Protein AF-A0A1W0XER7-F1 (afdb_monomer)

Radius of gyration: 34.88 Å; Cα contacts (8 Å, |Δi|>4): 358; chains: 1; bounding box: 97×46×108 Å

Sequence (428 aa):
MARLEQGDSVESIESTVEDPLDKLIHDVKKTEADAKKLLKDLVAFQEALAGLQKSESKMVLSLGKSALCSVGKSSHSGLRRSVSAWCDSLSQLEKDNKNRVVNYEATCLGPLKDYLFVLGTHHAALQKRESAIHDYTRSGSRWRKVEKEGKYSVTAARLAELRNHLTESQVAMKALNSAITNDLTALAVGSQDLFQPLFLLIAQTQKIQYRSDLKTLSAISGGIDRRKCVSERDLQQEMKSLASELEALSIMAGAATLLTGQAAISLVELSHEQRSYLFRTLIASEFPAGTAPCETAEHCDSKHRCDATIKVCVLKESPEFPLIYSNATCEDNSACPFLYRCHDSLCEYTFFKACKTKLDCFQHADLGLEYDCRERSEQMPGKQCYRKCVIHRDCWDCNGNKCRYPETFQKILSCCDGYCSRKISCDA

Organism: Hypsibius exemplaris (NCBI:txid2072580)

Secondary structure (DSSP, 8-state):
------------S------HHHHHHHHHHHHHHHHHHHHHHHHHHHHHHHHHHHHHHHHHHHHHHSGGGSSSS---HHHHHHHHHHHHHHHHHHHHHHHHHHHHIIIIIHHHHHHHHHHHHHHHHHHHHHHHHHHHHHHHHHHHHHHHHTTSS--HHHHHHHHHHHHHHHHHHHHHHHHHHHHHHHHHHHHHHHHHHHHHHHHHHHHHHHHHHHHHHHHHHHHS-GGG---HHHHHHHHHHHHHHHHTT-------SSS------------HHHHHHHHHHHHHTTS-TT--B-SSGGGS-TTEEE-TTT-BEEETTSPP--SEEEEEE-SSGGGS-TTEEEETTEEEE-SS-EESSGGGS---GGGT--EEEEE--TTS-SEEEEEB-SSHHHHTTEETTEESS-HHHHHHEEEETTEEEEGGGT--

pLDDT: mean 73.66, std 19.49, range [26.22, 95.12]

Nearest PDB structures (foldseek):
  8a1g-assembly2_B  TM=6.470E-01  e=5.271E-05  Homo sapiens
  8afz-assembly1_A  TM=6.175E-01  e=7.323E-05  Homo sapiens
  2v0o-assembly2_C  TM=3.539E-01  e=8.171E-05  Homo sapiens
  1wdz-assembly1_B  TM=3.365E-01  e=1.197E-02  Homo sapiens
  4tql-assembly2_B  TM=3.248E-01  e=4.453E-01  synthetic construct

Structure (mmCIF, N/CA/C/O backbone):
data_AF-A0A1W0XER7-F1
#
_entry.id   AF-A0A1W0XER7-F1
#
loop_
_atom_site.group_PDB
_atom_site.id
_atom_site.type_symbol
_atom_site.label_atom_id
_atom_site.label_alt_id
_atom_site.label_comp_id
_atom_site.label_asym_id
_atom_site.label_entity_id
_atom_site.label_seq_id
_atom_site.pdbx_PDB_ins_code
_atom_site.Cartn_x
_atom_site.Cartn_y
_atom_site.Cartn_z
_atom_site.occupancy
_atom_site.B_iso_or_equiv
_atom_site.auth_seq_id
_atom_site.auth_comp_id
_atom_site.auth_asym_id
_atom_site.auth_atom_id
_atom_site.pdbx_PDB_model_num
ATOM 1 N N . MET A 1 1 ? -49.446 6.623 50.181 1.00 36.41 1 MET A N 1
ATOM 2 C CA . MET A 1 1 ? -48.154 6.600 50.901 1.00 36.41 1 MET A CA 1
ATOM 3 C C . MET A 1 1 ? -47.395 5.366 50.460 1.00 36.41 1 MET A C 1
ATOM 5 O O . MET A 1 1 ? -47.985 4.298 50.380 1.00 36.41 1 MET A O 1
ATOM 9 N N . ALA A 1 2 ? -46.172 5.598 49.999 1.00 30.47 2 ALA A N 1
ATOM 10 C CA . ALA A 1 2 ? -45.489 4.853 48.951 1.00 30.47 2 ALA A CA 1
ATOM 11 C C . ALA A 1 2 ? -44.967 3.470 49.374 1.00 30.47 2 ALA A C 1
ATOM 13 O O . ALA A 1 2 ? -44.413 3.306 50.458 1.00 30.47 2 ALA A O 1
ATOM 14 N N . ARG A 1 3 ? -45.104 2.508 48.452 1.00 26.59 3 ARG A N 1
ATOM 15 C CA . ARG A 1 3 ? -44.271 1.305 48.365 1.00 26.59 3 ARG A CA 1
ATOM 16 C C . ARG A 1 3 ? -42.867 1.756 47.962 1.00 26.59 3 ARG A C 1
ATOM 18 O O . ARG A 1 3 ? -42.723 2.377 46.915 1.00 26.59 3 ARG A O 1
ATOM 25 N N . LEU A 1 4 ? -41.868 1.468 48.790 1.00 30.20 4 LEU A N 1
ATOM 26 C CA . LEU A 1 4 ? -40.467 1.567 48.397 1.00 30.20 4 LEU A CA 1
ATOM 27 C C . LEU A 1 4 ? -40.070 0.257 47.723 1.00 30.20 4 LEU A C 1
ATOM 29 O O . LEU A 1 4 ? -40.060 -0.810 48.334 1.00 30.20 4 LEU A O 1
ATOM 33 N N . GLU A 1 5 ? -39.821 0.391 46.430 1.00 35.56 5 GLU A N 1
ATOM 34 C CA . GLU A 1 5 ? -39.176 -0.557 45.541 1.00 35.56 5 GLU A CA 1
ATOM 35 C C . GLU A 1 5 ? -37.757 -0.843 46.042 1.00 35.56 5 GLU A C 1
ATOM 37 O O . GLU A 1 5 ? -37.003 0.082 46.338 1.00 35.56 5 GLU A O 1
ATOM 42 N N . GLN A 1 6 ? -37.380 -2.117 46.133 1.00 32.28 6 GLN A N 1
ATOM 43 C CA . GLN A 1 6 ? -35.981 -2.537 46.107 1.00 32.28 6 GLN A CA 1
ATOM 44 C C . GLN A 1 6 ? -35.927 -4.006 45.704 1.00 32.28 6 GLN A C 1
ATOM 46 O O . GLN A 1 6 ? -36.079 -4.922 46.510 1.00 32.28 6 GLN A O 1
ATOM 51 N N . GLY A 1 7 ? -35.761 -4.199 44.404 1.00 28.30 7 GLY A N 1
ATOM 52 C CA . GLY A 1 7 ? -35.613 -5.492 43.764 1.00 28.30 7 GLY A CA 1
ATOM 53 C C . GLY A 1 7 ? -34.889 -5.345 42.436 1.00 28.30 7 GLY A C 1
ATOM 54 O O . GLY A 1 7 ? -35.271 -6.006 41.482 1.00 28.30 7 GLY A O 1
ATOM 55 N N . ASP A 1 8 ? -33.874 -4.476 42.367 1.00 29.52 8 ASP A N 1
ATOM 56 C CA . ASP A 1 8 ? -32.893 -4.550 41.286 1.00 29.52 8 ASP A CA 1
ATOM 57 C C . ASP A 1 8 ? -31.987 -5.742 41.582 1.00 29.52 8 ASP A C 1
ATOM 59 O O . ASP A 1 8 ? -31.019 -5.680 42.347 1.00 29.52 8 ASP A O 1
ATOM 63 N N . SER A 1 9 ? -32.382 -6.874 41.010 1.00 33.03 9 SER A N 1
ATOM 64 C CA . SER A 1 9 ? -31.520 -8.017 40.784 1.00 33.03 9 SER A CA 1
ATOM 65 C C . SER A 1 9 ? -30.240 -7.535 40.111 1.00 33.03 9 SER A C 1
ATOM 67 O O . SER A 1 9 ? -30.278 -7.021 38.996 1.00 33.03 9 SER A O 1
ATOM 69 N N . VAL A 1 10 ? -29.114 -7.707 40.804 1.00 40.78 10 VAL A N 1
ATOM 70 C CA . VAL A 1 10 ? -27.772 -7.579 40.236 1.00 40.78 10 VAL A CA 1
ATOM 71 C C . VAL A 1 10 ? -27.681 -8.579 39.089 1.00 40.78 10 VAL A C 1
ATOM 73 O O . VAL A 1 10 ? -27.527 -9.783 39.299 1.00 40.78 10 VAL A O 1
ATOM 76 N N . GLU A 1 11 ? -27.881 -8.055 37.888 1.00 36.84 11 GLU A N 1
ATOM 77 C CA . GLU A 1 11 ? -27.856 -8.779 36.634 1.00 36.84 11 GLU A CA 1
ATOM 78 C C . GLU A 1 11 ? -26.495 -9.466 36.470 1.00 36.84 11 GLU A C 1
ATOM 80 O O . GLU A 1 11 ? -25.431 -8.926 36.792 1.00 36.84 11 GLU A O 1
ATOM 85 N N . SER A 1 12 ? -26.563 -10.722 36.052 1.00 35.59 12 SER A N 1
ATOM 86 C CA . SER A 1 12 ? -25.453 -11.643 35.854 1.00 35.59 12 SER A CA 1
ATOM 87 C C . SER A 1 12 ? -24.350 -11.042 34.978 1.00 35.59 12 SER A C 1
ATOM 89 O O . SER A 1 12 ? -24.563 -10.790 33.795 1.00 35.59 12 SER A O 1
ATOM 91 N N . ILE A 1 13 ? -23.142 -10.906 35.535 1.00 43.03 13 ILE A N 1
ATOM 92 C CA . ILE A 1 13 ? -21.892 -10.579 34.818 1.00 43.03 13 ILE A CA 1
ATOM 93 C C . ILE A 1 13 ? -21.391 -11.828 34.068 1.00 43.03 13 ILE A C 1
ATOM 95 O O . ILE A 1 13 ? -20.288 -12.313 34.288 1.00 43.03 13 ILE A O 1
ATOM 99 N N . GLU A 1 14 ? -22.241 -12.407 33.231 1.00 39.69 14 GLU A N 1
ATOM 100 C CA . GLU A 1 14 ? -21.893 -13.525 32.352 1.00 39.69 14 GLU A CA 1
ATOM 101 C C . GLU A 1 14 ? -22.815 -13.479 31.127 1.00 39.69 14 GLU A C 1
ATOM 103 O O . GLU A 1 14 ? -23.675 -14.327 30.913 1.00 39.69 14 GLU A O 1
ATOM 108 N N . SER A 1 15 ? -22.664 -12.431 30.317 1.00 34.44 15 SER A N 1
ATOM 109 C CA . SER A 1 15 ? -23.159 -12.434 28.943 1.00 34.44 15 SER A CA 1
ATOM 110 C C . SER A 1 15 ? -22.002 -12.127 28.007 1.00 34.44 15 SER A C 1
ATOM 112 O O . SER A 1 15 ? -21.379 -11.071 28.099 1.00 34.44 15 SER A O 1
ATOM 114 N N . THR A 1 16 ? -21.739 -13.076 27.119 1.00 35.81 16 THR A N 1
ATOM 115 C CA . THR A 1 16 ? -20.815 -13.094 25.981 1.00 35.81 16 THR A CA 1
ATOM 116 C C . THR A 1 16 ? -21.145 -12.027 24.926 1.00 35.81 16 THR A C 1
ATOM 118 O O . THR A 1 16 ? -21.376 -12.331 23.758 1.00 35.81 16 THR A O 1
ATOM 121 N N . VAL A 1 17 ? -21.173 -10.763 25.341 1.00 39.84 17 VAL A N 1
ATOM 122 C CA . VAL A 1 17 ? -21.187 -9.584 24.475 1.00 39.84 17 VAL A CA 1
ATOM 123 C C . VAL A 1 17 ? -19.865 -8.877 24.746 1.00 39.84 17 VAL A C 1
ATOM 125 O O . VAL A 1 17 ? -19.646 -8.418 25.864 1.00 39.84 17 VAL A O 1
ATOM 128 N N . GLU A 1 18 ? -18.951 -8.859 23.773 1.00 51.00 18 GLU A N 1
ATOM 129 C CA . GLU A 1 18 ? -17.723 -8.062 23.890 1.00 51.00 18 GLU A CA 1
ATOM 130 C C . GLU A 1 18 ? -18.101 -6.613 24.233 1.00 51.00 18 GLU A C 1
ATOM 132 O O . GLU A 1 18 ? -18.911 -6.004 23.528 1.00 51.00 18 GLU A O 1
ATOM 137 N N . ASP A 1 19 ? -17.543 -6.072 25.324 1.00 78.88 19 ASP A N 1
ATOM 138 C CA . ASP A 1 19 ? -17.710 -4.664 25.692 1.00 78.88 19 ASP A CA 1
ATOM 139 C C . ASP A 1 19 ? -17.267 -3.811 24.485 1.00 78.88 19 ASP A C 1
ATOM 141 O O . ASP A 1 19 ? -16.150 -4.002 23.987 1.00 78.88 19 ASP A O 1
ATOM 145 N N . PRO A 1 20 ? -18.101 -2.883 23.977 1.00 85.94 20 PRO A N 1
ATOM 146 C CA . PRO A 1 20 ? -17.728 -1.983 22.887 1.00 85.94 20 PRO A CA 1
ATOM 147 C C . PRO A 1 20 ? -16.364 -1.305 23.085 1.00 85.94 20 PRO A C 1
ATOM 149 O O . PRO A 1 20 ? -15.647 -1.068 22.111 1.00 85.94 20 PRO A O 1
ATOM 152 N N . LEU A 1 21 ? -15.979 -1.033 24.338 1.00 89.31 21 LEU A N 1
ATOM 153 C CA . LEU A 1 21 ? -14.658 -0.510 24.671 1.00 89.31 21 LEU A CA 1
ATOM 154 C C . LEU A 1 21 ? -13.542 -1.550 24.480 1.00 89.31 21 LEU A C 1
ATOM 156 O O . LEU A 1 21 ? -12.485 -1.207 23.957 1.00 89.31 21 LEU A O 1
ATOM 160 N N . ASP A 1 22 ? -13.748 -2.812 24.860 1.00 90.62 22 ASP A N 1
ATOM 161 C CA . ASP A 1 22 ? -12.746 -3.868 24.658 1.00 90.62 22 ASP A CA 1
ATOM 162 C C . ASP A 1 22 ? -12.508 -4.133 23.165 1.00 90.62 22 ASP A C 1
ATOM 164 O O . ASP A 1 22 ? -11.357 -4.286 22.745 1.00 90.62 22 ASP A O 1
ATOM 168 N N . LYS A 1 23 ? -13.567 -4.072 22.345 1.00 90.50 23 LYS A N 1
ATOM 169 C CA . LYS A 1 23 ? -13.445 -4.116 20.882 1.00 90.50 23 LYS A CA 1
ATOM 170 C C . LYS A 1 23 ? -12.635 -2.933 20.340 1.00 90.50 23 LYS A C 1
ATOM 172 O O . LYS A 1 23 ? -11.703 -3.132 19.565 1.00 90.50 23 LYS A O 1
ATOM 177 N N . LEU A 1 24 ? -12.931 -1.710 20.786 1.00 90.69 24 LEU A N 1
ATOM 178 C CA . LEU A 1 24 ? -12.184 -0.516 20.378 1.00 90.69 24 LEU A CA 1
ATOM 179 C C . LEU A 1 24 ? -10.701 -0.599 20.781 1.00 90.69 24 LEU A C 1
ATOM 181 O O . LEU A 1 24 ? -9.822 -0.272 19.985 1.00 90.69 24 LEU A O 1
ATOM 185 N N . ILE A 1 25 ? -10.404 -1.085 21.991 1.00 92.06 25 ILE A N 1
ATOM 186 C CA . ILE A 1 25 ? -9.031 -1.322 22.461 1.00 92.06 25 ILE A CA 1
ATOM 187 C C . ILE A 1 25 ? -8.323 -2.344 21.567 1.00 92.06 25 ILE A C 1
ATOM 189 O O . ILE A 1 25 ? -7.162 -2.138 21.204 1.00 92.06 25 ILE A O 1
ATOM 193 N N . HIS A 1 26 ? -8.997 -3.441 21.218 1.00 92.00 26 HIS A N 1
ATOM 194 C CA . HIS A 1 26 ? -8.455 -4.452 20.316 1.00 92.00 26 HIS A CA 1
ATOM 195 C C . HIS A 1 26 ? -8.124 -3.859 18.938 1.00 92.00 26 HIS A C 1
ATOM 197 O O . HIS A 1 26 ? -7.009 -4.040 18.443 1.00 92.00 26 HIS A O 1
ATOM 203 N N . ASP A 1 27 ? -9.046 -3.099 18.347 1.00 89.25 27 ASP A N 1
ATOM 204 C CA . ASP A 1 27 ? -8.874 -2.511 17.017 1.00 89.25 27 ASP A CA 1
ATOM 205 C C . ASP A 1 27 ? -7.746 -1.468 16.987 1.00 89.25 27 ASP A C 1
ATOM 207 O O . ASP A 1 27 ? -6.929 -1.452 16.059 1.00 89.25 27 ASP A O 1
ATOM 211 N N . VAL A 1 28 ? -7.618 -0.655 18.040 1.00 90.12 28 VAL A N 1
ATOM 212 C CA . VAL A 1 28 ? -6.499 0.286 18.194 1.00 90.12 28 VAL A CA 1
ATOM 213 C C . VAL A 1 28 ? -5.167 -0.455 18.351 1.00 90.12 28 VAL A C 1
ATOM 215 O O . VAL A 1 28 ? -4.202 -0.112 17.668 1.00 90.12 28 VAL A O 1
ATOM 218 N N . LYS A 1 29 ? -5.099 -1.510 19.179 1.00 91.75 29 LYS A N 1
ATOM 219 C CA . LYS A 1 29 ? -3.881 -2.333 19.338 1.00 91.75 29 LYS A CA 1
ATOM 220 C C . LYS A 1 29 ? -3.468 -3.009 18.029 1.00 91.75 29 LYS A C 1
ATOM 222 O O . LYS A 1 29 ? -2.279 -3.068 17.715 1.00 91.75 29 LYS A O 1
ATOM 227 N N . LYS A 1 30 ? -4.435 -3.499 17.249 1.00 92.12 30 LYS A N 1
ATOM 228 C CA . LYS A 1 30 ? -4.188 -4.062 15.916 1.00 92.12 30 LYS A CA 1
ATOM 229 C C . LYS A 1 30 ? -3.630 -2.998 14.969 1.00 92.12 30 LYS A C 1
ATOM 231 O O . LYS A 1 30 ? -2.611 -3.231 14.327 1.00 92.12 30 LYS A O 1
ATOM 236 N N . THR A 1 31 ? -4.240 -1.814 14.949 1.00 89.06 31 THR A N 1
ATOM 237 C CA . THR A 1 31 ? -3.782 -0.681 14.129 1.00 89.06 31 THR A CA 1
ATOM 238 C C . THR A 1 31 ? -2.368 -0.236 14.516 1.00 89.06 31 THR A C 1
ATOM 240 O O . THR A 1 31 ? -1.550 0.044 13.645 1.00 89.06 31 THR A O 1
ATOM 243 N N . GLU A 1 32 ? -2.035 -0.219 15.810 1.00 92.31 32 GLU A N 1
ATOM 244 C CA . GLU A 1 32 ? -0.676 0.051 16.295 1.00 92.31 32 GLU A CA 1
ATOM 245 C C . GLU A 1 32 ? 0.335 -0.981 15.770 1.00 92.31 32 GLU A C 1
ATOM 247 O O . GLU A 1 32 ? 1.421 -0.615 15.310 1.00 92.31 32 GLU A O 1
ATOM 252 N N . ALA A 1 33 ? -0.006 -2.272 15.828 1.00 92.94 33 ALA A N 1
ATOM 253 C CA . ALA A 1 33 ? 0.853 -3.343 15.331 1.00 92.94 33 ALA A CA 1
ATOM 254 C C . ALA A 1 33 ? 1.087 -3.229 13.815 1.00 92.94 33 ALA A C 1
ATOM 256 O O . ALA A 1 33 ? 2.232 -3.320 13.360 1.00 92.94 33 ALA A O 1
ATOM 257 N N . ASP A 1 34 ? 0.029 -2.958 13.051 1.00 91.12 34 ASP A N 1
ATOM 258 C CA . ASP A 1 34 ? 0.101 -2.752 11.604 1.00 91.12 34 ASP A CA 1
ATOM 259 C C . ASP A 1 34 ? 0.931 -1.508 11.253 1.00 91.12 34 ASP A C 1
ATOM 261 O O . ASP A 1 34 ? 1.786 -1.564 10.369 1.00 91.12 34 ASP A O 1
ATOM 265 N N . ALA A 1 35 ? 0.767 -0.406 11.990 1.00 90.25 35 ALA A N 1
ATOM 266 C CA . ALA A 1 35 ? 1.553 0.814 11.817 1.00 90.25 35 ALA A CA 1
ATOM 267 C C . ALA A 1 35 ? 3.049 0.599 12.119 1.00 90.25 35 ALA A C 1
ATOM 269 O O . ALA A 1 35 ? 3.908 1.078 11.376 1.00 90.25 35 ALA A O 1
ATOM 270 N N . LYS A 1 36 ? 3.384 -0.170 13.166 1.00 93.88 36 LYS A N 1
ATOM 271 C CA . LYS A 1 36 ? 4.773 -0.566 13.477 1.00 93.88 36 LYS A CA 1
ATOM 272 C C . LYS A 1 36 ? 5.379 -1.422 12.369 1.00 93.88 36 LYS A C 1
ATOM 274 O O . LYS A 1 36 ? 6.533 -1.206 11.992 1.00 93.88 36 LYS A O 1
ATOM 279 N N . LYS A 1 37 ? 4.612 -2.386 11.851 1.00 94.44 37 LYS A N 1
ATOM 280 C CA . LYS A 1 37 ? 5.032 -3.234 10.730 1.00 94.44 37 LYS A CA 1
ATOM 281 C C . LYS A 1 37 ? 5.281 -2.388 9.483 1.00 94.44 37 LYS A C 1
ATOM 283 O O . LYS A 1 37 ? 6.362 -2.475 8.911 1.00 94.44 37 LYS A O 1
ATOM 288 N N . LEU A 1 38 ? 4.345 -1.504 9.139 1.00 90.00 38 LEU A N 1
ATOM 289 C CA . LEU A 1 38 ? 4.479 -0.572 8.023 1.00 90.00 38 LEU A CA 1
ATOM 290 C C . LEU A 1 38 ? 5.740 0.291 8.161 1.00 90.00 38 LEU A C 1
ATOM 292 O O . LEU A 1 38 ? 6.521 0.367 7.220 1.00 90.00 38 LEU A O 1
ATOM 296 N N . LEU A 1 39 ? 5.989 0.891 9.330 1.00 92.94 39 LEU A N 1
ATOM 297 C CA . LEU A 1 39 ? 7.185 1.707 9.561 1.00 92.94 39 LEU A CA 1
ATOM 298 C C . LEU A 1 39 ? 8.468 0.910 9.298 1.00 92.94 39 LEU A C 1
ATOM 300 O O . LEU A 1 39 ? 9.356 1.378 8.585 1.00 92.94 39 LEU A O 1
ATOM 304 N N . LYS A 1 40 ? 8.549 -0.305 9.850 1.00 93.12 40 LYS A N 1
ATOM 305 C CA . LYS A 1 40 ? 9.692 -1.202 9.659 1.00 93.12 40 LYS A CA 1
ATOM 306 C C . LYS A 1 40 ? 9.894 -1.553 8.184 1.00 93.12 40 LYS A C 1
ATOM 308 O O . LYS A 1 40 ? 11.020 -1.485 7.697 1.00 93.12 40 LYS A O 1
ATOM 313 N N . ASP A 1 41 ? 8.819 -1.896 7.483 1.00 86.50 41 ASP A N 1
ATOM 314 C CA . ASP A 1 41 ? 8.870 -2.305 6.081 1.00 86.50 41 ASP A CA 1
ATOM 315 C C . ASP A 1 41 ? 9.284 -1.139 5.170 1.00 86.50 41 ASP A C 1
ATOM 317 O O . ASP A 1 41 ? 10.104 -1.319 4.269 1.00 86.50 41 ASP A O 1
ATOM 321 N N . LEU A 1 42 ? 8.793 0.079 5.429 1.00 86.12 42 LEU A N 1
ATOM 322 C CA . LEU A 1 42 ? 9.176 1.268 4.661 1.00 86.12 42 LEU A CA 1
ATOM 323 C C . LEU A 1 42 ? 10.650 1.644 4.876 1.00 86.12 42 LEU A C 1
ATOM 325 O O . LEU A 1 42 ? 11.309 2.054 3.920 1.00 86.12 42 LEU A O 1
ATOM 329 N N . VAL A 1 43 ? 11.180 1.487 6.094 1.00 89.00 43 VAL A N 1
ATOM 330 C CA . VAL A 1 43 ? 12.613 1.685 6.379 1.00 89.00 43 VAL A CA 1
ATOM 331 C C . VAL A 1 43 ? 13.453 0.628 5.660 1.00 89.00 43 VAL A C 1
ATOM 333 O O . VAL A 1 43 ? 14.376 0.980 4.927 1.00 89.00 43 VAL A O 1
ATOM 336 N N . ALA A 1 44 ? 13.093 -0.652 5.788 1.00 86.25 44 ALA A N 1
ATOM 337 C CA . ALA A 1 44 ? 13.805 -1.747 5.129 1.00 86.25 44 ALA A CA 1
ATOM 338 C C . ALA A 1 44 ? 13.807 -1.599 3.597 1.00 86.25 44 ALA A C 1
ATOM 340 O O . ALA A 1 44 ? 14.813 -1.865 2.940 1.00 86.25 44 ALA A O 1
ATOM 341 N N . PHE A 1 45 ? 12.700 -1.125 3.019 1.00 82.19 45 PHE A N 1
ATOM 342 C CA . PHE A 1 45 ? 12.608 -0.816 1.594 1.00 82.19 45 PHE A CA 1
ATOM 343 C C . PHE A 1 45 ? 13.608 0.270 1.167 1.00 82.19 45 PHE A C 1
ATOM 345 O O . PHE A 1 45 ? 14.312 0.098 0.171 1.00 82.19 45 PHE A O 1
ATOM 352 N N . GLN A 1 46 ? 13.719 1.364 1.928 1.00 83.69 46 GLN A N 1
ATOM 353 C CA . GLN A 1 46 ? 14.684 2.435 1.645 1.00 83.69 46 GLN A CA 1
ATOM 354 C C . GLN A 1 46 ? 16.135 1.948 1.769 1.00 83.69 46 GLN A C 1
ATOM 356 O O . GLN A 1 46 ? 16.969 2.253 0.914 1.00 83.69 46 GLN A O 1
ATOM 361 N N . GLU A 1 47 ? 16.435 1.138 2.787 1.00 83.75 47 GLU A N 1
ATOM 362 C CA . GLU A 1 47 ? 17.757 0.527 2.964 1.00 83.75 47 GLU A CA 1
ATOM 363 C C . GLU A 1 47 ? 18.116 -0.414 1.807 1.00 83.75 47 GLU A C 1
ATOM 365 O O . GLU A 1 47 ? 19.241 -0.371 1.301 1.00 83.75 47 GLU A O 1
ATOM 370 N N . ALA A 1 48 ? 17.161 -1.223 1.338 1.00 81.62 48 ALA A N 1
ATOM 371 C CA . ALA A 1 48 ? 17.356 -2.116 0.200 1.00 81.62 48 ALA A CA 1
ATOM 372 C C . ALA A 1 48 ? 17.643 -1.340 -1.096 1.00 81.62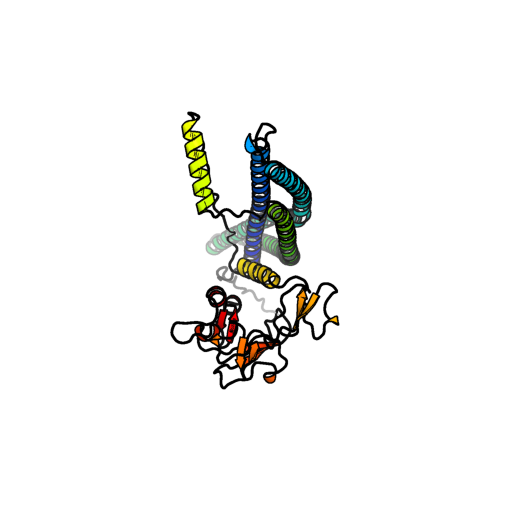 48 ALA A C 1
ATOM 374 O O . ALA A 1 48 ? 18.570 -1.692 -1.830 1.00 81.62 48 ALA A O 1
ATOM 375 N N . LEU A 1 49 ? 16.906 -0.253 -1.356 1.00 76.19 49 LEU A N 1
ATOM 376 C CA . LEU A 1 49 ? 17.153 0.620 -2.509 1.00 76.19 49 LEU A CA 1
ATOM 377 C C . LEU A 1 49 ? 18.535 1.279 -2.444 1.00 76.19 49 LEU A C 1
ATOM 379 O O . LEU A 1 49 ? 19.275 1.268 -3.431 1.00 76.19 49 LEU A O 1
ATOM 383 N N . ALA A 1 50 ? 18.916 1.808 -1.281 1.00 80.25 50 ALA A N 1
ATOM 384 C CA . ALA A 1 50 ? 20.241 2.388 -1.078 1.00 80.25 50 ALA A CA 1
ATOM 385 C C . ALA A 1 50 ? 21.357 1.340 -1.258 1.00 80.25 50 ALA A C 1
ATOM 387 O O . ALA A 1 50 ? 22.393 1.621 -1.868 1.00 80.25 50 ALA A O 1
ATOM 388 N N . GLY A 1 51 ? 21.139 0.115 -0.770 1.00 79.81 51 GLY A N 1
ATOM 389 C CA . GLY A 1 51 ? 22.050 -1.014 -0.943 1.00 79.81 51 GLY A CA 1
ATOM 390 C C . GLY A 1 51 ? 22.242 -1.403 -2.410 1.00 79.81 51 GLY A C 1
ATOM 391 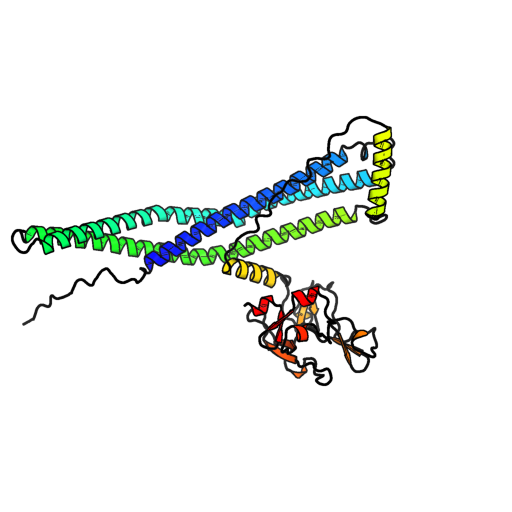O O . GLY A 1 51 ? 23.382 -1.582 -2.849 1.00 79.81 51 GLY A O 1
ATOM 392 N N . LEU A 1 52 ? 21.151 -1.469 -3.179 1.00 77.88 52 LEU A N 1
ATOM 393 C CA . LEU A 1 52 ? 21.180 -1.758 -4.614 1.00 77.88 52 LEU A CA 1
ATOM 394 C C . LEU A 1 52 ? 22.001 -0.711 -5.376 1.00 77.88 52 LEU A C 1
ATOM 396 O O . LEU A 1 52 ? 22.947 -1.072 -6.075 1.00 77.88 52 LEU A O 1
ATOM 400 N N . GLN A 1 53 ? 21.703 0.576 -5.180 1.00 75.19 53 GLN A N 1
ATOM 401 C CA . GLN A 1 53 ? 22.422 1.672 -5.842 1.00 75.19 53 GLN A CA 1
ATOM 402 C C . GLN A 1 53 ? 23.912 1.677 -5.488 1.00 75.19 53 GLN A C 1
ATOM 404 O O . GLN A 1 53 ? 24.769 1.834 -6.355 1.00 75.19 53 GLN A O 1
ATOM 409 N N . LYS A 1 54 ? 24.250 1.447 -4.213 1.00 80.00 54 LYS A N 1
ATOM 410 C CA . LYS A 1 54 ? 25.645 1.357 -3.766 1.00 80.00 54 LYS A CA 1
ATOM 411 C C . LYS A 1 54 ? 26.384 0.187 -4.420 1.00 80.00 54 LYS A C 1
ATOM 413 O O . LYS A 1 54 ? 27.560 0.325 -4.766 1.00 80.00 54 LYS A O 1
ATOM 418 N N . SER A 1 55 ? 25.716 -0.957 -4.574 1.00 77.62 55 SER A N 1
ATOM 419 C CA . SER A 1 55 ? 26.268 -2.122 -5.269 1.00 77.62 55 SER A CA 1
ATOM 420 C C . SER A 1 55 ? 26.520 -1.813 -6.746 1.00 77.62 55 SER A C 1
ATOM 422 O O . SER A 1 55 ? 27.622 -2.053 -7.240 1.00 77.62 55 SER A O 1
ATOM 424 N N . GLU A 1 56 ? 25.550 -1.194 -7.422 1.00 76.06 56 GLU A N 1
ATOM 425 C CA . GLU A 1 56 ? 25.670 -0.782 -8.821 1.00 76.06 56 GLU A CA 1
ATOM 426 C C . GLU A 1 56 ? 26.842 0.187 -9.025 1.00 76.06 56 GLU A C 1
ATOM 428 O O . GLU A 1 56 ? 27.747 -0.098 -9.812 1.00 76.06 56 GLU A O 1
ATOM 433 N N . SER A 1 57 ? 26.923 1.255 -8.225 1.00 79.50 57 SER A N 1
ATOM 434 C CA . SER A 1 57 ? 28.047 2.200 -8.256 1.00 79.50 57 SER A CA 1
ATOM 435 C C . SER A 1 57 ? 29.391 1.503 -8.053 1.00 79.50 57 SER A C 1
ATOM 437 O O . SER A 1 57 ? 30.355 1.788 -8.764 1.00 79.50 57 SER A O 1
ATOM 439 N N . LYS A 1 58 ? 29.478 0.542 -7.124 1.00 79.31 58 LYS A N 1
ATOM 440 C CA . LYS A 1 58 ? 30.710 -0.226 -6.898 1.00 79.31 58 LYS A CA 1
ATOM 441 C C . LYS A 1 58 ? 31.091 -1.062 -8.122 1.00 79.31 58 LYS A C 1
ATOM 443 O O . LYS A 1 58 ? 32.270 -1.097 -8.470 1.00 79.31 58 LYS A O 1
ATOM 448 N N . MET A 1 59 ? 30.129 -1.719 -8.772 1.00 77.44 59 MET A N 1
ATOM 449 C CA . MET A 1 59 ? 30.382 -2.515 -9.979 1.00 77.44 59 MET A CA 1
ATOM 450 C C . MET A 1 59 ? 30.904 -1.646 -11.125 1.00 77.44 59 MET A C 1
ATOM 452 O O . MET A 1 59 ? 31.939 -1.968 -11.712 1.00 77.44 59 MET A O 1
ATOM 456 N N . VAL A 1 60 ? 30.250 -0.515 -11.399 1.00 78.12 60 VAL A N 1
ATOM 457 C CA . VAL A 1 60 ? 30.635 0.377 -12.503 1.00 78.12 60 VAL A CA 1
ATOM 458 C C . VAL A 1 60 ? 31.989 1.041 -12.237 1.00 78.12 60 VAL A C 1
ATOM 460 O O . VAL A 1 60 ? 32.837 1.091 -13.128 1.00 78.12 60 VAL A O 1
ATOM 463 N N . LEU A 1 61 ? 32.260 1.463 -10.997 1.00 80.19 61 LEU A N 1
ATOM 464 C CA . LEU A 1 61 ? 33.570 2.000 -10.614 1.00 80.19 61 LEU A CA 1
ATOM 465 C C . LEU A 1 61 ? 34.688 0.957 -10.746 1.00 80.19 61 LEU A C 1
ATOM 467 O O . LEU A 1 61 ? 35.783 1.291 -11.203 1.00 80.19 61 LEU A O 1
ATOM 471 N N . SER A 1 62 ? 34.436 -0.298 -10.362 1.00 79.62 62 SER A N 1
ATOM 472 C CA . SER A 1 62 ? 35.391 -1.397 -10.562 1.00 79.62 62 SER A CA 1
ATOM 473 C C . SER A 1 62 ? 35.650 -1.654 -12.047 1.00 79.62 62 SER A C 1
ATOM 475 O O . SER A 1 62 ? 36.803 -1.814 -12.445 1.00 79.62 62 SER A O 1
ATOM 477 N N . LEU A 1 63 ? 34.605 -1.619 -12.881 1.00 75.69 63 LEU A N 1
ATOM 478 C CA . LEU A 1 63 ? 34.732 -1.753 -14.332 1.00 75.69 63 LEU A CA 1
ATOM 479 C C . LEU A 1 63 ? 35.554 -0.604 -14.936 1.00 75.69 63 LEU A C 1
ATOM 481 O O . LEU A 1 63 ? 36.435 -0.849 -15.761 1.00 75.69 63 LEU A O 1
ATOM 485 N N . GLY A 1 64 ? 35.338 0.631 -14.478 1.00 75.19 64 GLY A N 1
ATOM 486 C CA . GLY A 1 64 ? 36.110 1.803 -14.900 1.00 75.19 64 GLY A CA 1
ATOM 487 C C . GLY A 1 64 ? 37.592 1.739 -14.520 1.00 75.19 64 GLY A C 1
ATOM 488 O O . GLY A 1 64 ? 38.432 2.261 -15.249 1.00 75.19 64 GLY A O 1
ATOM 489 N N . LYS A 1 65 ? 37.929 1.060 -13.416 1.00 79.44 65 LYS A N 1
ATOM 490 C CA . LYS A 1 65 ? 39.313 0.834 -12.957 1.00 79.44 65 LYS A CA 1
ATOM 491 C C . LYS A 1 65 ? 39.982 -0.392 -13.585 1.00 79.44 65 LYS A C 1
ATOM 493 O O . LYS A 1 65 ? 41.180 -0.588 -13.399 1.00 79.44 65 LYS A O 1
ATOM 498 N N . SER A 1 66 ? 39.225 -1.234 -14.285 1.00 76.38 66 SER A N 1
ATOM 499 C CA . SER A 1 66 ? 39.750 -2.461 -14.884 1.00 76.38 66 SER A CA 1
ATOM 500 C C . SER A 1 66 ? 40.702 -2.173 -16.051 1.00 76.38 66 SER A C 1
ATOM 502 O O . SER A 1 66 ? 40.629 -1.126 -16.702 1.00 76.38 66 SER A O 1
ATOM 504 N N . ALA A 1 67 ? 41.564 -3.143 -16.372 1.00 72.12 67 ALA A N 1
ATOM 505 C CA . ALA A 1 67 ? 42.473 -3.063 -17.517 1.00 72.12 67 ALA A CA 1
ATOM 506 C C . ALA A 1 67 ? 41.736 -2.810 -18.852 1.00 72.12 67 ALA A C 1
ATOM 508 O O . ALA A 1 67 ? 42.297 -2.170 -19.742 1.00 72.12 67 ALA A O 1
ATOM 509 N N . LEU A 1 68 ? 40.460 -3.214 -18.954 1.00 66.38 68 LEU A N 1
ATOM 510 C CA . LEU A 1 68 ? 39.588 -2.996 -20.117 1.00 66.38 68 LEU A CA 1
ATOM 511 C C . LEU A 1 68 ? 39.323 -1.509 -20.403 1.00 66.38 68 LEU A C 1
ATOM 513 O O . LEU A 1 68 ? 39.120 -1.133 -21.555 1.00 66.38 68 LEU A O 1
ATOM 517 N N . CYS A 1 69 ? 39.346 -0.665 -19.367 1.00 67.62 69 CYS A N 1
ATOM 518 C CA . CYS A 1 69 ? 39.146 0.784 -19.470 1.00 67.62 69 CYS A CA 1
ATOM 519 C C . CYS A 1 69 ? 40.462 1.586 -19.406 1.00 67.62 69 CYS A C 1
ATOM 521 O O . CYS A 1 69 ? 40.436 2.816 -19.519 1.00 67.62 69 CYS A O 1
ATOM 523 N N . SER A 1 70 ? 41.607 0.915 -19.228 1.00 66.50 70 SER A N 1
ATOM 524 C CA . SER A 1 70 ? 42.920 1.552 -19.083 1.00 66.50 70 SER A CA 1
ATOM 525 C C . SER A 1 70 ? 43.480 2.092 -20.412 1.00 66.50 70 SER A C 1
ATOM 527 O O . SER A 1 70 ? 43.090 1.676 -21.498 1.00 66.50 70 SER A O 1
ATOM 529 N N . VAL A 1 71 ? 44.392 3.068 -20.333 1.00 57.91 71 VAL A N 1
ATOM 530 C CA . VAL A 1 71 ? 44.907 3.854 -21.479 1.00 57.91 71 VAL A CA 1
ATOM 531 C C . VAL A 1 71 ? 45.891 3.057 -22.368 1.00 57.91 71 VAL A C 1
ATOM 533 O O . VAL A 1 71 ? 46.284 3.520 -23.437 1.00 57.91 71 VAL A O 1
ATOM 536 N N . GLY A 1 72 ? 46.280 1.840 -21.971 1.00 54.12 72 GLY A N 1
ATOM 537 C CA . GLY A 1 72 ? 47.295 1.037 -22.657 1.00 54.12 72 GLY A CA 1
ATOM 538 C C . GLY A 1 72 ? 46.731 0.048 -23.682 1.00 54.12 72 GLY A C 1
ATOM 539 O O . GLY A 1 72 ? 46.159 -0.968 -23.309 1.00 54.12 72 GLY A O 1
ATOM 540 N N . LYS A 1 73 ? 46.982 0.311 -24.972 1.00 46.53 73 LYS A N 1
ATOM 541 C CA . LYS A 1 73 ? 46.868 -0.609 -26.132 1.00 46.53 73 LYS A CA 1
ATOM 542 C C . LYS A 1 73 ? 45.503 -1.250 -26.456 1.00 46.53 73 LYS A C 1
ATOM 544 O O . LYS A 1 73 ? 45.436 -1.971 -27.448 1.00 46.53 73 LYS A O 1
ATOM 549 N N . SER A 1 74 ? 44.417 -0.980 -25.733 1.00 47.91 74 SER A N 1
ATOM 550 C CA . SER A 1 74 ? 43.093 -1.524 -26.070 1.00 47.91 74 SER A CA 1
ATOM 551 C C . SER A 1 74 ? 42.215 -0.509 -26.825 1.00 47.91 74 SER A C 1
ATOM 553 O O . SER A 1 74 ? 42.028 0.642 -26.431 1.00 47.91 74 SER A O 1
ATOM 555 N N . SER A 1 75 ? 41.666 -0.950 -27.956 1.00 50.78 75 SER A N 1
ATOM 556 C CA . SER A 1 75 ? 40.918 -0.171 -28.958 1.00 50.78 75 SER A CA 1
ATOM 557 C C . SER A 1 75 ? 39.510 0.286 -28.503 1.00 50.78 75 SER A C 1
ATOM 559 O O . SER A 1 75 ? 38.655 0.626 -29.318 1.00 50.78 75 SER A O 1
ATOM 561 N N . HIS A 1 76 ? 39.214 0.306 -27.197 1.00 59.69 76 HIS A N 1
ATOM 562 C CA . HIS A 1 76 ? 37.842 0.425 -26.676 1.00 59.69 76 HIS A CA 1
ATOM 563 C C . HIS A 1 76 ? 37.515 1.811 -26.097 1.00 59.69 76 HIS A C 1
ATOM 565 O O . HIS A 1 76 ? 36.927 1.945 -25.022 1.00 59.69 76 HIS A O 1
ATOM 571 N N . SER A 1 77 ? 37.828 2.878 -26.840 1.00 64.62 77 SER A N 1
ATOM 572 C CA . SER A 1 77 ? 37.435 4.254 -26.478 1.00 64.62 77 SER A CA 1
ATOM 573 C C . SER A 1 77 ? 35.912 4.430 -26.315 1.00 64.62 77 SER A C 1
ATOM 575 O O . SER A 1 77 ? 35.462 5.339 -25.616 1.00 64.62 77 SER A O 1
ATOM 577 N N . GLY A 1 78 ? 35.102 3.566 -26.942 1.00 69.81 78 GLY A N 1
ATOM 578 C CA . GLY A 1 78 ? 33.647 3.494 -26.759 1.00 69.81 78 GLY A CA 1
ATOM 579 C C . GLY A 1 78 ? 33.223 2.912 -25.406 1.00 69.81 78 GLY A C 1
ATOM 580 O O . GLY A 1 78 ? 32.356 3.485 -24.748 1.00 69.81 78 GLY A O 1
ATOM 581 N N . LEU A 1 79 ? 33.881 1.842 -24.943 1.00 70.75 79 LEU A N 1
ATOM 582 C CA . LEU A 1 79 ? 33.606 1.231 -23.637 1.00 70.75 79 LEU A CA 1
ATOM 583 C C . LEU A 1 79 ? 33.922 2.213 -22.508 1.00 70.75 79 LEU A C 1
ATOM 585 O O . LEU A 1 79 ? 33.069 2.474 -21.668 1.00 70.75 79 LEU A O 1
ATOM 589 N N . ARG A 1 80 ? 35.106 2.839 -22.539 1.00 74.50 80 ARG A N 1
ATOM 590 C CA . ARG A 1 80 ? 35.508 3.821 -21.519 1.00 74.50 80 ARG A CA 1
ATOM 591 C C . ARG A 1 80 ? 34.538 5.002 -21.433 1.00 74.50 80 ARG A C 1
ATOM 593 O O . ARG A 1 80 ? 34.196 5.432 -20.337 1.00 74.50 80 ARG A O 1
ATOM 600 N N . ARG A 1 81 ? 34.070 5.512 -22.580 1.00 77.75 81 ARG A N 1
ATOM 601 C CA . ARG A 1 81 ? 33.050 6.575 -22.628 1.00 77.75 81 ARG A CA 1
ATOM 602 C C . ARG A 1 81 ? 31.712 6.115 -22.048 1.00 77.75 81 ARG A C 1
ATOM 604 O O . ARG A 1 81 ? 31.124 6.856 -21.272 1.00 77.75 81 ARG A O 1
ATOM 611 N N . SER A 1 82 ? 31.276 4.897 -22.367 1.00 79.19 82 SER A N 1
ATOM 612 C CA . SER A 1 82 ? 30.020 4.329 -21.853 1.00 79.19 82 SER A CA 1
ATOM 613 C C . SER A 1 82 ? 30.072 4.114 -20.338 1.00 79.19 82 SER A C 1
ATOM 615 O O . SER A 1 82 ? 29.149 4.496 -19.627 1.00 79.19 82 SER A O 1
ATOM 617 N N . VAL A 1 83 ? 31.183 3.576 -19.827 1.00 81.00 83 VAL A N 1
ATOM 618 C CA . VAL A 1 83 ? 31.401 3.365 -18.387 1.00 81.00 83 VAL A CA 1
ATOM 619 C C . VAL A 1 83 ? 31.490 4.697 -17.639 1.00 81.00 83 VAL A C 1
ATOM 621 O O . VAL A 1 83 ? 30.895 4.830 -16.575 1.00 81.00 83 VAL A O 1
ATOM 624 N N . SER A 1 84 ? 32.158 5.710 -18.203 1.00 84.12 84 SER A N 1
ATOM 625 C CA . SER A 1 84 ? 32.180 7.062 -17.623 1.00 84.12 84 SER A CA 1
ATOM 626 C C . SER A 1 84 ? 30.781 7.681 -17.567 1.00 84.12 84 SER A C 1
ATOM 628 O O . SER A 1 84 ? 30.378 8.172 -16.519 1.00 84.12 84 SER A O 1
ATOM 630 N N . ALA A 1 85 ? 30.012 7.601 -18.659 1.00 83.38 85 ALA A N 1
ATOM 631 C CA . ALA A 1 85 ? 28.642 8.115 -18.704 1.00 83.38 85 ALA A CA 1
ATOM 632 C C . ALA A 1 85 ? 27.712 7.391 -17.712 1.00 83.38 85 ALA A C 1
ATOM 634 O O . ALA A 1 85 ? 26.825 8.010 -17.119 1.00 83.38 85 ALA A O 1
ATOM 635 N N . TRP A 1 86 ? 27.930 6.090 -17.496 1.00 85.44 86 TRP A N 1
ATOM 636 C CA . TRP A 1 86 ? 27.220 5.321 -16.477 1.00 85.44 86 TRP A CA 1
ATOM 637 C C . TRP A 1 86 ? 27.602 5.776 -15.061 1.00 85.44 86 TRP A C 1
ATOM 639 O O . TRP A 1 86 ? 26.708 6.038 -14.259 1.00 85.44 86 TRP A O 1
ATOM 649 N N . CYS A 1 87 ? 28.893 5.976 -14.764 1.00 85.88 87 CYS A N 1
ATOM 650 C CA . CYS A 1 87 ? 29.343 6.553 -13.489 1.00 85.88 87 CYS A CA 1
ATOM 651 C C . CYS A 1 87 ? 28.692 7.916 -13.202 1.00 85.88 87 CYS A C 1
ATOM 653 O O . CYS A 1 87 ? 28.211 8.147 -12.089 1.00 85.88 87 CYS A O 1
ATOM 655 N N . ASP A 1 88 ? 28.654 8.810 -14.192 1.00 88.19 88 ASP A N 1
ATOM 656 C CA . ASP A 1 88 ? 28.055 10.141 -14.043 1.00 88.19 88 ASP A CA 1
ATOM 657 C C . ASP A 1 88 ? 26.548 10.042 -13.762 1.00 88.19 88 ASP A C 1
ATOM 659 O O . ASP A 1 88 ? 26.021 10.709 -12.868 1.00 88.19 88 ASP A O 1
ATOM 663 N N . SER A 1 89 ? 25.866 9.136 -14.468 1.00 86.62 89 SER A N 1
ATOM 664 C CA . SER A 1 89 ? 24.436 8.864 -14.297 1.00 86.62 89 SER A CA 1
ATOM 665 C C . SER A 1 89 ? 24.110 8.299 -12.909 1.00 86.62 89 SER A C 1
ATOM 667 O O . SER A 1 89 ? 23.154 8.746 -12.278 1.00 86.62 89 SER A O 1
ATOM 669 N N . LEU A 1 90 ? 24.921 7.369 -12.390 1.00 84.38 90 LEU A N 1
ATOM 670 C CA . LEU A 1 90 ? 24.756 6.833 -11.032 1.00 84.38 90 LEU A CA 1
ATOM 671 C C . LEU A 1 90 ? 25.071 7.865 -9.953 1.00 84.38 90 LEU A C 1
ATOM 673 O O . LEU A 1 90 ? 24.377 7.928 -8.943 1.00 84.38 90 LEU A O 1
ATOM 677 N N . SER A 1 91 ? 26.065 8.723 -10.184 1.00 88.19 91 SER A N 1
ATOM 678 C CA . SER A 1 91 ? 26.378 9.824 -9.267 1.00 88.19 91 SER A CA 1
ATOM 679 C C . SER A 1 91 ? 25.223 10.821 -9.172 1.00 88.19 91 SER A C 1
ATOM 681 O O . SER A 1 91 ? 24.941 11.352 -8.097 1.00 88.19 91 SER A O 1
ATOM 683 N N . GLN A 1 92 ? 24.535 11.075 -10.289 1.00 86.38 92 GLN A N 1
ATOM 684 C CA . GLN A 1 92 ? 23.320 11.885 -10.297 1.00 86.38 92 GLN A CA 1
ATOM 685 C C . GLN A 1 92 ? 22.170 11.177 -9.569 1.00 86.38 92 GLN A C 1
ATOM 687 O O . GLN A 1 92 ? 21.506 11.798 -8.741 1.00 86.38 92 GLN A O 1
ATOM 692 N N . LEU A 1 93 ? 21.986 9.877 -9.813 1.00 83.81 93 LEU A N 1
ATOM 693 C CA . LEU A 1 93 ? 20.967 9.067 -9.145 1.00 83.81 93 LEU A CA 1
ATOM 694 C C . LEU A 1 93 ? 21.149 9.049 -7.622 1.00 83.81 93 LEU A C 1
ATOM 696 O O . LEU A 1 93 ? 20.178 9.182 -6.883 1.00 83.81 93 LEU A O 1
ATOM 700 N N . GLU A 1 94 ? 22.391 8.947 -7.144 1.00 85.69 94 GLU A N 1
ATOM 701 C CA . GLU A 1 94 ? 22.711 8.968 -5.715 1.00 85.69 94 GLU A CA 1
ATOM 702 C C . GLU A 1 94 ? 22.374 10.326 -5.074 1.00 85.69 94 GLU A C 1
ATOM 704 O O . GLU A 1 94 ? 21.842 10.376 -3.962 1.00 85.69 94 GLU A O 1
ATOM 709 N N . LYS A 1 95 ? 22.648 11.441 -5.766 1.00 86.12 95 LYS A N 1
ATOM 710 C CA . LYS A 1 95 ? 22.277 12.789 -5.297 1.00 86.12 95 LYS A CA 1
ATOM 711 C C . LYS A 1 95 ? 20.762 12.952 -5.216 1.00 86.12 95 LYS A C 1
ATOM 713 O O . LYS A 1 95 ? 20.253 13.426 -4.200 1.00 86.12 95 LYS A O 1
ATOM 718 N N . ASP A 1 96 ? 20.055 12.531 -6.260 1.00 83.62 96 ASP A N 1
ATOM 719 C CA . ASP A 1 96 ? 18.596 12.585 -6.301 1.00 83.62 96 ASP A CA 1
ATOM 720 C C . ASP A 1 96 ? 17.995 11.708 -5.194 1.00 83.62 96 ASP A C 1
ATOM 722 O O . ASP A 1 96 ? 17.060 12.131 -4.511 1.00 83.62 96 ASP A O 1
ATOM 726 N N . ASN A 1 97 ? 18.573 10.527 -4.953 1.00 84.06 97 ASN A N 1
ATOM 727 C CA . ASN A 1 97 ? 18.130 9.630 -3.894 1.00 84.06 97 ASN A CA 1
ATOM 728 C C . ASN A 1 97 ? 18.342 10.230 -2.497 1.00 84.06 97 ASN A C 1
ATOM 730 O O . ASN A 1 97 ? 17.436 10.165 -1.675 1.00 84.06 97 ASN A O 1
ATOM 734 N N . LYS A 1 98 ? 19.474 10.893 -2.223 1.00 87.25 98 LYS A N 1
ATOM 735 C CA . LYS A 1 98 ? 19.699 11.574 -0.929 1.00 87.25 98 LYS A CA 1
ATOM 736 C C . LYS A 1 98 ? 18.603 12.593 -0.617 1.00 87.25 98 LYS A C 1
ATOM 738 O O . LYS A 1 98 ? 18.046 12.575 0.479 1.00 87.25 98 LYS A O 1
ATOM 743 N N . ASN A 1 99 ? 18.249 13.434 -1.588 1.00 85.38 99 ASN A N 1
ATOM 744 C CA . ASN A 1 99 ? 17.170 14.413 -1.422 1.00 85.38 99 ASN A CA 1
ATOM 745 C C . ASN A 1 99 ? 15.813 13.730 -1.200 1.00 85.38 99 ASN A C 1
ATOM 747 O O . ASN A 1 99 ? 15.004 14.186 -0.392 1.00 85.38 99 ASN A O 1
ATOM 751 N N . ARG A 1 100 ? 15.567 12.613 -1.891 1.00 82.94 100 ARG A N 1
ATOM 752 C CA . ARG A 1 100 ? 14.331 11.840 -1.742 1.00 82.94 100 ARG A CA 1
ATOM 753 C C . ARG A 1 100 ? 14.229 11.134 -0.405 1.00 82.94 100 ARG A C 1
ATOM 755 O O . ARG A 1 100 ? 13.147 11.160 0.158 1.00 82.94 100 ARG A O 1
ATOM 762 N N . VAL A 1 101 ? 15.311 10.562 0.117 1.00 88.25 101 VAL A N 1
ATOM 763 C CA . VAL A 1 101 ? 15.333 9.937 1.448 1.00 88.25 101 VAL A CA 1
ATOM 764 C C . VAL A 1 101 ? 14.955 10.963 2.513 1.00 88.25 101 VAL A C 1
ATOM 766 O O . VAL A 1 101 ? 14.098 10.678 3.341 1.00 88.25 101 VAL A O 1
ATOM 769 N N . VAL A 1 102 ? 15.505 12.181 2.446 1.00 89.00 102 VAL A N 1
ATOM 770 C CA . VAL A 1 102 ? 15.132 13.272 3.366 1.00 89.00 102 VAL A CA 1
ATOM 771 C C . VAL A 1 102 ? 13.647 13.621 3.244 1.00 89.00 102 VAL A C 1
ATOM 773 O O . VAL A 1 102 ? 12.950 13.723 4.251 1.00 89.00 102 VAL A O 1
ATOM 776 N N . ASN A 1 103 ? 13.137 13.763 2.017 1.00 86.88 103 ASN A N 1
ATOM 777 C CA . ASN A 1 103 ? 11.721 14.048 1.802 1.00 86.88 103 ASN A CA 1
ATOM 778 C C . ASN A 1 103 ? 10.820 12.897 2.279 1.00 86.88 103 ASN A C 1
ATOM 780 O O . ASN A 1 103 ? 9.783 13.138 2.886 1.00 86.88 103 ASN A O 1
ATOM 784 N N . TYR A 1 104 ? 11.209 11.647 2.037 1.00 88.56 104 TYR A N 1
ATOM 785 C CA . TYR A 1 104 ? 10.469 10.449 2.434 1.00 88.56 104 TYR A CA 1
ATOM 786 C C . TYR A 1 104 ? 10.429 10.286 3.955 1.00 88.56 104 TYR A C 1
ATOM 788 O O . TYR A 1 104 ? 9.382 9.968 4.516 1.00 88.56 104 TYR A O 1
ATOM 796 N N . GLU A 1 105 ? 11.542 10.569 4.631 1.00 91.69 105 GLU A N 1
ATOM 797 C CA . GLU A 1 105 ? 11.617 10.612 6.090 1.00 91.69 105 GLU A CA 1
ATOM 798 C C . GLU A 1 105 ? 10.623 11.637 6.650 1.00 91.69 105 GLU A C 1
ATOM 800 O O . GLU A 1 105 ? 9.807 11.295 7.500 1.00 91.69 105 GLU A O 1
ATOM 805 N N . ALA A 1 106 ? 10.628 12.866 6.126 1.00 90.31 106 ALA A N 1
ATOM 806 C CA . ALA A 1 106 ? 9.760 13.939 6.611 1.00 90.31 106 ALA A CA 1
ATOM 807 C C . ALA A 1 106 ? 8.273 13.712 6.299 1.00 90.31 106 ALA A C 1
ATOM 809 O O . ALA A 1 106 ? 7.413 14.045 7.107 1.00 90.31 106 ALA A O 1
ATOM 810 N N . THR A 1 107 ? 7.962 13.169 5.122 1.00 86.75 107 THR A N 1
ATOM 811 C CA . THR A 1 107 ? 6.586 13.124 4.610 1.00 86.75 107 THR A CA 1
ATOM 812 C C . THR A 1 107 ? 5.884 11.788 4.829 1.00 86.75 107 THR A C 1
ATOM 814 O O . THR A 1 107 ? 4.664 11.766 4.955 1.00 86.75 107 THR A O 1
ATOM 817 N N . CYS A 1 108 ? 6.624 10.678 4.899 1.00 88.81 108 CYS A N 1
ATOM 818 C CA . CYS A 1 108 ? 6.054 9.341 5.078 1.00 88.81 108 CYS A CA 1
ATOM 819 C C . CYS A 1 108 ? 6.372 8.769 6.466 1.00 88.81 108 CYS A C 1
ATOM 821 O O . CYS A 1 108 ? 5.476 8.313 7.173 1.00 88.81 108 CYS A O 1
ATOM 823 N N . LEU A 1 109 ? 7.644 8.787 6.874 1.00 92.69 109 LEU A N 1
ATOM 824 C CA . LEU A 1 109 ? 8.063 8.129 8.118 1.00 92.69 109 LEU A CA 1
ATOM 825 C C . LEU A 1 109 ? 7.757 8.976 9.360 1.00 92.69 109 LEU A C 1
ATOM 827 O O . LEU A 1 109 ? 7.351 8.417 10.374 1.00 92.69 109 LEU A O 1
ATOM 831 N N . GLY A 1 110 ? 7.898 10.300 9.274 1.00 93.56 110 GLY A N 1
ATOM 832 C CA . GLY A 1 110 ? 7.596 11.252 10.347 1.00 93.56 110 GLY A CA 1
ATOM 833 C C . GLY A 1 110 ? 6.162 11.131 10.871 1.00 93.56 110 GLY A C 1
ATOM 834 O O . GLY A 1 110 ? 5.992 10.755 12.028 1.00 93.56 110 GLY A O 1
ATOM 835 N N . PRO A 1 111 ? 5.128 11.315 10.026 1.00 91.50 111 PRO A N 1
ATOM 836 C CA . PRO A 1 111 ? 3.734 11.209 10.463 1.00 91.50 111 PRO A CA 1
ATOM 837 C C . PRO A 1 111 ? 3.392 9.848 11.086 1.00 91.50 111 PRO A C 1
ATOM 839 O O . PRO A 1 111 ? 2.627 9.767 12.045 1.00 91.50 111 PRO A O 1
ATOM 842 N N . LEU A 1 112 ? 3.993 8.766 10.578 1.00 91.69 112 LEU A N 1
ATOM 843 C CA . LEU A 1 112 ? 3.802 7.424 11.124 1.00 91.69 112 LEU A CA 1
ATOM 844 C C . LEU A 1 112 ? 4.469 7.254 12.500 1.00 91.69 112 LEU A C 1
ATOM 846 O O . LEU A 1 112 ? 3.898 6.618 13.386 1.00 91.69 112 LEU A O 1
ATOM 850 N N . LYS A 1 113 ? 5.659 7.835 12.700 1.00 95.12 113 LYS A N 1
ATOM 851 C CA . LYS A 1 113 ? 6.344 7.869 14.001 1.00 95.12 113 LYS A CA 1
ATOM 852 C C . LYS A 1 113 ? 5.567 8.702 15.019 1.00 95.12 113 LYS A C 1
ATOM 854 O O . LYS A 1 113 ? 5.414 8.249 16.150 1.00 95.12 113 LYS A O 1
ATOM 859 N N . ASP A 1 114 ? 5.037 9.853 14.613 1.00 92.50 114 ASP A N 1
ATOM 860 C CA . ASP A 1 114 ? 4.230 10.723 15.474 1.00 92.50 114 ASP A CA 1
ATOM 861 C C . ASP A 1 114 ? 2.940 10.022 15.914 1.00 92.50 114 ASP A C 1
ATOM 863 O O . ASP A 1 114 ? 2.603 10.015 17.098 1.00 92.50 114 ASP A O 1
ATOM 867 N N . TYR A 1 115 ? 2.262 9.335 14.991 1.00 91.44 115 TYR A N 1
ATOM 868 C CA . TYR A 1 115 ? 1.092 8.515 15.309 1.00 91.44 115 TYR A CA 1
ATOM 869 C C . TYR A 1 115 ? 1.407 7.406 16.322 1.00 91.44 115 TYR A C 1
ATOM 871 O O . TYR A 1 115 ? 0.696 7.239 17.315 1.00 91.44 115 TYR A O 1
ATOM 879 N N . LEU A 1 116 ? 2.504 6.671 16.111 1.00 93.31 116 LEU A N 1
ATOM 880 C CA . LEU A 1 116 ? 2.955 5.632 17.041 1.00 93.31 116 LEU A CA 1
ATOM 881 C C . LEU A 1 116 ? 3.352 6.199 18.409 1.00 93.31 116 LEU A C 1
ATOM 883 O O . LEU A 1 116 ? 3.136 5.543 19.429 1.00 93.31 116 LEU A O 1
ATOM 887 N N . PHE A 1 117 ? 3.909 7.410 18.444 1.00 93.00 117 PHE A N 1
ATOM 888 C CA . PHE A 1 117 ? 4.214 8.108 19.686 1.00 93.00 117 PHE A CA 1
ATOM 889 C C . PHE A 1 117 ? 2.935 8.451 20.457 1.00 93.00 117 PHE A C 1
ATOM 891 O O . PHE A 1 117 ? 2.836 8.108 21.635 1.00 93.00 117 PHE A O 1
ATOM 898 N N . VAL A 1 118 ? 1.937 9.047 19.792 1.00 91.38 118 VAL A N 1
ATOM 899 C CA . VAL A 1 118 ? 0.630 9.365 20.397 1.00 91.38 118 VAL A CA 1
ATOM 900 C C . VAL A 1 118 ? -0.028 8.105 20.958 1.00 91.38 118 VAL A C 1
ATOM 902 O O . VAL A 1 118 ? -0.420 8.099 22.123 1.00 91.38 118 VAL A O 1
ATOM 905 N N . LEU A 1 119 ? -0.058 7.008 20.196 1.00 90.00 119 LEU A N 1
ATOM 906 C CA . LEU A 1 119 ? -0.560 5.711 20.666 1.00 90.00 119 LEU A CA 1
ATOM 907 C C . LEU A 1 119 ? 0.132 5.232 21.948 1.00 90.00 119 LEU A C 1
ATOM 909 O O . LEU A 1 119 ? -0.536 4.797 22.888 1.00 90.00 119 LEU A O 1
ATOM 913 N N . GLY A 1 120 ? 1.459 5.367 22.015 1.00 88.94 120 GLY A N 1
ATOM 914 C CA . GLY A 1 120 ? 2.237 5.009 23.199 1.00 88.94 120 GLY A CA 1
ATOM 915 C C . GLY A 1 120 ? 1.827 5.790 24.453 1.00 88.94 120 GLY A C 1
ATOM 916 O O . GLY A 1 120 ? 1.857 5.238 25.554 1.00 88.94 120 GLY A O 1
ATOM 917 N N . THR A 1 121 ? 1.370 7.042 24.316 1.00 88.31 121 THR A N 1
ATOM 918 C CA . THR A 1 121 ? 0.910 7.843 25.467 1.00 88.31 121 THR A CA 1
ATOM 919 C C . THR A 1 121 ? -0.356 7.280 26.126 1.00 88.31 121 THR A C 1
ATOM 921 O O . THR A 1 121 ? -0.545 7.446 27.333 1.00 88.31 121 THR A O 1
ATOM 924 N N . HIS A 1 122 ? -1.180 6.527 25.387 1.00 89.00 122 HIS A N 1
ATOM 925 C CA . HIS A 1 122 ? -2.411 5.925 25.906 1.00 89.00 122 HIS A CA 1
ATOM 926 C C . HIS A 1 122 ? -2.187 4.590 26.639 1.00 89.00 122 HIS A C 1
ATOM 928 O O . HIS A 1 122 ? -3.072 4.134 27.367 1.00 89.00 122 HIS A O 1
ATOM 934 N N . HIS A 1 123 ? -1.007 3.966 26.529 1.00 91.06 123 HIS A N 1
ATOM 935 C CA . HIS A 1 123 ? -0.723 2.680 27.190 1.00 91.06 123 HIS A CA 1
ATOM 936 C C . HIS A 1 123 ? -0.844 2.757 28.716 1.00 91.06 123 HIS A C 1
ATOM 938 O O . HIS A 1 123 ? -1.390 1.844 29.337 1.00 91.06 123 HIS A O 1
ATOM 944 N N . ALA A 1 124 ? -0.412 3.865 29.324 1.00 90.06 124 ALA A N 1
ATOM 945 C CA . ALA A 1 124 ? -0.536 4.069 30.767 1.00 90.06 124 ALA A CA 1
ATOM 946 C C . ALA A 1 124 ? -2.008 4.155 31.219 1.00 90.06 124 ALA A C 1
ATOM 948 O O . ALA A 1 124 ? -2.371 3.623 32.271 1.00 90.06 124 ALA A O 1
ATOM 949 N N . ALA A 1 125 ? -2.875 4.779 30.414 1.00 89.88 125 ALA A N 1
ATOM 950 C CA . ALA A 1 125 ? -4.307 4.856 30.695 1.00 89.88 125 ALA A CA 1
ATOM 951 C C . ALA A 1 125 ? -4.972 3.470 30.616 1.00 89.88 125 ALA A C 1
ATOM 953 O O . ALA A 1 125 ? -5.759 3.114 31.495 1.00 89.88 125 ALA A O 1
ATOM 954 N N . LEU A 1 126 ? -4.590 2.653 29.628 1.00 92.31 126 LEU A N 1
ATOM 955 C CA . LEU A 1 126 ? -5.069 1.273 29.491 1.00 92.31 126 LEU A CA 1
ATOM 956 C C . LEU A 1 126 ? -4.655 0.393 30.680 1.00 92.31 126 LEU A C 1
ATOM 958 O O . LEU A 1 126 ? -5.495 -0.310 31.237 1.00 92.31 126 LEU A O 1
ATOM 962 N N . GLN A 1 127 ? -3.405 0.493 31.140 1.00 93.19 127 GLN A N 1
ATOM 963 C CA . GLN A 1 127 ? -2.945 -0.224 32.340 1.00 93.19 127 GLN A CA 1
ATOM 964 C C . GLN A 1 127 ? -3.701 0.212 33.605 1.00 93.19 127 GLN A C 1
ATOM 966 O O . GLN A 1 127 ? -4.052 -0.610 34.460 1.00 93.19 127 GLN A O 1
ATOM 971 N N . LYS A 1 128 ? -3.996 1.513 33.726 1.00 93.12 128 LYS A N 1
ATOM 972 C CA . LYS A 1 128 ? -4.788 2.048 34.840 1.00 93.12 128 LYS A CA 1
ATOM 973 C C . LYS A 1 128 ? -6.224 1.511 34.824 1.00 93.12 128 LYS A C 1
ATOM 975 O O . LYS A 1 128 ? -6.762 1.202 35.886 1.00 93.12 128 LYS A O 1
ATOM 980 N N . ARG A 1 129 ? -6.826 1.345 33.641 1.00 92.44 129 ARG A N 1
ATOM 981 C CA . ARG A 1 129 ? -8.135 0.691 33.475 1.00 92.44 129 ARG A CA 1
ATOM 982 C C . ARG A 1 129 ? -8.102 -0.771 33.896 1.00 92.44 129 ARG A C 1
ATOM 984 O O . ARG A 1 129 ? -8.961 -1.179 34.670 1.00 92.44 129 ARG A O 1
ATOM 991 N N . GLU A 1 130 ? -7.128 -1.546 33.424 1.00 92.44 130 GLU A N 1
ATOM 992 C CA . GLU A 1 130 ? -6.988 -2.962 33.801 1.00 92.44 130 GLU A CA 1
ATOM 993 C C . GLU A 1 130 ? -6.884 -3.123 35.327 1.00 92.44 130 GLU A C 1
ATOM 995 O O . GLU A 1 130 ? -7.560 -3.968 35.917 1.00 92.44 130 GLU A O 1
ATOM 1000 N N . SER A 1 131 ? -6.130 -2.235 35.983 1.00 93.81 131 SER A N 1
ATOM 1001 C CA . SER A 1 131 ? -6.038 -2.187 37.449 1.00 93.81 131 SER A CA 1
ATOM 1002 C C . SER A 1 131 ? -7.394 -1.895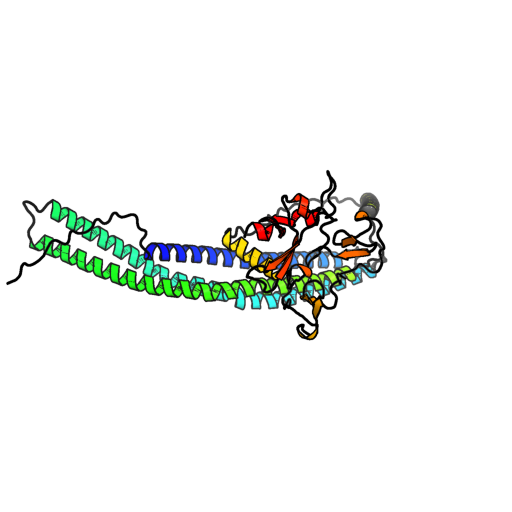 38.109 1.00 93.81 131 SER A C 1
ATOM 1004 O O . SER A 1 131 ? -7.786 -2.588 39.047 1.00 93.81 131 SER A O 1
ATOM 1006 N N . ALA A 1 132 ? -8.157 -0.928 37.587 1.00 91.88 132 ALA A N 1
ATOM 1007 C CA . ALA A 1 132 ? -9.484 -0.586 38.104 1.00 91.88 132 ALA A CA 1
ATOM 1008 C C . ALA A 1 132 ? -10.522 -1.710 37.909 1.00 91.88 132 ALA A C 1
ATOM 1010 O O . ALA A 1 132 ? -11.347 -1.951 38.793 1.00 91.88 132 ALA A O 1
ATOM 1011 N N . ILE A 1 133 ? -10.469 -2.434 36.784 1.00 91.12 133 ILE A N 1
ATOM 1012 C CA . ILE A 1 133 ? -11.310 -3.617 36.531 1.00 91.12 133 ILE A CA 1
ATOM 1013 C C . ILE A 1 133 ? -10.980 -4.727 37.529 1.00 91.12 133 ILE A C 1
ATOM 1015 O O . ILE A 1 133 ? -11.887 -5.348 38.095 1.00 91.12 133 ILE A O 1
ATOM 1019 N N . HIS A 1 134 ? -9.691 -4.965 37.781 1.00 93.12 134 HIS A N 1
ATOM 1020 C CA . HIS A 1 134 ? -9.247 -5.952 38.762 1.00 93.12 134 HIS A CA 1
ATOM 1021 C C . HIS A 1 134 ? -9.714 -5.600 40.178 1.00 93.12 134 HIS A C 1
ATOM 1023 O O . HIS A 1 134 ? -10.232 -6.464 40.890 1.00 93.12 134 HIS A O 1
ATOM 1029 N N . ASP A 1 135 ? -9.609 -4.330 40.574 1.00 92.88 135 ASP A N 1
ATOM 1030 C CA . ASP A 1 135 ? -10.062 -3.854 41.884 1.00 92.88 135 ASP A CA 1
ATOM 1031 C C . ASP A 1 135 ? -11.585 -3.952 42.056 1.00 92.88 135 ASP A C 1
ATOM 1033 O O . ASP A 1 135 ? -12.052 -4.409 43.107 1.00 92.88 135 ASP A O 1
ATOM 1037 N N . TYR A 1 136 ? -12.367 -3.618 41.023 1.00 92.38 136 TYR A N 1
ATOM 1038 C CA . TYR A 1 136 ? -13.819 -3.826 41.013 1.00 92.38 136 TYR A CA 1
ATOM 1039 C C . TYR A 1 136 ? -14.178 -5.314 41.136 1.00 92.38 136 TYR A C 1
ATOM 1041 O O . TYR A 1 136 ? -14.972 -5.704 41.996 1.00 92.38 136 TYR A O 1
ATOM 1049 N N . THR A 1 137 ? -13.529 -6.174 40.348 1.00 92.00 137 THR A N 1
ATOM 1050 C CA . THR A 1 137 ? -13.758 -7.629 40.354 1.00 92.00 137 THR A CA 1
ATOM 1051 C C . THR A 1 137 ? -13.415 -8.247 41.711 1.00 92.00 137 THR A C 1
ATOM 1053 O O . THR A 1 137 ? -14.169 -9.065 42.258 1.00 92.00 137 THR A O 1
ATOM 1056 N N . ARG A 1 138 ? -12.294 -7.826 42.306 1.00 93.56 138 ARG A N 1
ATOM 1057 C CA . ARG A 1 138 ? -11.858 -8.234 43.645 1.00 93.56 138 ARG A CA 1
ATOM 1058 C C . ARG A 1 138 ? -12.847 -7.771 44.715 1.00 93.56 138 ARG A C 1
ATOM 1060 O O . ARG A 1 138 ? -13.210 -8.573 45.579 1.00 93.56 138 ARG A O 1
ATOM 1067 N N . SER A 1 139 ? -13.303 -6.520 44.655 1.00 90.19 139 SER A N 1
ATOM 1068 C CA . SER A 1 139 ? -14.284 -5.962 45.597 1.00 90.19 139 SER A CA 1
ATOM 1069 C C . SER A 1 139 ? -15.626 -6.690 45.502 1.00 90.19 139 SER A C 1
ATOM 1071 O O . SER A 1 139 ? -16.172 -7.104 46.524 1.00 90.19 139 SER A O 1
ATOM 1073 N N . GLY A 1 140 ? -16.099 -6.974 44.285 1.00 90.31 140 GLY A N 1
ATOM 1074 C CA . GLY A 1 140 ? -17.336 -7.723 44.050 1.00 90.31 140 GLY A CA 1
ATOM 1075 C C . GLY A 1 140 ? -17.251 -9.176 44.516 1.00 90.31 140 GLY A C 1
ATOM 1076 O O . GLY A 1 140 ? -18.226 -9.732 45.020 1.00 90.31 140 GLY A O 1
ATOM 1077 N N . SER A 1 141 ? -16.077 -9.802 44.409 1.00 91.00 141 SER A N 1
ATOM 1078 C CA . SER A 1 141 ? -15.840 -11.158 44.924 1.00 91.00 141 SER A CA 1
ATOM 1079 C C . SER A 1 141 ? -15.829 -11.200 46.455 1.00 91.00 141 SER A C 1
ATOM 1081 O O . SER A 1 141 ? -16.428 -12.096 47.050 1.00 91.00 141 SER A O 1
ATOM 1083 N N . ARG A 1 142 ? -15.201 -10.209 47.110 1.00 89.06 142 ARG A N 1
ATOM 1084 C CA . ARG A 1 142 ? -15.215 -10.066 48.578 1.00 89.06 142 ARG A CA 1
ATOM 1085 C C . ARG A 1 142 ? -16.626 -9.824 49.104 1.00 89.06 142 ARG A C 1
ATOM 1087 O O . ARG A 1 142 ? -17.031 -10.492 50.051 1.00 89.06 142 ARG A O 1
ATOM 1094 N N . TRP A 1 143 ? -17.371 -8.920 48.469 1.00 88.56 143 TRP A N 1
ATOM 1095 C CA . TRP A 1 143 ? -18.752 -8.623 48.837 1.00 88.56 143 TRP A CA 1
ATOM 1096 C C . TRP A 1 143 ? -19.651 -9.863 48.702 1.00 88.56 143 TRP A C 1
ATOM 1098 O O . TRP A 1 143 ? -20.259 -10.265 49.690 1.00 88.56 143 TRP A O 1
ATOM 1108 N N . ARG A 1 144 ? -19.630 -10.559 47.551 1.00 88.00 144 ARG A N 1
ATOM 1109 C CA . ARG A 1 144 ? -20.411 -11.797 47.332 1.00 88.00 144 ARG A CA 1
ATOM 1110 C C . ARG A 1 144 ? -20.066 -12.911 48.320 1.00 88.00 144 ARG A C 1
ATOM 1112 O O . ARG A 1 144 ? -20.949 -13.654 48.741 1.00 88.00 144 ARG A O 1
ATOM 1119 N N . LYS A 1 145 ? -18.786 -13.064 48.677 1.00 87.62 145 LYS A N 1
ATOM 1120 C CA . LYS A 1 145 ? -18.356 -14.069 49.659 1.00 87.62 145 LYS A CA 1
ATOM 1121 C C . LYS A 1 145 ? -18.978 -13.792 51.031 1.00 87.62 145 LYS A C 1
ATOM 1123 O O . LYS A 1 145 ? -19.585 -14.684 51.613 1.00 87.62 145 LYS A O 1
ATOM 1128 N N . VAL A 1 146 ? -18.883 -12.550 51.500 1.00 84.62 146 VAL A N 1
ATOM 1129 C CA . VAL A 1 146 ? -19.411 -12.139 52.810 1.00 84.62 146 VAL A CA 1
ATOM 1130 C C . VAL A 1 146 ? -20.942 -12.122 52.827 1.00 84.62 146 VAL A C 1
ATOM 1132 O O . VAL A 1 146 ? -21.538 -12.488 53.833 1.00 84.62 146 VAL A O 1
ATOM 1135 N N . GLU A 1 147 ? -21.592 -11.771 51.717 1.00 83.94 147 GLU A N 1
ATOM 1136 C CA . GLU A 1 147 ? -23.049 -11.857 51.566 1.00 83.94 147 GLU A CA 1
ATOM 1137 C C . GLU A 1 147 ? -23.551 -13.307 51.682 1.00 83.94 147 GLU A C 1
ATOM 1139 O O . GLU A 1 147 ? -24.516 -13.576 52.397 1.00 83.94 147 GLU A O 1
ATOM 1144 N N . LYS A 1 148 ? -22.858 -14.266 51.048 1.00 82.50 148 LYS A N 1
ATOM 1145 C CA . LYS A 1 148 ? -23.190 -15.700 51.133 1.00 82.50 148 LYS A CA 1
ATOM 1146 C C . LYS A 1 148 ? -22.929 -16.296 52.521 1.00 82.50 148 LYS A C 1
ATOM 1148 O O . LYS A 1 148 ? -23.707 -17.130 52.976 1.00 82.50 148 LYS A O 1
ATOM 1153 N N . GLU A 1 149 ? -21.857 -15.872 53.192 1.00 76.38 149 GLU A N 1
ATOM 1154 C CA . GLU A 1 149 ? -21.505 -16.293 54.560 1.00 76.38 149 GLU A CA 1
ATOM 1155 C C . GLU A 1 149 ? -22.382 -15.606 55.634 1.00 76.38 149 GLU A C 1
ATOM 1157 O O . GLU A 1 149 ? -22.544 -16.114 56.744 1.00 76.38 149 GLU A O 1
ATOM 1162 N N . GLY A 1 150 ? -22.999 -14.469 55.297 1.00 59.34 150 GLY A N 1
ATOM 1163 C CA . GLY A 1 150 ? -23.682 -13.545 56.204 1.00 59.34 150 GLY A CA 1
ATOM 1164 C C . GLY A 1 150 ? -25.027 -13.989 56.781 1.00 59.34 150 GLY A C 1
ATOM 1165 O O . GLY A 1 150 ? -25.678 -13.183 57.438 1.00 59.34 150 GLY A O 1
ATOM 1166 N N . LYS A 1 151 ? -25.454 -15.247 56.607 1.00 56.22 151 LYS A N 1
ATOM 1167 C CA . LYS A 1 151 ? -26.724 -15.720 57.191 1.00 56.22 151 LYS A CA 1
ATOM 1168 C C . LYS A 1 151 ? -26.697 -15.896 58.718 1.00 56.22 151 LYS A C 1
ATOM 1170 O O . LYS A 1 151 ? -27.776 -15.951 59.297 1.00 56.22 151 LYS A O 1
ATOM 1175 N N . TYR A 1 152 ? -25.527 -15.945 59.379 1.00 54.12 152 TYR A N 1
ATOM 1176 C CA . TYR A 1 152 ? -25.470 -16.216 60.831 1.00 54.12 152 TYR A CA 1
ATOM 1177 C C . TYR A 1 152 ? -24.398 -15.479 61.675 1.00 54.12 152 TYR A C 1
ATOM 1179 O O . TYR A 1 152 ? -24.466 -15.587 62.896 1.00 54.12 152 TYR A O 1
ATOM 1187 N N . SER A 1 153 ? -23.429 -14.725 61.120 1.00 58.56 153 SER A N 1
ATOM 1188 C CA . SER A 1 153 ? -22.338 -14.142 61.952 1.00 58.56 153 SER A CA 1
ATOM 1189 C C . SER A 1 153 ? -21.731 -12.793 61.522 1.00 58.56 153 SER A C 1
ATOM 1191 O O . SER A 1 153 ? -20.831 -12.293 62.199 1.00 58.56 153 SER A O 1
ATOM 1193 N N . VAL A 1 154 ? -22.188 -12.167 60.431 1.00 64.00 154 VAL A N 1
ATOM 1194 C CA . VAL A 1 154 ? -21.594 -10.915 59.919 1.00 64.00 154 VAL A CA 1
ATOM 1195 C C . VAL A 1 154 ? -22.405 -9.699 60.374 1.00 64.00 154 VAL A C 1
ATOM 1197 O O . VAL A 1 154 ? -23.619 -9.653 60.201 1.00 64.00 154 VAL A O 1
ATOM 1200 N N . THR A 1 155 ? -21.738 -8.681 60.926 1.00 73.94 155 THR A N 1
ATOM 1201 C CA . THR A 1 155 ? -22.368 -7.405 61.292 1.00 73.94 155 THR A CA 1
ATOM 1202 C C . THR A 1 155 ? -22.800 -6.625 60.048 1.00 73.94 155 THR A C 1
ATOM 1204 O O . THR A 1 155 ? -22.020 -6.449 59.112 1.00 73.94 155 THR A O 1
ATOM 1207 N N . ALA A 1 156 ? -24.027 -6.090 60.053 1.00 80.06 156 ALA A N 1
ATOM 1208 C CA . ALA A 1 156 ? -24.577 -5.274 58.960 1.00 80.06 156 ALA A CA 1
ATOM 1209 C C . ALA A 1 156 ? -23.646 -4.117 58.531 1.00 80.06 156 ALA A C 1
ATOM 1211 O O . ALA A 1 156 ? -23.574 -3.781 57.351 1.00 80.06 156 ALA A O 1
ATOM 1212 N N . ALA A 1 157 ? -22.866 -3.571 59.472 1.00 83.44 157 ALA A N 1
ATOM 1213 C CA . ALA A 1 157 ? -21.851 -2.551 59.215 1.00 83.44 157 ALA A CA 1
ATOM 1214 C C . ALA A 1 157 ? -20.759 -3.008 58.225 1.00 83.44 157 ALA A C 1
ATOM 1216 O O . ALA A 1 157 ? -20.399 -2.256 57.323 1.00 83.44 157 ALA A O 1
ATOM 1217 N N . ARG A 1 158 ? -20.277 -4.255 58.328 1.00 84.75 158 ARG A N 1
ATOM 1218 C CA . ARG A 1 158 ? -19.229 -4.797 57.444 1.00 84.75 158 ARG A CA 1
ATOM 1219 C C . ARG A 1 158 ? -19.734 -5.031 56.019 1.00 84.75 158 ARG A C 1
ATOM 1221 O O . ARG A 1 158 ? -18.995 -4.840 55.057 1.00 84.75 158 ARG A O 1
ATOM 1228 N N . LEU A 1 159 ? -20.996 -5.439 55.873 1.00 85.38 159 LEU A N 1
ATOM 1229 C CA . LEU A 1 159 ? -21.642 -5.555 54.562 1.00 85.38 159 LEU A CA 1
ATOM 1230 C C . LEU A 1 159 ? -21.830 -4.182 53.905 1.00 85.38 159 LEU A C 1
ATOM 1232 O O . LEU A 1 159 ? -21.600 -4.055 52.702 1.00 85.38 159 LEU A O 1
ATOM 1236 N N . ALA A 1 160 ? -22.203 -3.162 54.686 1.00 86.88 160 ALA A N 1
ATOM 1237 C CA . ALA A 1 160 ? -22.329 -1.789 54.202 1.00 86.88 160 ALA A CA 1
ATOM 1238 C C . ALA A 1 160 ? -20.977 -1.213 53.737 1.00 86.88 160 ALA A C 1
ATOM 1240 O O . ALA A 1 160 ? -20.901 -0.654 52.648 1.00 86.88 160 ALA A O 1
ATOM 1241 N N . GLU A 1 161 ? -19.899 -1.424 54.497 1.00 90.12 161 GLU A N 1
ATOM 1242 C CA . GLU A 1 161 ? -18.537 -1.007 54.124 1.00 90.12 161 GLU A CA 1
ATOM 1243 C C . GLU A 1 161 ? -18.066 -1.656 52.810 1.00 90.12 161 GLU A C 1
ATOM 1245 O O . GLU A 1 161 ? -17.634 -0.968 51.885 1.00 90.12 161 GLU A O 1
ATOM 1250 N N . LEU A 1 162 ? -18.219 -2.980 52.672 1.00 91.19 162 LEU A N 1
ATOM 1251 C CA . LEU A 1 162 ? -17.853 -3.693 51.441 1.00 91.19 162 LEU A CA 1
ATOM 1252 C C . LEU A 1 162 ? -18.691 -3.253 50.236 1.00 91.19 162 LEU A C 1
ATOM 1254 O O . LEU A 1 162 ? -18.179 -3.209 49.117 1.00 91.19 162 LEU A O 1
ATOM 1258 N N . ARG A 1 163 ? -19.969 -2.919 50.453 1.00 90.44 163 ARG A N 1
ATOM 1259 C CA . ARG A 1 163 ? -20.848 -2.378 49.410 1.00 90.44 163 ARG A CA 1
ATOM 1260 C C . ARG A 1 163 ? -20.417 -0.973 48.983 1.00 90.44 163 ARG A C 1
ATOM 1262 O O . ARG A 1 163 ? -20.432 -0.685 47.787 1.00 90.44 163 ARG A O 1
ATOM 1269 N N . ASN A 1 164 ? -19.991 -0.128 49.921 1.00 92.88 164 ASN A N 1
ATOM 1270 C CA . ASN A 1 164 ? -19.445 1.194 49.608 1.00 92.88 164 ASN A CA 1
ATOM 1271 C C . ASN A 1 164 ? -18.170 1.074 48.765 1.00 92.88 164 ASN A C 1
ATOM 1273 O O . ASN A 1 164 ? -18.111 1.657 47.688 1.00 92.88 164 ASN A O 1
ATOM 1277 N N . HIS A 1 165 ? -17.219 0.221 49.156 1.00 91.69 165 HIS A N 1
ATOM 1278 C CA . HIS A 1 165 ? -16.010 -0.026 48.358 1.00 91.69 165 HIS A CA 1
ATOM 1279 C C . HIS A 1 165 ? -16.296 -0.612 46.966 1.00 91.69 165 HIS A C 1
ATOM 1281 O O . HIS A 1 165 ? -15.646 -0.250 45.981 1.00 91.69 165 HIS A O 1
ATOM 1287 N N . LEU A 1 166 ? -17.285 -1.504 46.848 1.00 90.75 166 LEU A N 1
ATOM 1288 C CA . LEU A 1 166 ? -17.740 -1.995 45.545 1.00 90.75 166 LEU A CA 1
ATOM 1289 C C . LEU A 1 166 ? -18.287 -0.853 44.675 1.00 90.75 166 LEU A C 1
ATOM 1291 O O . LEU A 1 166 ? -18.001 -0.792 43.483 1.00 90.75 166 LEU A O 1
ATOM 1295 N N . THR A 1 167 ? -19.036 0.069 45.277 1.00 92.75 167 THR A N 1
ATOM 1296 C CA . THR A 1 167 ? -19.612 1.225 44.579 1.00 92.75 167 THR A CA 1
ATOM 1297 C C . THR A 1 167 ? -18.521 2.212 44.147 1.00 92.75 167 THR A C 1
ATOM 1299 O O . THR A 1 167 ? -18.498 2.627 42.992 1.00 92.75 167 THR A O 1
ATOM 1302 N N . GLU A 1 168 ? -17.569 2.533 45.027 1.00 93.12 168 GLU A N 1
ATOM 1303 C CA . GLU A 1 168 ? -16.418 3.399 44.726 1.00 93.12 168 GLU A CA 1
ATOM 1304 C C . GLU A 1 168 ? -15.572 2.843 43.572 1.00 93.12 168 GLU A C 1
ATOM 1306 O O . GLU A 1 168 ? -15.276 3.557 42.611 1.00 93.12 168 GLU A O 1
ATOM 1311 N N . SER A 1 169 ? -15.231 1.551 43.626 1.00 91.56 169 SER A N 1
ATOM 1312 C CA . SER A 1 169 ? -14.469 0.886 42.561 1.00 91.56 169 SER A CA 1
ATOM 1313 C C . SER A 1 169 ? -15.245 0.819 41.241 1.00 91.56 169 SER A C 1
ATOM 1315 O O . SER A 1 169 ? -14.652 1.000 40.176 1.00 91.56 169 SER A O 1
ATOM 1317 N N . GLN A 1 170 ? -16.571 0.651 41.285 1.00 91.81 170 GLN A N 1
ATOM 1318 C CA . GLN A 1 170 ? -17.418 0.705 40.092 1.00 91.81 170 GLN A CA 1
ATOM 1319 C C . GLN A 1 170 ? -17.436 2.102 39.457 1.00 91.81 170 GLN A C 1
ATOM 1321 O O . GLN A 1 170 ? -17.332 2.216 38.236 1.00 91.81 170 GLN A O 1
ATOM 1326 N N . VAL A 1 171 ? -17.562 3.164 40.261 1.00 92.38 171 VAL A N 1
ATOM 1327 C CA . VAL A 1 171 ? -17.552 4.555 39.774 1.00 92.38 171 VAL A CA 1
ATOM 1328 C C . VAL A 1 171 ? -16.197 4.899 39.158 1.00 92.38 171 VAL A C 1
ATOM 1330 O O . VAL A 1 171 ? -16.154 5.434 38.051 1.00 92.38 171 VAL A O 1
ATOM 1333 N N . ALA A 1 172 ? -15.094 4.538 39.821 1.00 90.56 172 ALA A N 1
ATOM 1334 C CA . ALA A 1 172 ? -13.746 4.764 39.305 1.00 90.56 172 ALA A CA 1
ATOM 1335 C C . ALA A 1 172 ? -13.504 4.037 37.968 1.00 90.56 172 ALA A C 1
ATOM 1337 O O . ALA A 1 172 ? -12.984 4.635 37.024 1.00 90.56 172 ALA A O 1
ATOM 1338 N N . MET A 1 173 ? -13.929 2.773 37.862 1.00 92.56 173 MET A N 1
ATOM 1339 C CA . MET A 1 173 ? -13.828 1.988 36.628 1.00 92.56 173 MET A CA 1
ATOM 1340 C C . MET A 1 173 ? -14.684 2.581 35.498 1.00 92.56 173 MET A C 1
ATOM 1342 O O . MET A 1 173 ? -14.180 2.762 34.392 1.00 92.56 173 MET A O 1
ATOM 1346 N N . LYS A 1 174 ? -15.936 2.974 35.770 1.00 91.00 174 LYS A N 1
ATOM 1347 C CA . LYS A 1 174 ? -16.806 3.622 34.772 1.00 91.00 174 LYS A CA 1
ATOM 1348 C C . LYS A 1 174 ? -16.253 4.967 34.290 1.00 91.00 174 LYS A C 1
ATOM 1350 O O . LYS A 1 174 ? -16.310 5.245 33.094 1.00 91.00 174 LYS A O 1
ATOM 1355 N N . ALA A 1 175 ? -15.690 5.777 35.189 1.00 91.44 175 ALA A N 1
ATOM 1356 C CA . ALA A 1 175 ? -15.065 7.050 34.831 1.00 91.44 175 ALA A CA 1
ATOM 1357 C C . ALA A 1 175 ? -13.846 6.850 33.913 1.00 91.44 175 ALA A C 1
ATOM 1359 O O . ALA A 1 175 ? -13.718 7.541 32.903 1.00 91.44 175 ALA A O 1
ATOM 1360 N N . LEU A 1 176 ? -12.989 5.867 34.220 1.00 92.06 176 LEU A N 1
ATOM 1361 C CA . LEU A 1 176 ? -11.852 5.505 33.367 1.00 92.06 176 LEU A CA 1
ATOM 1362 C C . LEU A 1 176 ? -12.300 4.949 32.012 1.00 92.06 176 LEU A C 1
ATOM 1364 O O . LEU A 1 176 ? -11.753 5.361 30.993 1.00 92.06 176 LEU A O 1
ATOM 1368 N N . ASN A 1 177 ? -13.306 4.069 31.985 1.00 92.94 177 ASN A N 1
ATOM 1369 C CA . ASN A 1 177 ? -13.859 3.542 30.737 1.00 92.94 177 ASN A CA 1
ATOM 1370 C C . ASN A 1 177 ? -14.376 4.676 29.847 1.00 92.94 177 ASN A C 1
ATOM 1372 O O . ASN A 1 177 ? -14.010 4.736 28.682 1.00 92.94 177 ASN A O 1
ATOM 1376 N N . SER A 1 178 ? -15.15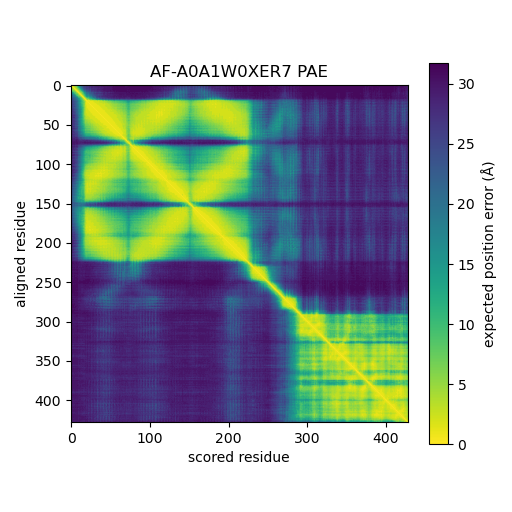4 5.614 30.396 1.00 91.50 178 SER A N 1
ATOM 1377 C CA . SER A 1 178 ? -15.671 6.748 29.622 1.00 91.50 178 SER A CA 1
ATOM 1378 C C . SER A 1 178 ? -14.561 7.640 29.062 1.00 91.50 178 SER A C 1
ATOM 1380 O O . SER A 1 178 ? -14.666 8.075 27.917 1.00 91.50 178 SER A O 1
ATOM 1382 N N . ALA A 1 179 ? -13.514 7.921 29.845 1.00 90.81 179 ALA A N 1
ATOM 1383 C CA . ALA A 1 179 ? -12.389 8.733 29.385 1.00 90.81 179 ALA A CA 1
ATOM 1384 C C . ALA A 1 179 ? -11.621 8.037 28.249 1.00 90.81 179 ALA A C 1
ATOM 1386 O O . ALA A 1 179 ? -11.403 8.631 27.198 1.00 90.81 179 ALA A O 1
ATOM 1387 N N . ILE A 1 180 ? -11.295 6.752 28.424 1.00 92.94 180 ILE A N 1
ATOM 1388 C CA . ILE A 1 180 ? -10.568 5.965 27.419 1.00 92.94 180 ILE A CA 1
ATOM 1389 C C . ILE A 1 180 ? -11.401 5.789 26.149 1.00 92.94 180 ILE A C 1
ATOM 1391 O O . ILE A 1 180 ? -10.851 5.898 25.059 1.00 92.94 180 ILE A O 1
ATOM 1395 N N . THR A 1 181 ? -12.713 5.561 26.256 1.00 92.81 181 THR A N 1
ATOM 1396 C CA . THR A 1 181 ? -13.590 5.482 25.079 1.00 92.81 181 THR A CA 1
ATOM 1397 C C . THR A 1 181 ? -13.499 6.755 24.244 1.00 92.81 181 THR A C 1
ATOM 1399 O O . THR A 1 181 ? -13.337 6.664 23.028 1.00 92.81 181 THR A O 1
ATOM 1402 N N . ASN A 1 182 ? -13.563 7.931 24.873 1.00 90.44 182 ASN A N 1
ATOM 1403 C CA . ASN A 1 182 ? -13.480 9.206 24.161 1.00 90.44 182 ASN A CA 1
ATOM 1404 C C . ASN A 1 182 ? -12.120 9.377 23.471 1.00 90.44 182 ASN A C 1
ATOM 1406 O O . ASN A 1 182 ? -12.078 9.683 22.278 1.00 90.44 182 ASN A O 1
ATOM 1410 N N . ASP A 1 183 ? -11.028 9.112 24.191 1.00 91.38 183 ASP A N 1
ATOM 1411 C CA . ASP A 1 183 ? -9.664 9.236 23.669 1.00 91.38 183 ASP A CA 1
ATOM 1412 C C . ASP A 1 183 ? -9.415 8.283 22.491 1.00 91.38 183 ASP A C 1
ATOM 1414 O O . ASP A 1 183 ? -8.952 8.698 21.428 1.00 91.38 183 ASP A O 1
ATOM 1418 N N . LEU A 1 184 ? -9.762 7.002 22.647 1.00 91.44 184 LEU A N 1
ATOM 1419 C CA . LEU A 1 184 ? -9.560 5.994 21.606 1.00 91.44 184 LEU A CA 1
ATOM 1420 C C . LEU A 1 184 ? -10.470 6.217 20.398 1.00 91.44 184 LEU A C 1
ATOM 1422 O O . LEU A 1 184 ? -10.056 5.942 19.275 1.00 91.44 184 LEU A O 1
ATOM 1426 N N . THR A 1 185 ? -11.684 6.734 20.601 1.00 89.88 185 THR A N 1
ATOM 1427 C CA . THR A 1 185 ? -12.583 7.080 19.490 1.00 89.88 185 THR A CA 1
ATOM 1428 C C . THR A 1 185 ? -12.007 8.238 18.683 1.00 89.88 185 THR A C 1
ATOM 1430 O O . THR A 1 185 ? -11.959 8.164 17.456 1.00 89.88 185 THR A O 1
ATOM 1433 N N . ALA A 1 186 ? -11.510 9.282 19.355 1.00 87.81 186 ALA A N 1
ATOM 1434 C CA . ALA A 1 186 ? -10.844 10.397 18.689 1.00 87.81 186 ALA A CA 1
ATOM 1435 C C . ALA A 1 186 ? -9.598 9.931 17.916 1.00 87.81 186 ALA A C 1
ATOM 1437 O O . ALA A 1 186 ? -9.385 10.345 16.776 1.00 87.81 186 ALA A O 1
ATOM 1438 N N . LEU A 1 187 ? -8.817 9.017 18.499 1.00 88.31 187 LEU A N 1
ATOM 1439 C CA . LEU A 1 187 ? -7.648 8.432 17.849 1.00 88.31 187 LEU A CA 1
ATOM 1440 C C . LEU A 1 187 ? -8.026 7.584 16.627 1.00 88.31 187 LEU A C 1
ATOM 1442 O O . LEU A 1 187 ? -7.380 7.691 15.587 1.00 88.31 187 LEU A O 1
ATOM 1446 N N . ALA A 1 188 ? -9.083 6.775 16.724 1.00 84.56 188 ALA A N 1
ATOM 1447 C CA . ALA A 1 188 ? -9.571 5.962 15.615 1.00 84.56 188 ALA A CA 1
ATOM 1448 C C . ALA A 1 188 ? -10.027 6.833 14.434 1.00 84.56 188 ALA A C 1
ATOM 1450 O O . ALA A 1 188 ? -9.649 6.554 13.297 1.00 84.56 188 ALA A O 1
ATOM 1451 N N . VAL A 1 189 ? -10.761 7.919 14.694 1.00 82.06 189 VAL A N 1
ATOM 1452 C CA . VAL A 1 189 ? -11.152 8.889 13.656 1.00 82.06 189 VAL A CA 1
ATOM 1453 C C . VAL A 1 189 ? -9.918 9.555 13.045 1.00 82.06 189 VAL A C 1
ATOM 1455 O O . VAL A 1 189 ? -9.733 9.498 11.833 1.00 82.06 189 VAL A O 1
ATOM 1458 N N . GLY A 1 190 ? -9.012 10.085 13.873 1.00 79.50 190 GLY A N 1
ATOM 1459 C CA . GLY A 1 190 ? -7.786 10.724 13.385 1.00 79.50 190 GLY A CA 1
ATOM 1460 C C . GLY A 1 190 ? -6.879 9.784 12.582 1.00 79.50 190 GLY A C 1
ATOM 1461 O O . GLY A 1 190 ? -6.188 10.220 11.663 1.00 79.50 190 GLY A O 1
ATOM 1462 N N . SER A 1 191 ? -6.902 8.479 12.871 1.00 83.81 191 SER A N 1
ATOM 1463 C CA . SER A 1 191 ? -6.150 7.486 12.099 1.00 83.81 191 SER A CA 1
ATOM 1464 C C . SER A 1 191 ? -6.652 7.362 10.654 1.00 83.81 191 SER A C 1
ATOM 1466 O O . SER A 1 191 ? -5.841 7.212 9.740 1.00 83.81 191 SER A O 1
ATOM 1468 N N . GLN A 1 192 ? -7.962 7.489 10.418 1.00 79.81 192 GLN A N 1
ATOM 1469 C CA . GLN A 1 192 ? -8.535 7.437 9.069 1.00 79.81 192 GLN A CA 1
ATOM 1470 C C . GLN A 1 192 ? -8.066 8.634 8.234 1.00 79.81 192 GLN A C 1
ATOM 1472 O O . GLN A 1 192 ? -7.622 8.454 7.097 1.00 79.81 192 GLN A O 1
ATOM 1477 N N . ASP A 1 193 ? -8.055 9.821 8.844 1.00 81.12 193 ASP A N 1
ATOM 1478 C CA . ASP A 1 193 ? -7.582 11.060 8.221 1.00 81.12 193 ASP A CA 1
ATOM 1479 C C . ASP A 1 193 ? -6.066 11.053 7.957 1.00 81.12 193 ASP A C 1
ATOM 1481 O O . ASP A 1 193 ? -5.590 11.729 7.045 1.00 81.12 193 ASP A O 1
ATOM 1485 N N . LEU A 1 194 ? -5.295 10.272 8.722 1.00 84.56 194 LEU A N 1
ATOM 1486 C CA . LEU A 1 194 ? -3.849 10.126 8.550 1.00 84.56 194 LEU A CA 1
ATOM 1487 C C . LEU A 1 194 ? -3.478 9.110 7.461 1.00 84.56 194 LEU A C 1
ATOM 1489 O O . LEU A 1 194 ? -2.646 9.391 6.594 1.00 84.56 194 LEU A O 1
ATOM 1493 N N . PHE A 1 195 ? -4.031 7.895 7.525 1.00 84.31 195 PHE A N 1
ATOM 1494 C CA . PHE A 1 195 ? -3.521 6.775 6.731 1.00 84.31 195 PHE A CA 1
ATOM 1495 C C . PHE A 1 195 ? -3.847 6.902 5.245 1.00 84.31 195 PHE A C 1
ATOM 1497 O O . PHE A 1 195 ? -3.012 6.558 4.406 1.00 84.31 195 PHE A O 1
ATOM 1504 N N . GLN A 1 196 ? -5.021 7.429 4.894 1.00 82.19 196 GLN A N 1
ATOM 1505 C CA . GLN A 1 196 ? -5.394 7.619 3.495 1.00 82.19 196 GLN A CA 1
ATOM 1506 C C . GLN A 1 196 ? -4.406 8.528 2.732 1.00 82.19 196 GLN A C 1
ATOM 1508 O O . GLN A 1 196 ? -3.862 8.076 1.715 1.00 82.19 196 GLN A O 1
ATOM 1513 N N . PRO A 1 197 ? -4.113 9.767 3.178 1.00 80.81 197 PRO A N 1
ATOM 1514 C CA . PRO A 1 197 ? -3.127 10.608 2.505 1.00 80.81 197 PRO A CA 1
ATOM 1515 C C . PRO A 1 197 ? -1.706 10.041 2.605 1.00 80.81 197 PRO A C 1
ATOM 1517 O O . PRO A 1 197 ? -0.950 10.149 1.638 1.00 80.81 197 PRO A O 1
ATOM 1520 N N . LEU A 1 198 ? -1.350 9.379 3.712 1.00 81.75 198 LEU A N 1
ATOM 1521 C CA . LEU A 1 198 ? -0.040 8.746 3.872 1.00 81.75 198 LEU A CA 1
ATOM 1522 C C . LEU A 1 198 ? 0.211 7.668 2.805 1.00 81.75 198 LEU A C 1
ATOM 1524 O O . LEU A 1 198 ? 1.257 7.674 2.154 1.00 81.75 198 LEU A O 1
ATOM 1528 N N . PHE A 1 199 ? -0.748 6.768 2.571 1.00 83.75 199 PHE A N 1
ATOM 1529 C CA . PHE A 1 199 ? -0.606 5.726 1.551 1.00 83.75 199 PHE A CA 1
ATOM 1530 C C . PHE A 1 199 ? -0.509 6.298 0.136 1.00 83.75 199 PHE A C 1
ATOM 1532 O O . PHE A 1 199 ? 0.303 5.824 -0.665 1.00 83.75 199 PHE A O 1
ATOM 1539 N N . LEU A 1 200 ? -1.284 7.343 -0.167 1.00 77.31 200 LEU A N 1
ATOM 1540 C CA . LEU A 1 200 ? -1.183 8.046 -1.446 1.00 77.31 200 LEU A CA 1
ATOM 1541 C C . LEU A 1 200 ? 0.210 8.652 -1.638 1.00 77.31 200 LEU A C 1
ATOM 1543 O O . LEU A 1 200 ? 0.790 8.530 -2.718 1.00 77.31 200 LEU A O 1
ATOM 1547 N N . LEU A 1 201 ? 0.770 9.257 -0.594 1.00 78.25 201 LEU A N 1
ATOM 1548 C CA . LEU A 1 201 ? 2.076 9.900 -0.649 1.00 78.25 201 LEU A CA 1
ATOM 1549 C C . LEU A 1 201 ? 3.226 8.897 -0.796 1.00 78.25 201 LEU A C 1
ATOM 1551 O O . LEU A 1 201 ? 4.149 9.132 -1.583 1.00 78.25 201 LEU A O 1
ATOM 1555 N N . ILE A 1 202 ? 3.139 7.748 -0.118 1.00 78.56 202 ILE A N 1
ATOM 1556 C CA . ILE A 1 202 ? 4.076 6.628 -0.293 1.00 78.56 202 ILE A CA 1
ATOM 1557 C C . ILE A 1 202 ? 4.059 6.162 -1.754 1.00 78.56 202 ILE A C 1
ATOM 1559 O O . ILE A 1 202 ? 5.109 6.117 -2.401 1.00 78.56 202 ILE A O 1
ATOM 1563 N N . ALA A 1 203 ? 2.872 5.884 -2.305 1.00 77.38 203 ALA A N 1
ATOM 1564 C CA . ALA A 1 203 ? 2.722 5.421 -3.684 1.00 77.38 203 ALA A CA 1
ATOM 1565 C C . ALA A 1 203 ? 3.233 6.455 -4.704 1.00 77.38 203 ALA A C 1
ATOM 1567 O O . ALA A 1 203 ? 3.947 6.114 -5.651 1.00 77.38 203 ALA A O 1
ATOM 1568 N N . GLN A 1 204 ? 2.919 7.738 -4.500 1.00 74.81 204 GLN A N 1
ATOM 1569 C CA . GLN A 1 204 ? 3.405 8.828 -5.348 1.00 74.81 204 GLN A CA 1
ATOM 1570 C C . GLN A 1 204 ? 4.929 8.956 -5.299 1.00 74.81 204 GLN A C 1
ATOM 1572 O O . GLN A 1 204 ? 5.565 9.090 -6.348 1.00 74.81 204 GLN A O 1
ATOM 1577 N N . THR A 1 205 ? 5.526 8.868 -4.111 1.00 76.94 205 THR A N 1
ATOM 1578 C CA . THR A 1 205 ? 6.980 8.983 -3.957 1.00 76.94 205 THR A CA 1
ATOM 1579 C C . THR A 1 205 ? 7.701 7.816 -4.629 1.00 76.94 205 THR A C 1
ATOM 1581 O O . THR A 1 205 ? 8.650 8.035 -5.383 1.00 76.94 205 THR A O 1
ATOM 1584 N N . GLN A 1 206 ? 7.204 6.588 -4.458 1.00 77.31 206 GLN A N 1
ATOM 1585 C CA . GLN A 1 206 ? 7.735 5.409 -5.150 1.00 77.31 206 GLN A CA 1
ATOM 1586 C C . GLN A 1 206 ? 7.588 5.519 -6.675 1.00 77.31 206 GLN A C 1
ATOM 1588 O O . GLN A 1 206 ? 8.518 5.214 -7.418 1.00 77.31 206 GLN A O 1
ATOM 1593 N N . LYS A 1 207 ? 6.457 6.027 -7.173 1.00 74.06 207 LYS A N 1
ATOM 1594 C CA . LYS A 1 207 ? 6.257 6.265 -8.610 1.00 74.06 207 LYS A CA 1
ATOM 1595 C C . LYS A 1 207 ? 7.266 7.263 -9.179 1.00 74.06 207 LYS A C 1
ATOM 1597 O O . LYS A 1 207 ? 7.818 7.030 -10.257 1.00 74.06 207 LYS A O 1
ATOM 1602 N N . ILE A 1 208 ? 7.494 8.379 -8.484 1.00 75.31 208 ILE A N 1
ATOM 1603 C CA . ILE A 1 208 ? 8.490 9.383 -8.885 1.00 75.31 208 ILE A CA 1
ATOM 1604 C C . ILE A 1 208 ? 9.887 8.753 -8.902 1.00 75.31 208 ILE A C 1
ATOM 1606 O O . ILE A 1 208 ? 10.631 8.972 -9.862 1.00 75.31 208 ILE A O 1
ATOM 1610 N N . GLN A 1 209 ? 10.204 7.927 -7.898 1.00 73.94 209 GLN A N 1
ATOM 1611 C CA . GLN A 1 209 ? 11.452 7.168 -7.827 1.00 73.94 209 GLN A CA 1
ATOM 1612 C C . GLN A 1 209 ? 11.630 6.283 -9.064 1.00 73.94 209 GLN A C 1
ATOM 1614 O O . GLN A 1 209 ? 12.545 6.515 -9.851 1.00 73.94 209 GLN A O 1
ATOM 1619 N N . TYR A 1 210 ? 10.707 5.353 -9.314 1.00 74.50 210 TYR A N 1
ATOM 1620 C CA . TYR A 1 210 ? 10.814 4.425 -10.442 1.00 74.50 210 TYR A CA 1
ATOM 1621 C C . TYR A 1 210 ? 10.873 5.125 -11.797 1.00 74.50 210 TYR A C 1
ATOM 1623 O O . TYR A 1 210 ? 11.626 4.711 -12.675 1.00 74.50 210 TYR A O 1
ATOM 1631 N N . ARG A 1 211 ? 10.117 6.214 -11.982 1.00 70.50 211 ARG A N 1
ATOM 1632 C CA . ARG A 1 211 ? 10.150 6.979 -13.235 1.00 70.50 211 ARG A CA 1
ATOM 1633 C C . ARG A 1 211 ? 11.512 7.632 -13.462 1.00 70.50 211 ARG A C 1
ATOM 1635 O O . ARG A 1 211 ? 11.996 7.662 -14.593 1.00 70.50 211 ARG A O 1
ATOM 1642 N N . SER A 1 212 ? 12.106 8.178 -12.407 1.00 76.94 212 SER A N 1
ATOM 1643 C CA . SER A 1 212 ? 13.440 8.765 -12.474 1.00 76.94 212 SER A CA 1
ATOM 1644 C C . SER A 1 212 ? 14.497 7.712 -12.773 1.00 76.94 212 SER A C 1
ATOM 1646 O O . SER A 1 212 ? 15.324 7.921 -13.655 1.00 76.94 212 SER A O 1
ATOM 1648 N N . ASP A 1 213 ? 14.439 6.579 -12.078 1.00 72.69 213 ASP A N 1
ATOM 1649 C CA . ASP A 1 213 ? 15.412 5.498 -12.217 1.00 72.69 213 ASP A CA 1
ATOM 1650 C C . ASP A 1 213 ? 15.337 4.905 -13.624 1.00 72.69 213 ASP A C 1
ATOM 1652 O O . ASP A 1 213 ? 16.354 4.790 -14.304 1.00 72.69 213 ASP A O 1
ATOM 1656 N N . LEU A 1 214 ? 14.123 4.656 -14.127 1.00 73.81 214 LEU A N 1
ATOM 1657 C CA . LEU A 1 214 ? 13.895 4.208 -15.499 1.00 73.81 214 LEU A CA 1
ATOM 1658 C C . LEU A 1 214 ? 14.463 5.193 -16.524 1.00 73.81 214 LEU A C 1
ATOM 1660 O O . LEU A 1 214 ? 15.083 4.764 -17.495 1.00 73.81 214 LEU A O 1
ATOM 1664 N N . LYS A 1 215 ? 14.266 6.503 -16.331 1.00 75.75 215 LYS A N 1
ATOM 1665 C CA . LYS A 1 215 ? 14.802 7.528 -17.236 1.00 75.75 215 LYS A CA 1
ATOM 1666 C C . LYS A 1 215 ? 16.331 7.470 -17.283 1.00 75.75 215 LYS A C 1
ATOM 1668 O O . LYS A 1 215 ? 16.900 7.479 -18.373 1.00 75.75 215 LYS A O 1
ATOM 1673 N N . THR A 1 216 ? 16.978 7.386 -16.124 1.00 74.81 216 THR A N 1
ATOM 1674 C CA . THR A 1 216 ? 18.440 7.313 -16.011 1.00 74.81 216 THR A CA 1
ATOM 1675 C C . THR A 1 216 ? 18.980 6.020 -16.624 1.00 74.81 216 THR A C 1
ATOM 1677 O O . THR A 1 216 ? 19.862 6.068 -17.479 1.00 74.81 216 THR A O 1
ATOM 1680 N N . LEU A 1 217 ? 18.395 4.870 -16.282 1.00 72.75 217 LEU A N 1
ATOM 1681 C CA . LEU A 1 217 ? 18.789 3.566 -16.823 1.00 72.75 217 LEU A CA 1
ATOM 1682 C C . LEU A 1 217 ? 18.547 3.461 -18.333 1.00 72.75 217 LEU A C 1
ATOM 1684 O O . LEU A 1 217 ? 19.369 2.899 -19.051 1.00 72.75 217 LEU A O 1
ATOM 1688 N N . SER A 1 218 ? 17.467 4.055 -18.846 1.00 69.06 218 SER A N 1
ATOM 1689 C CA . SER A 1 218 ? 17.197 4.103 -20.290 1.00 69.06 218 SER A CA 1
ATOM 1690 C C . SER A 1 218 ? 18.215 4.969 -21.032 1.00 69.06 218 SER A C 1
ATOM 1692 O O . SER A 1 218 ? 18.609 4.622 -22.142 1.00 69.06 218 SER A O 1
ATOM 1694 N N . ALA A 1 219 ? 18.672 6.072 -20.428 1.00 72.75 219 ALA A N 1
ATOM 1695 C CA . ALA A 1 219 ? 19.729 6.902 -21.001 1.00 72.75 219 ALA A CA 1
ATOM 1696 C C . ALA A 1 219 ? 21.070 6.152 -21.052 1.00 72.75 219 ALA A C 1
ATOM 1698 O O . ALA A 1 219 ? 21.748 6.183 -22.079 1.00 72.75 219 ALA A O 1
ATOM 1699 N N . ILE A 1 220 ? 21.407 5.416 -19.986 1.00 71.69 220 ILE A N 1
ATOM 1700 C CA . ILE A 1 220 ? 22.584 4.535 -19.944 1.00 71.69 220 ILE A CA 1
ATOM 1701 C C . ILE A 1 220 ? 22.472 3.454 -21.028 1.00 71.69 220 ILE A C 1
ATOM 1703 O O . ILE A 1 220 ? 23.374 3.302 -21.848 1.00 71.69 220 ILE A O 1
ATOM 1707 N N . SER A 1 221 ? 21.338 2.750 -21.085 1.00 69.81 221 SER A N 1
ATOM 1708 C CA . SER A 1 221 ? 21.080 1.688 -22.064 1.00 69.81 221 SER A CA 1
ATOM 1709 C C . SER A 1 221 ? 21.119 2.194 -23.509 1.00 69.81 221 SER A C 1
ATOM 1711 O O . SER A 1 221 ? 21.657 1.513 -24.375 1.00 69.81 221 SER A O 1
ATOM 1713 N N . GLY A 1 222 ? 20.601 3.395 -23.779 1.00 63.84 222 GLY A N 1
ATOM 1714 C CA . GLY A 1 222 ? 20.666 4.017 -25.103 1.00 63.84 222 GLY A CA 1
ATOM 1715 C C . GLY A 1 222 ? 22.080 4.433 -25.523 1.00 63.84 222 GLY A C 1
ATOM 1716 O O . GLY A 1 222 ? 22.366 4.470 -26.718 1.00 63.84 222 GLY A O 1
ATOM 1717 N N . GLY A 1 223 ? 22.957 4.731 -24.557 1.00 63.91 223 GLY A N 1
ATOM 1718 C CA . GLY A 1 223 ? 24.364 5.069 -24.790 1.00 63.91 223 GLY A CA 1
ATOM 1719 C C . GLY A 1 223 ? 25.277 3.856 -24.998 1.00 63.91 223 GLY A C 1
ATOM 1720 O O . GLY A 1 223 ? 26.316 3.984 -25.646 1.00 63.91 223 GLY A O 1
ATOM 1721 N N . ILE A 1 224 ? 24.888 2.682 -24.492 1.00 65.88 224 ILE A N 1
ATOM 1722 C CA . ILE A 1 224 ? 25.562 1.408 -24.768 1.00 65.88 224 ILE A CA 1
ATOM 1723 C C . ILE A 1 224 ? 25.170 0.987 -26.195 1.00 65.88 224 ILE A C 1
ATOM 1725 O O . ILE A 1 224 ? 24.053 0.551 -26.457 1.00 65.88 224 ILE A O 1
ATOM 1729 N N . ASP A 1 225 ? 26.089 1.219 -27.134 1.00 54.84 225 ASP A N 1
ATOM 1730 C CA . ASP A 1 225 ? 25.908 1.143 -28.589 1.00 54.84 225 ASP A CA 1
ATOM 1731 C C . ASP A 1 225 ? 25.076 -0.075 -29.061 1.00 54.84 225 ASP A C 1
ATOM 1733 O O . ASP A 1 225 ? 25.535 -1.217 -29.040 1.00 54.84 225 ASP A O 1
ATOM 1737 N N . ARG A 1 226 ? 23.853 0.173 -29.560 1.00 51.66 226 ARG A N 1
ATOM 1738 C CA . ARG A 1 226 ? 22.944 -0.843 -30.144 1.00 51.66 226 ARG A CA 1
ATOM 1739 C C . ARG A 1 226 ? 23.512 -1.553 -31.381 1.00 51.66 226 ARG A C 1
ATOM 1741 O O . ARG A 1 226 ? 22.891 -2.488 -31.884 1.00 51.66 226 ARG A O 1
ATOM 1748 N N . ARG A 1 227 ? 24.646 -1.104 -31.932 1.00 47.09 227 ARG A N 1
ATOM 1749 C CA . ARG A 1 227 ? 25.120 -1.549 -33.253 1.00 47.09 227 ARG A CA 1
ATOM 1750 C C . ARG A 1 227 ? 25.722 -2.949 -33.298 1.00 47.09 227 ARG A C 1
ATOM 1752 O O . ARG A 1 227 ? 25.939 -3.444 -34.399 1.00 47.09 227 ARG A O 1
ATOM 1759 N N . LYS A 1 228 ? 25.927 -3.613 -32.160 1.00 48.25 228 LYS A N 1
ATOM 1760 C CA . LYS A 1 228 ? 26.191 -5.057 -32.104 1.00 48.25 228 LYS A CA 1
ATOM 1761 C C . LYS A 1 228 ? 25.608 -5.649 -30.821 1.00 48.25 228 LYS A C 1
ATOM 1763 O O . LYS A 1 228 ? 26.342 -5.936 -29.883 1.00 48.25 228 LYS A O 1
ATOM 1768 N N . CYS A 1 229 ? 24.293 -5.871 -30.779 1.00 46.09 229 CYS A N 1
ATOM 1769 C CA . CYS A 1 229 ? 23.776 -6.957 -29.943 1.00 46.09 229 CYS A CA 1
ATOM 1770 C C . CYS A 1 229 ? 24.314 -8.266 -30.531 1.00 46.09 229 CYS A C 1
ATOM 1772 O O . CYS A 1 229 ? 23.718 -8.853 -31.429 1.00 46.09 229 CYS A O 1
ATOM 1774 N N . VAL A 1 230 ? 25.501 -8.653 -30.079 1.00 53.28 230 VAL A N 1
ATOM 1775 C CA . VAL A 1 230 ? 26.069 -9.981 -30.284 1.00 53.28 230 VAL A CA 1
ATOM 1776 C C . VAL A 1 230 ? 25.101 -10.957 -29.608 1.00 53.28 230 VAL A C 1
ATOM 1778 O O . VAL A 1 230 ? 24.678 -10.702 -28.478 1.00 53.28 230 VAL A O 1
ATOM 1781 N N . SER A 1 231 ? 24.650 -12.003 -30.310 1.00 51.38 231 SER A N 1
ATOM 1782 C CA . SER A 1 231 ? 23.703 -12.951 -29.711 1.00 51.38 231 SER A CA 1
ATOM 1783 C C . SER A 1 231 ? 24.325 -13.573 -28.457 1.00 51.38 231 SER A C 1
ATOM 1785 O O . SER A 1 231 ? 25.545 -13.685 -28.368 1.00 51.38 231 SER A O 1
ATOM 1787 N N . GLU A 1 232 ? 23.523 -14.004 -27.480 1.00 44.41 232 GLU A N 1
ATOM 1788 C CA . GLU A 1 232 ? 24.050 -14.664 -26.271 1.00 44.41 232 GLU A CA 1
ATOM 1789 C C . GLU A 1 232 ? 24.977 -15.843 -26.622 1.00 44.41 232 GLU A C 1
ATOM 1791 O O . GLU A 1 232 ? 25.975 -16.084 -25.947 1.00 44.41 232 GLU A O 1
ATOM 1796 N N . ARG A 1 233 ? 24.698 -16.517 -27.745 1.00 53.44 233 ARG A N 1
ATOM 1797 C CA . ARG A 1 233 ? 25.528 -17.583 -28.310 1.00 53.44 233 ARG A CA 1
ATOM 1798 C C . ARG A 1 233 ? 26.877 -17.065 -28.815 1.00 53.44 233 ARG A C 1
ATOM 1800 O O . ARG A 1 233 ? 27.904 -17.651 -28.486 1.00 53.44 233 ARG A O 1
ATOM 1807 N N . ASP A 1 234 ? 26.882 -15.971 -29.568 1.00 53.88 234 ASP A N 1
ATOM 1808 C CA . ASP A 1 234 ? 28.107 -15.351 -30.082 1.00 53.88 234 ASP A CA 1
ATOM 1809 C C . ASP A 1 234 ? 28.949 -14.751 -28.939 1.00 53.88 234 ASP A C 1
ATOM 1811 O O . ASP A 1 234 ? 30.170 -14.879 -28.942 1.00 53.88 234 ASP A O 1
ATOM 1815 N N . LEU A 1 235 ? 28.302 -14.197 -27.905 1.00 50.69 235 LEU A N 1
ATOM 1816 C CA . LEU A 1 235 ? 28.954 -13.682 -26.700 1.00 50.69 235 LEU A CA 1
ATOM 1817 C C . LEU A 1 235 ? 29.569 -14.823 -25.882 1.00 50.69 235 LEU A C 1
ATOM 1819 O O . LEU A 1 235 ? 30.709 -14.719 -25.445 1.00 50.69 235 LEU A O 1
ATOM 1823 N N . GLN A 1 236 ? 28.856 -15.941 -25.708 1.00 50.19 236 GLN A N 1
ATOM 1824 C CA . GLN A 1 236 ? 29.405 -17.144 -25.072 1.00 50.19 236 GLN A CA 1
ATOM 1825 C C . GLN A 1 236 ? 30.581 -17.724 -25.864 1.00 50.19 236 GLN A C 1
ATOM 1827 O O . GLN A 1 236 ? 31.503 -18.274 -25.265 1.00 50.19 236 GLN A O 1
ATOM 1832 N N . GLN A 1 237 ? 30.564 -17.618 -27.192 1.00 63.72 237 GLN A N 1
ATOM 1833 C CA . GLN A 1 237 ? 31.636 -18.111 -28.049 1.00 63.72 237 GLN A CA 1
ATOM 1834 C C . GLN A 1 237 ? 32.869 -17.198 -28.010 1.00 63.72 237 GLN A C 1
ATOM 1836 O O . GLN A 1 237 ? 33.980 -17.705 -27.862 1.00 63.72 237 GLN A O 1
ATOM 1841 N N . GLU A 1 238 ? 32.685 -15.874 -28.022 1.00 54.28 238 GLU A N 1
ATOM 1842 C CA . GLU A 1 238 ? 33.758 -14.903 -27.771 1.00 54.28 238 GLU A CA 1
ATOM 1843 C C . GLU A 1 238 ? 34.316 -15.028 -26.348 1.00 54.28 238 GLU A C 1
ATOM 1845 O O . GLU A 1 238 ? 35.529 -15.045 -26.178 1.00 54.28 238 GLU A O 1
ATOM 1850 N N . MET A 1 239 ? 33.468 -15.195 -25.326 1.00 51.81 239 MET A N 1
ATOM 1851 C CA . MET A 1 239 ? 33.909 -15.407 -23.943 1.00 51.81 239 MET A CA 1
ATOM 1852 C C . MET A 1 239 ? 34.678 -16.718 -23.777 1.00 51.81 239 MET A C 1
ATOM 1854 O O . MET A 1 239 ? 35.652 -16.740 -23.035 1.00 51.81 239 MET A O 1
ATOM 1858 N N . LYS A 1 240 ? 34.286 -17.798 -24.467 1.00 59.66 240 LYS A N 1
ATOM 1859 C CA . LYS A 1 240 ? 35.049 -19.058 -24.497 1.00 59.66 240 LYS A CA 1
ATOM 1860 C C . LYS A 1 240 ? 36.383 -18.899 -25.223 1.00 59.66 240 LYS A C 1
ATOM 1862 O O . LYS A 1 240 ? 37.379 -19.427 -24.743 1.00 59.66 240 LYS A O 1
ATOM 1867 N N . SER A 1 241 ? 36.413 -18.149 -26.326 1.00 55.50 241 SER A N 1
ATOM 1868 C CA . SER A 1 241 ? 37.649 -17.803 -27.040 1.00 55.50 241 SER A CA 1
ATOM 1869 C C . SER A 1 241 ? 38.595 -17.013 -26.132 1.00 55.50 241 SER A C 1
ATOM 1871 O O . SER A 1 241 ? 39.725 -17.438 -25.913 1.00 55.50 241 SER A O 1
ATOM 1873 N N . LEU A 1 242 ? 38.106 -15.940 -25.502 1.00 50.44 242 LEU A N 1
ATOM 1874 C CA . LEU A 1 242 ? 38.872 -15.131 -24.550 1.00 50.44 242 LEU A CA 1
ATOM 1875 C C . LEU A 1 242 ? 39.304 -15.935 -23.317 1.00 50.44 242 LEU A C 1
ATOM 1877 O O . LEU A 1 242 ? 40.416 -15.753 -22.835 1.00 50.44 242 LEU A O 1
ATOM 1881 N N . ALA A 1 243 ? 38.444 -16.815 -22.795 1.00 48.69 243 ALA A N 1
ATOM 1882 C CA . ALA A 1 243 ? 38.767 -17.686 -21.667 1.00 48.69 243 ALA A CA 1
ATOM 1883 C C . ALA A 1 243 ? 39.863 -18.695 -22.032 1.00 48.69 243 ALA A C 1
ATOM 1885 O O . ALA A 1 243 ? 40.764 -18.902 -21.230 1.00 48.69 243 ALA A O 1
ATOM 1886 N N . SER A 1 244 ? 39.842 -19.252 -23.248 1.00 51.66 244 SER A N 1
ATOM 1887 C CA . SER A 1 244 ? 40.906 -20.134 -23.743 1.00 51.66 244 SER A CA 1
ATOM 1888 C C . SER A 1 244 ? 42.229 -19.392 -23.982 1.00 51.66 244 SER A C 1
ATOM 1890 O O . SER A 1 244 ? 43.299 -19.933 -23.715 1.00 51.66 244 SER A O 1
ATOM 1892 N N . GLU A 1 245 ? 42.171 -18.122 -24.399 1.00 46.66 245 GLU A N 1
ATOM 1893 C CA . GLU A 1 245 ? 43.343 -17.243 -24.515 1.00 46.66 245 GLU A CA 1
ATOM 1894 C C . GLU A 1 24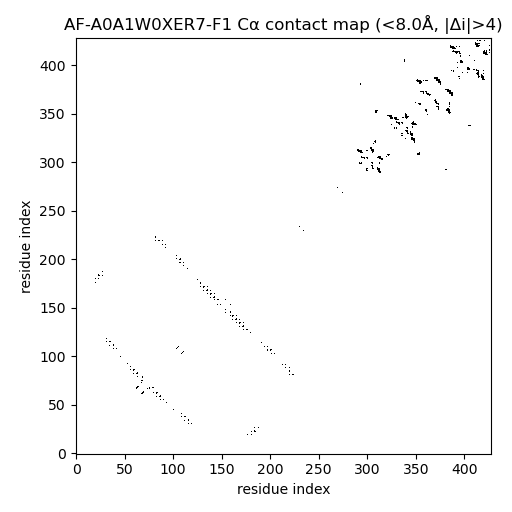5 ? 43.900 -16.826 -23.139 1.00 46.66 245 GLU A C 1
ATOM 1896 O O . GLU A 1 245 ? 45.113 -16.696 -22.976 1.00 46.66 245 GLU A O 1
ATOM 1901 N N . LEU A 1 246 ? 43.034 -16.663 -22.132 1.00 41.69 246 LEU A N 1
ATOM 1902 C CA . LEU A 1 246 ? 43.396 -16.397 -20.733 1.00 41.69 246 LEU A CA 1
ATOM 1903 C C . LEU A 1 246 ? 43.978 -17.639 -20.036 1.00 41.69 246 LEU A C 1
ATOM 1905 O O . LEU A 1 246 ? 44.966 -17.516 -19.310 1.00 41.69 246 LEU A O 1
ATOM 1909 N N . GLU A 1 247 ? 43.427 -18.829 -20.290 1.00 45.97 247 GLU A N 1
ATOM 1910 C CA . GLU A 1 247 ? 43.982 -20.114 -19.835 1.00 45.97 247 GLU A CA 1
ATOM 1911 C C . GLU A 1 247 ? 45.358 -20.392 -20.455 1.00 45.97 247 GLU A C 1
ATOM 1913 O O . GLU A 1 247 ? 46.235 -20.936 -19.784 1.00 45.97 247 GLU A O 1
ATOM 1918 N N . ALA A 1 248 ? 45.587 -19.952 -21.696 1.00 40.97 248 ALA A N 1
ATOM 1919 C CA . ALA A 1 248 ? 46.888 -20.043 -22.353 1.00 40.97 248 ALA A CA 1
ATOM 1920 C C . ALA A 1 248 ? 47.948 -19.077 -21.780 1.00 40.97 248 ALA A C 1
ATOM 1922 O O . ALA A 1 248 ? 49.130 -19.245 -22.086 1.00 40.97 248 ALA A O 1
ATOM 1923 N N . LEU A 1 249 ? 47.566 -18.078 -20.965 1.00 41.56 249 LEU A N 1
ATOM 1924 C CA . LEU A 1 249 ? 48.470 -16.996 -20.549 1.00 41.56 249 LEU A CA 1
ATOM 1925 C C . LEU A 1 249 ? 48.691 -16.788 -19.047 1.00 41.56 249 LEU A C 1
ATOM 1927 O O . LEU A 1 249 ? 49.690 -16.150 -18.723 1.00 41.56 249 LEU A O 1
ATOM 1931 N N . SER A 1 250 ? 47.883 -17.295 -18.111 1.00 32.56 250 SER A N 1
ATOM 1932 C CA . SER A 1 250 ? 48.323 -17.300 -16.704 1.00 32.56 250 SER A CA 1
ATOM 1933 C C . SER A 1 250 ? 47.482 -18.159 -15.771 1.00 32.56 250 SER A C 1
ATOM 1935 O O . SER A 1 250 ? 46.264 -18.041 -15.679 1.00 32.56 250 SER A O 1
ATOM 1937 N N . ILE A 1 251 ? 48.216 -18.905 -14.948 1.00 42.91 251 ILE A N 1
ATOM 1938 C CA . ILE A 1 251 ? 47.845 -19.458 -13.648 1.00 42.91 251 ILE A CA 1
ATOM 1939 C C . ILE A 1 251 ? 47.201 -18.347 -12.800 1.00 42.91 251 ILE A C 1
ATOM 1941 O O . ILE A 1 251 ? 47.879 -17.380 -12.465 1.00 42.91 251 ILE A O 1
ATOM 1945 N N . MET A 1 252 ? 45.903 -18.456 -12.505 1.00 33.94 252 MET A N 1
ATOM 1946 C CA . MET A 1 252 ? 45.254 -18.197 -11.205 1.00 33.94 252 MET A CA 1
ATOM 1947 C C . MET A 1 252 ? 43.728 -18.237 -11.377 1.00 33.94 252 MET A C 1
ATOM 1949 O O . MET A 1 252 ? 43.070 -17.248 -11.695 1.00 33.94 252 MET A O 1
ATOM 1953 N N . ALA A 1 253 ? 43.168 -19.420 -11.133 1.00 36.81 253 ALA A N 1
ATOM 1954 C CA . ALA A 1 253 ? 41.749 -19.628 -10.902 1.00 36.81 253 ALA A CA 1
ATOM 1955 C C . ALA A 1 253 ? 41.347 -19.033 -9.542 1.00 36.81 253 ALA A C 1
ATOM 1957 O O . ALA A 1 253 ? 41.996 -19.312 -8.535 1.00 36.81 253 ALA A O 1
ATOM 1958 N N . GLY A 1 254 ? 40.259 -18.261 -9.488 1.00 34.81 254 GLY A N 1
ATOM 1959 C CA . GLY A 1 254 ? 39.670 -17.884 -8.201 1.00 34.81 254 GLY A CA 1
ATOM 1960 C C . GLY A 1 254 ? 38.769 -16.656 -8.213 1.00 34.81 254 GLY A C 1
ATOM 1961 O O . GLY A 1 254 ? 39.113 -15.668 -7.579 1.00 34.81 254 GLY A O 1
ATOM 1962 N N . ALA A 1 255 ? 37.610 -16.708 -8.883 1.00 28.80 255 ALA A N 1
ATOM 1963 C CA . ALA A 1 255 ? 36.522 -15.743 -8.639 1.00 28.80 255 ALA A CA 1
ATOM 1964 C C . ALA A 1 255 ? 35.141 -16.195 -9.171 1.00 28.80 255 ALA A C 1
ATOM 1966 O O . ALA A 1 2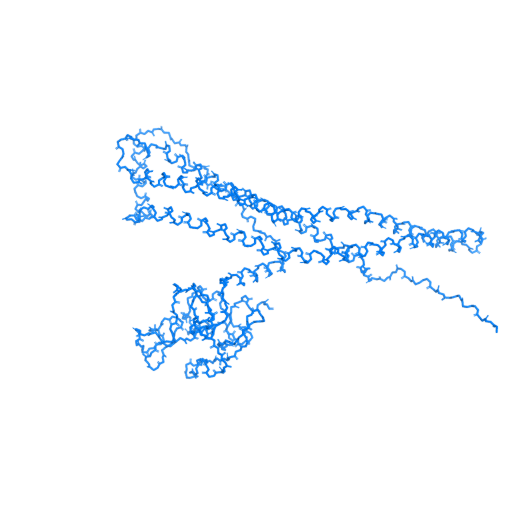55 ? 34.352 -15.363 -9.610 1.00 28.80 255 ALA A O 1
ATOM 1967 N N . ALA A 1 256 ? 34.822 -17.495 -9.159 1.00 26.56 256 ALA A N 1
ATOM 1968 C CA . ALA A 1 256 ? 33.566 -18.011 -9.730 1.00 26.56 256 ALA A CA 1
ATOM 1969 C C . ALA A 1 256 ? 32.465 -18.345 -8.697 1.00 26.56 256 ALA A C 1
ATOM 1971 O O . ALA A 1 256 ? 31.438 -18.906 -9.065 1.00 26.56 256 ALA A O 1
ATOM 1972 N N . THR A 1 257 ? 32.622 -17.996 -7.414 1.00 27.97 257 THR A N 1
ATOM 1973 C CA . THR A 1 257 ? 31.763 -18.538 -6.335 1.00 27.97 257 THR A CA 1
ATOM 1974 C C . THR A 1 257 ? 31.071 -17.498 -5.444 1.00 27.97 257 THR A C 1
ATOM 1976 O O . THR A 1 257 ? 30.870 -17.739 -4.259 1.00 27.97 257 THR A O 1
ATOM 1979 N N . LEU A 1 258 ? 30.659 -16.344 -5.985 1.00 28.97 258 LEU A N 1
ATOM 1980 C CA . LEU A 1 258 ? 29.922 -15.322 -5.209 1.00 28.97 258 LEU A CA 1
ATOM 1981 C C . LEU A 1 258 ? 28.617 -14.809 -5.853 1.00 28.97 258 LEU A C 1
ATOM 1983 O O . LEU A 1 258 ? 28.106 -13.772 -5.444 1.00 28.97 258 LEU A O 1
ATOM 1987 N N . LEU A 1 259 ? 28.040 -15.533 -6.821 1.00 30.16 259 LEU A N 1
ATOM 1988 C CA . LEU A 1 259 ? 26.811 -15.114 -7.525 1.00 30.16 259 LEU A CA 1
ATOM 1989 C C . LEU A 1 259 ? 25.541 -15.915 -7.191 1.00 30.16 259 LEU A C 1
ATOM 1991 O O . LEU A 1 259 ? 24.517 -15.741 -7.842 1.00 30.16 259 LEU A O 1
ATOM 1995 N N . THR A 1 260 ? 25.547 -16.726 -6.135 1.00 32.56 260 THR A N 1
ATOM 1996 C CA . THR A 1 260 ? 24.324 -17.363 -5.617 1.00 32.56 260 THR A CA 1
ATOM 1997 C C . THR A 1 260 ? 24.124 -16.985 -4.156 1.00 32.56 260 THR A C 1
ATOM 1999 O O . THR A 1 260 ? 24.387 -17.769 -3.249 1.00 32.56 260 THR A O 1
ATOM 2002 N N . GLY A 1 261 ? 23.706 -15.743 -3.926 1.00 26.22 261 GLY A N 1
ATOM 2003 C CA . GLY A 1 261 ? 23.242 -15.278 -2.624 1.00 26.22 261 GLY A CA 1
ATOM 2004 C C . GLY A 1 261 ? 21.750 -15.003 -2.697 1.00 26.22 261 GLY A C 1
ATOM 2005 O O . GLY A 1 261 ? 21.346 -13.967 -3.218 1.00 26.22 261 GLY A O 1
ATOM 2006 N N . GLN A 1 262 ? 20.940 -15.935 -2.192 1.00 33.25 262 GLN A N 1
ATOM 2007 C CA . GLN A 1 262 ? 19.536 -15.701 -1.870 1.00 33.25 262 GLN A CA 1
ATOM 2008 C C . GLN A 1 262 ? 19.396 -14.428 -1.024 1.00 33.25 262 GLN A C 1
ATOM 2010 O O . GLN A 1 262 ? 19.671 -14.435 0.172 1.00 33.25 262 GLN A O 1
ATOM 2015 N N . ALA A 1 263 ? 18.903 -13.352 -1.629 1.00 29.06 263 ALA A N 1
ATOM 2016 C CA . ALA A 1 263 ? 18.110 -12.368 -0.915 1.00 29.06 263 ALA A CA 1
ATOM 2017 C C . ALA A 1 263 ? 16.658 -12.712 -1.229 1.00 29.06 263 ALA A C 1
ATOM 2019 O O . ALA A 1 263 ? 16.148 -12.424 -2.311 1.00 29.06 263 ALA A O 1
ATOM 2020 N N . ALA A 1 264 ? 16.036 -13.438 -0.302 1.00 29.47 264 ALA A N 1
ATOM 2021 C CA . ALA A 1 264 ? 14.609 -13.671 -0.311 1.00 29.47 264 ALA A CA 1
ATOM 2022 C C . ALA A 1 264 ? 13.902 -12.324 -0.492 1.00 29.47 264 ALA A C 1
ATOM 2024 O O . ALA A 1 264 ? 14.043 -11.410 0.321 1.00 29.47 264 ALA A O 1
ATOM 2025 N N . ILE A 1 265 ? 13.157 -12.210 -1.586 1.00 31.81 265 ILE A N 1
ATOM 2026 C CA . ILE A 1 265 ? 12.135 -11.192 -1.748 1.00 31.81 265 ILE A CA 1
ATOM 2027 C C . ILE A 1 265 ? 11.074 -11.529 -0.693 1.00 31.81 265 ILE A C 1
ATOM 2029 O O . ILE A 1 265 ? 10.176 -12.330 -0.944 1.00 31.81 265 ILE A O 1
ATOM 2033 N N . SER A 1 266 ? 11.197 -10.963 0.508 1.00 28.19 266 SER A N 1
ATOM 2034 C CA . SER A 1 266 ? 10.062 -10.855 1.425 1.00 28.19 266 SER A CA 1
ATOM 2035 C C . SER A 1 266 ? 9.101 -9.842 0.818 1.00 28.19 266 SER A C 1
ATOM 2037 O O . SER A 1 266 ? 9.163 -8.646 1.089 1.00 28.19 266 SER A O 1
ATOM 2039 N N . LEU A 1 267 ? 8.249 -10.335 -0.079 1.00 33.66 267 LEU A N 1
ATOM 2040 C CA . LEU A 1 267 ? 7.030 -9.652 -0.476 1.00 33.66 267 LEU A CA 1
ATOM 2041 C C . LEU A 1 267 ? 6.159 -9.483 0.769 1.00 33.66 267 LEU A C 1
ATOM 2043 O O . LEU A 1 267 ? 5.973 -10.407 1.558 1.00 33.66 267 LEU A O 1
ATOM 2047 N N . VAL A 1 268 ? 5.653 -8.269 0.925 1.00 38.12 268 VAL A N 1
ATOM 2048 C CA . VAL A 1 268 ? 4.771 -7.836 1.999 1.00 38.12 268 VAL A CA 1
ATOM 2049 C C . VAL A 1 268 ? 3.580 -8.796 2.138 1.00 38.12 268 VAL A C 1
ATOM 2051 O O . VAL A 1 268 ? 2.747 -8.891 1.238 1.00 38.12 268 VAL A O 1
ATOM 2054 N N . GLU A 1 269 ? 3.434 -9.469 3.281 1.00 31.95 269 GLU A N 1
ATOM 2055 C CA . GLU A 1 269 ? 2.138 -10.038 3.668 1.00 31.95 269 GLU A CA 1
ATOM 2056 C C . GLU A 1 269 ? 1.264 -8.918 4.240 1.00 31.95 269 GLU A C 1
ATOM 2058 O O . GLU A 1 269 ? 1.208 -8.681 5.449 1.00 31.95 269 GLU A O 1
ATOM 2063 N N . LEU A 1 270 ? 0.626 -8.185 3.331 1.00 34.25 270 LEU A N 1
ATOM 2064 C CA . LEU A 1 270 ? -0.509 -7.309 3.618 1.00 34.25 270 LEU A CA 1
ATOM 2065 C C . LEU A 1 270 ? -1.742 -8.171 3.946 1.00 34.25 270 LEU A C 1
ATOM 2067 O O . LEU A 1 270 ? -1.877 -9.290 3.428 1.00 34.25 270 LEU A O 1
ATOM 2071 N N . SER A 1 271 ? -2.676 -7.670 4.758 1.00 42.28 271 SER A N 1
ATOM 2072 C CA . SER A 1 271 ? -3.986 -8.323 4.923 1.00 42.28 271 SER A CA 1
ATOM 2073 C C . SER A 1 271 ? -4.720 -8.415 3.574 1.00 42.28 271 SER A C 1
ATOM 2075 O O . SER A 1 271 ? -4.369 -7.710 2.629 1.00 42.28 271 SER A O 1
ATOM 2077 N N . HIS A 1 272 ? -5.725 -9.287 3.432 1.00 35.38 272 HIS A N 1
ATOM 2078 C CA . HIS A 1 272 ? -6.499 -9.384 2.182 1.00 35.38 272 HIS A CA 1
ATOM 2079 C C . HIS A 1 272 ? -7.124 -8.031 1.794 1.00 35.38 272 HIS A C 1
ATOM 2081 O O . HIS A 1 272 ? -7.079 -7.635 0.635 1.00 35.38 272 HIS A O 1
ATOM 2087 N N . GLU A 1 273 ? -7.613 -7.274 2.775 1.00 37.00 273 GLU A N 1
ATOM 2088 C CA . GLU A 1 273 ? -8.202 -5.944 2.585 1.00 37.00 273 GLU A CA 1
ATOM 2089 C C . GLU A 1 273 ? -7.152 -4.889 2.224 1.00 37.00 273 GLU A C 1
ATOM 2091 O O . GLU A 1 273 ? -7.384 -4.085 1.328 1.00 37.00 273 GLU A O 1
ATOM 2096 N N . GLN A 1 274 ? -5.964 -4.928 2.837 1.00 39.22 274 GLN A N 1
ATOM 2097 C CA . GLN A 1 274 ? -4.854 -4.029 2.502 1.00 39.22 274 GLN A CA 1
ATOM 2098 C C . GLN A 1 274 ? -4.235 -4.369 1.144 1.00 39.22 274 GLN A C 1
ATOM 2100 O O . GLN A 1 274 ? -3.881 -3.461 0.399 1.00 39.22 274 GLN A O 1
ATOM 2105 N N . ARG A 1 275 ? -4.149 -5.658 0.776 1.00 41.22 275 ARG A N 1
ATOM 2106 C CA . ARG A 1 275 ? -3.795 -6.085 -0.585 1.00 41.22 275 ARG A CA 1
ATOM 2107 C C . ARG A 1 275 ? -4.829 -5.593 -1.554 1.00 41.22 275 ARG A C 1
ATOM 2109 O O . ARG A 1 275 ? -4.426 -5.014 -2.537 1.00 41.22 275 ARG A O 1
ATOM 2116 N N . SER A 1 276 ? -6.113 -5.784 -1.277 1.00 37.47 276 SER A N 1
ATOM 2117 C CA . SER A 1 276 ? -7.191 -5.376 -2.171 1.00 37.47 276 SER A CA 1
ATOM 2118 C C . SER A 1 276 ? -7.262 -3.853 -2.300 1.00 37.47 276 SER A C 1
ATOM 2120 O O . SER A 1 276 ? -7.427 -3.361 -3.404 1.00 37.47 276 SER A O 1
ATOM 2122 N N . TYR A 1 277 ? -7.016 -3.079 -1.238 1.00 40.41 277 TYR A N 1
ATOM 2123 C CA . TYR A 1 277 ? -6.918 -1.616 -1.297 1.00 40.41 277 TYR A CA 1
ATOM 2124 C C . TYR A 1 277 ? -5.653 -1.145 -2.022 1.00 40.41 277 TYR A C 1
ATOM 2126 O O . TYR A 1 277 ? -5.741 -0.273 -2.882 1.00 40.41 277 TYR A O 1
ATOM 2134 N N . LEU A 1 278 ? -4.486 -1.740 -1.751 1.00 36.12 278 LEU A N 1
ATOM 2135 C CA . LEU A 1 278 ? -3.244 -1.422 -2.456 1.00 36.12 278 LEU A CA 1
ATOM 2136 C C . LEU A 1 278 ? -3.326 -1.852 -3.927 1.00 36.12 278 LEU A C 1
ATOM 2138 O O . LEU A 1 278 ? -2.929 -1.084 -4.785 1.00 36.12 278 LEU A O 1
ATOM 2142 N N . PHE A 1 279 ? -3.909 -3.011 -4.245 1.00 37.66 279 PHE A N 1
ATOM 2143 C CA . PHE A 1 279 ? -4.190 -3.465 -5.611 1.00 37.66 279 PHE A CA 1
ATOM 2144 C C . PHE A 1 279 ? -5.221 -2.567 -6.282 1.00 37.66 279 PHE A C 1
ATOM 2146 O O . PHE A 1 279 ? -4.996 -2.175 -7.412 1.00 37.66 279 PHE A O 1
ATOM 2153 N N . ARG A 1 280 ? -6.316 -2.183 -5.615 1.00 39.53 280 ARG A N 1
ATOM 2154 C CA . ARG A 1 280 ? -7.305 -1.228 -6.146 1.00 39.53 280 ARG A CA 1
ATOM 2155 C C . ARG A 1 280 ? -6.685 0.146 -6.360 1.00 39.53 280 ARG A C 1
ATOM 2157 O O . ARG A 1 280 ? -7.002 0.774 -7.352 1.00 39.53 280 ARG A O 1
ATOM 2164 N N . THR A 1 281 ? -5.758 0.584 -5.511 1.00 37.00 281 THR A N 1
ATOM 2165 C CA . THR A 1 281 ? -5.031 1.857 -5.660 1.00 37.00 281 THR A CA 1
ATOM 2166 C C . THR A 1 281 ? -3.974 1.767 -6.764 1.00 37.00 281 THR A C 1
ATOM 2168 O O . THR A 1 281 ? -3.836 2.691 -7.560 1.00 37.00 281 THR A O 1
ATOM 2171 N N . LEU A 1 282 ? -3.274 0.634 -6.876 1.00 31.92 282 LEU A N 1
ATOM 2172 C CA . LEU A 1 282 ? -2.291 0.353 -7.923 1.00 31.92 282 LEU A CA 1
ATOM 2173 C C . LEU A 1 282 ? -2.962 0.142 -9.293 1.00 31.92 282 LEU A C 1
ATOM 2175 O O . LEU A 1 282 ? -2.432 0.612 -10.293 1.00 31.92 282 LEU A O 1
ATOM 2179 N N . ILE A 1 283 ? -4.155 -0.457 -9.341 1.00 35.59 283 ILE A N 1
ATOM 2180 C CA . ILE A 1 283 ? -4.987 -0.645 -10.543 1.00 35.59 283 ILE A CA 1
ATOM 2181 C C . ILE A 1 283 ? -5.758 0.625 -10.897 1.00 35.59 283 ILE A C 1
ATOM 2183 O O . ILE A 1 283 ? -5.828 0.980 -12.070 1.00 35.59 283 ILE A O 1
ATOM 2187 N N . ALA A 1 284 ? -6.256 1.386 -9.922 1.00 36.31 284 ALA A N 1
ATOM 2188 C CA . ALA A 1 284 ? -6.720 2.752 -10.165 1.00 36.31 284 ALA A CA 1
ATOM 2189 C C . ALA A 1 284 ? -5.572 3.622 -10.708 1.00 36.31 284 ALA A C 1
ATOM 2191 O O . ALA A 1 284 ? -5.811 4.528 -11.501 1.00 36.31 284 ALA A O 1
ATOM 2192 N N . SER A 1 285 ? -4.318 3.296 -10.360 1.00 34.62 285 SER A N 1
ATOM 2193 C CA . SER A 1 285 ? -3.112 3.905 -10.929 1.00 34.62 285 SER A CA 1
ATOM 2194 C C . SER A 1 285 ? -2.573 3.244 -12.213 1.00 34.62 285 SER A C 1
ATOM 2196 O O . SER A 1 285 ? -1.622 3.775 -12.792 1.00 34.62 285 SER A O 1
ATOM 2198 N N . GLU A 1 286 ? -3.183 2.150 -12.705 1.00 35.78 286 GLU A N 1
ATOM 2199 C CA . GLU A 1 286 ? -2.951 1.626 -14.068 1.00 35.78 286 GLU A CA 1
ATOM 2200 C C . GLU A 1 286 ? -3.603 2.508 -15.137 1.00 35.78 286 GLU A C 1
ATOM 2202 O O . GLU A 1 286 ? -3.270 2.403 -16.319 1.00 35.78 286 GLU A O 1
ATOM 2207 N N . PHE A 1 287 ? -4.480 3.425 -14.738 1.00 41.53 287 PHE A N 1
ATOM 2208 C CA . PHE A 1 287 ? -4.818 4.566 -15.566 1.00 41.53 287 PHE A CA 1
ATOM 2209 C C . PHE A 1 287 ? -3.968 5.759 -15.108 1.00 41.53 287 PHE A C 1
ATOM 2211 O O . PHE A 1 287 ? -3.961 6.102 -13.924 1.00 41.53 287 PHE A O 1
ATOM 2218 N N . PRO A 1 288 ? -3.178 6.382 -16.003 1.00 36.69 288 PRO A N 1
ATOM 2219 C CA . PRO A 1 288 ? -2.320 7.488 -15.611 1.00 36.69 288 PRO A CA 1
ATOM 2220 C C . PRO A 1 288 ? -3.170 8.604 -14.991 1.00 36.69 288 PRO A C 1
ATOM 2222 O O . PRO A 1 288 ? -4.267 8.900 -15.471 1.00 36.69 288 PRO A O 1
ATOM 2225 N N . ALA A 1 289 ? -2.658 9.223 -13.922 1.00 34.31 289 ALA A N 1
ATOM 2226 C CA . ALA A 1 289 ? -3.212 10.463 -13.384 1.00 34.31 289 ALA A CA 1
ATOM 2227 C C . ALA A 1 289 ? -3.381 11.460 -14.547 1.00 34.31 289 ALA A C 1
ATOM 2229 O O . ALA A 1 289 ? -2.383 11.817 -15.175 1.00 34.31 289 ALA A O 1
ATOM 2230 N N . GLY A 1 290 ? -4.631 11.817 -14.864 1.00 42.81 290 GLY A N 1
ATOM 2231 C CA . GLY A 1 290 ? -4.998 12.561 -16.081 1.00 42.81 290 GLY A CA 1
ATOM 2232 C C . GLY A 1 290 ? -6.035 11.883 -16.991 1.00 42.81 290 GLY A C 1
ATOM 2233 O O . GLY A 1 290 ? -6.448 12.478 -17.981 1.00 42.81 290 GLY A O 1
ATOM 2234 N N . THR A 1 291 ? -6.508 10.676 -16.668 1.00 53.16 291 THR A N 1
ATOM 2235 C CA . THR A 1 291 ? -7.594 9.991 -17.400 1.00 53.16 291 THR A CA 1
ATOM 2236 C C . THR A 1 291 ? -8.971 10.543 -17.026 1.00 53.16 291 THR A C 1
ATOM 2238 O O . THR A 1 291 ? -9.814 9.862 -16.449 1.00 53.16 291 THR A O 1
ATOM 2241 N N . ALA A 1 292 ? -9.204 11.814 -17.347 1.00 60.28 292 ALA A N 1
ATOM 2242 C CA . ALA A 1 292 ? -10.540 12.390 -17.302 1.00 60.28 292 ALA A CA 1
ATOM 2243 C C . ALA A 1 292 ? -11.401 11.798 -18.438 1.00 60.28 292 ALA A C 1
ATOM 2245 O O . ALA A 1 292 ? -10.883 11.587 -19.543 1.00 60.28 292 ALA A O 1
ATOM 2246 N N . PRO A 1 293 ? -12.694 11.511 -18.206 1.00 65.69 293 PRO A N 1
ATOM 2247 C CA . PRO A 1 293 ? -13.618 11.234 -19.296 1.00 65.69 293 PRO A CA 1
ATOM 2248 C C . PRO A 1 293 ? -13.695 12.457 -20.215 1.00 65.69 293 PRO A C 1
ATOM 2250 O O . PRO A 1 293 ? -13.590 13.598 -19.768 1.00 65.69 293 PRO A O 1
ATOM 2253 N N . CYS A 1 294 ? -13.866 12.220 -21.508 1.00 71.56 294 CYS A N 1
ATOM 2254 C CA . CYS A 1 294 ? -13.903 13.283 -22.500 1.00 71.56 294 CYS A CA 1
ATOM 2255 C C . CYS A 1 294 ? -14.934 12.970 -23.581 1.00 71.56 294 CYS A C 1
ATOM 2257 O O . CYS A 1 294 ? -15.022 11.848 -24.079 1.00 71.56 294 CYS A O 1
ATOM 2259 N N . GLU A 1 295 ? -15.702 13.977 -23.987 1.00 74.88 295 GLU A N 1
ATOM 2260 C CA . GLU A 1 295 ? -16.543 13.869 -25.185 1.00 74.88 295 GLU A CA 1
ATOM 2261 C C . GLU A 1 295 ? -15.833 14.437 -26.420 1.00 74.88 295 GLU A C 1
ATOM 2263 O O . GLU A 1 295 ? -15.964 13.901 -27.525 1.00 74.88 295 GLU A O 1
ATOM 2268 N N . THR A 1 296 ? -15.034 15.483 -26.194 1.00 78.44 296 THR A N 1
ATOM 2269 C CA . THR A 1 296 ? -14.279 16.258 -27.187 1.00 78.44 296 THR A CA 1
ATOM 2270 C C . THR A 1 296 ? -12.841 16.480 -26.711 1.00 78.44 296 THR A C 1
ATOM 2272 O O . THR A 1 296 ? -12.540 16.330 -25.525 1.00 78.44 296 THR A O 1
ATOM 2275 N N . ALA A 1 297 ? -11.946 16.863 -27.627 1.00 78.50 297 ALA A N 1
ATOM 2276 C CA . ALA A 1 297 ? -10.535 17.117 -27.321 1.00 78.50 297 ALA A CA 1
ATOM 2277 C C . ALA A 1 297 ? -10.310 18.245 -26.292 1.00 78.50 297 ALA A C 1
ATOM 2279 O O . ALA A 1 297 ? -9.279 18.254 -25.628 1.00 78.50 297 ALA A O 1
ATOM 2280 N N . GLU A 1 298 ? -11.273 19.154 -26.133 1.00 82.38 298 GLU A N 1
ATOM 2281 C CA . GLU A 1 298 ? -11.212 20.302 -25.214 1.00 82.38 298 GLU A CA 1
ATOM 2282 C C . GLU A 1 298 ? -11.321 19.903 -23.737 1.00 82.38 298 GLU A C 1
ATOM 2284 O O . GLU A 1 298 ? -10.877 20.639 -22.862 1.00 82.38 298 GLU A O 1
ATOM 2289 N N . HIS A 1 299 ? -11.866 18.716 -23.454 1.00 78.25 299 HIS A N 1
ATOM 2290 C CA . HIS A 1 299 ? -11.966 18.173 -22.097 1.00 78.25 299 HIS A CA 1
ATOM 2291 C C . HIS A 1 299 ? -10.628 17.633 -21.564 1.00 78.25 299 HIS A C 1
ATOM 2293 O O . HIS A 1 299 ? -10.540 17.243 -20.400 1.00 78.25 299 HIS A O 1
ATOM 2299 N N . CYS A 1 300 ? -9.593 17.582 -22.407 1.00 79.75 300 CYS A N 1
ATOM 2300 C CA . CYS A 1 300 ? -8.277 17.064 -22.063 1.00 79.75 300 CYS A CA 1
ATOM 2301 C C . CYS A 1 300 ? -7.251 18.192 -21.934 1.00 79.75 300 CYS A C 1
ATOM 2303 O O . CYS A 1 300 ? -7.315 19.198 -22.639 1.00 79.75 300 CYS A O 1
ATOM 2305 N N . ASP A 1 301 ? -6.268 18.016 -21.047 1.00 83.19 301 ASP A N 1
ATOM 2306 C CA . ASP A 1 301 ? -5.169 18.973 -20.923 1.00 83.19 301 ASP A CA 1
ATOM 2307 C C . ASP A 1 301 ? -4.277 19.002 -22.185 1.00 83.19 301 ASP A C 1
ATOM 2309 O O . ASP A 1 301 ? -4.376 18.171 -23.090 1.00 83.19 301 ASP A O 1
ATOM 2313 N N . SER A 1 302 ? -3.333 19.943 -22.234 1.00 83.56 302 SER A N 1
ATOM 2314 C CA . SER A 1 302 ? -2.459 20.149 -23.396 1.00 83.56 302 SER A CA 1
ATOM 2315 C C . SER A 1 302 ? -1.545 18.964 -23.754 1.00 83.56 302 SER A C 1
ATOM 2317 O O . SER A 1 302 ? -1.020 18.925 -24.873 1.00 83.56 302 SER A O 1
ATOM 2319 N N . LYS A 1 303 ? -1.349 17.997 -22.852 1.00 80.75 303 LYS A N 1
ATOM 2320 C CA . LYS A 1 303 ? -0.525 16.790 -23.046 1.00 80.75 303 LYS A CA 1
ATOM 2321 C C . LYS A 1 303 ? -1.352 15.574 -23.463 1.00 80.75 303 LYS A C 1
ATOM 2323 O O . LYS A 1 303 ? -0.779 14.587 -23.936 1.00 80.75 303 LYS A O 1
ATOM 2328 N N . HIS A 1 304 ? -2.671 15.652 -23.329 1.00 85.19 304 HIS A N 1
ATOM 2329 C CA . HIS A 1 304 ? -3.589 14.567 -23.625 1.00 85.19 304 HIS A CA 1
ATOM 2330 C C . HIS A 1 304 ? -4.449 14.875 -24.861 1.00 85.19 304 HIS A C 1
ATOM 2332 O O . HIS A 1 304 ? -4.556 16.009 -25.327 1.00 85.19 304 HIS A O 1
ATOM 2338 N N . ARG A 1 305 ? -5.024 13.827 -25.443 1.00 85.56 305 ARG A N 1
ATOM 2339 C CA . ARG A 1 305 ? -6.065 13.885 -26.469 1.00 85.56 305 ARG A CA 1
ATOM 2340 C C . ARG A 1 305 ? -7.239 13.033 -26.013 1.00 85.56 305 ARG A C 1
ATOM 2342 O O . ARG A 1 305 ? -7.044 12.065 -25.278 1.00 85.56 305 ARG A O 1
ATOM 2349 N N . CYS A 1 306 ? -8.436 13.367 -26.473 1.00 81.69 306 CYS A N 1
ATOM 2350 C CA . CYS A 1 306 ? -9.592 12.525 -26.218 1.00 81.69 306 CYS A CA 1
ATOM 2351 C C . CYS A 1 306 ? -9.559 11.307 -27.143 1.00 81.69 306 CYS A C 1
ATOM 2353 O O . CYS A 1 306 ? -9.620 11.469 -28.362 1.00 81.69 306 CYS A O 1
ATOM 2355 N N . ASP A 1 307 ? -9.451 10.100 -26.587 1.00 79.00 307 ASP A N 1
ATOM 2356 C CA . ASP A 1 307 ? -9.555 8.884 -27.390 1.00 79.00 307 ASP A CA 1
ATOM 2357 C C . ASP A 1 307 ? -11.004 8.690 -27.858 1.00 79.00 307 ASP A C 1
ATOM 2359 O O . ASP A 1 307 ? -11.937 8.636 -27.051 1.00 79.00 307 ASP A O 1
ATOM 2363 N N . ALA A 1 308 ? -11.206 8.601 -29.172 1.00 76.12 308 ALA A N 1
ATOM 2364 C CA . ALA A 1 308 ? -12.542 8.533 -29.756 1.00 76.12 308 ALA A CA 1
ATOM 2365 C C . ALA A 1 308 ? -13.282 7.222 -29.434 1.00 76.12 308 ALA A C 1
ATOM 2367 O O . ALA A 1 308 ? -14.515 7.223 -29.411 1.00 76.12 308 ALA A O 1
ATOM 2368 N N . THR A 1 309 ? -12.547 6.140 -29.165 1.00 72.31 309 THR A N 1
ATOM 2369 C CA . THR A 1 309 ? -13.074 4.785 -28.962 1.00 72.31 309 THR A CA 1
ATOM 2370 C C . THR A 1 309 ? -13.457 4.556 -27.502 1.00 72.31 309 THR A C 1
ATOM 2372 O O . THR A 1 309 ? -14.538 4.035 -27.217 1.00 72.31 309 THR A O 1
ATOM 2375 N N . ILE A 1 310 ? -12.610 4.989 -26.564 1.00 72.62 310 ILE A N 1
ATOM 2376 C CA . ILE A 1 310 ? -12.843 4.782 -25.124 1.00 72.62 310 ILE A CA 1
ATOM 2377 C C . ILE A 1 310 ? -13.322 6.029 -24.372 1.00 72.62 310 ILE A C 1
ATOM 2379 O O . ILE A 1 310 ? -13.686 5.899 -23.208 1.00 72.62 310 ILE A O 1
ATOM 2383 N N . LYS A 1 311 ? -13.363 7.207 -25.013 1.00 76.38 311 LYS A N 1
ATOM 2384 C CA . LYS A 1 311 ? -13.857 8.481 -24.443 1.00 76.38 311 LYS A CA 1
ATOM 2385 C C . LYS A 1 311 ? -13.166 8.884 -23.137 1.00 76.38 311 LYS A C 1
ATOM 2387 O O . LYS A 1 311 ? -13.789 9.352 -22.185 1.00 76.38 311 LYS A O 1
ATOM 2392 N N . VAL A 1 312 ? -11.847 8.709 -23.113 1.00 72.38 312 VAL A N 1
ATOM 2393 C CA . VAL A 1 312 ? -10.964 9.080 -21.999 1.00 72.38 312 VAL A CA 1
ATOM 2394 C C . VAL A 1 312 ? -9.757 9.845 -22.541 1.00 72.38 312 VAL A C 1
ATOM 2396 O O . VAL A 1 312 ? -9.269 9.558 -23.637 1.00 72.38 312 VAL A O 1
ATOM 2399 N N . CYS A 1 313 ? -9.262 10.812 -21.771 1.00 75.19 313 CYS A N 1
ATOM 2400 C CA . CYS A 1 313 ? -8.032 11.530 -22.075 1.00 75.19 313 CYS A CA 1
ATOM 2401 C C . CYS A 1 313 ? -6.812 10.601 -21.985 1.00 75.19 313 CYS A C 1
ATOM 2403 O O . CYS A 1 313 ? -6.491 10.067 -20.923 1.00 75.19 313 CYS A O 1
ATOM 2405 N N . VAL A 1 314 ? -6.109 10.423 -23.104 1.00 71.69 314 VAL A N 1
ATOM 2406 C CA . VAL A 1 314 ? -4.876 9.625 -23.225 1.00 71.69 314 VAL A CA 1
ATOM 2407 C C . VAL A 1 314 ? -3.721 10.508 -23.681 1.00 71.69 314 VAL A C 1
ATOM 2409 O O . VAL A 1 314 ? -3.948 11.550 -24.288 1.00 71.69 314 VAL A O 1
ATOM 2412 N N . LEU A 1 315 ? -2.471 10.130 -23.397 1.00 75.31 315 LEU A N 1
ATOM 2413 C CA . LEU A 1 315 ? -1.307 10.886 -23.876 1.00 75.31 315 LEU A CA 1
ATOM 2414 C C . LEU A 1 315 ? -1.354 11.031 -25.403 1.00 75.31 315 LEU A C 1
ATOM 2416 O O . LEU A 1 315 ? -1.689 10.080 -26.107 1.00 75.31 315 LEU A O 1
ATOM 2420 N N . LYS A 1 316 ? -0.962 12.199 -25.924 1.00 81.31 316 LYS A N 1
ATOM 2421 C CA . LYS A 1 316 ? -0.925 12.458 -27.378 1.00 81.31 316 LYS A CA 1
ATOM 2422 C C . LYS A 1 316 ? -0.058 11.475 -28.172 1.00 81.31 316 LYS A C 1
ATOM 2424 O O . LYS A 1 316 ? -0.296 11.310 -29.361 1.00 81.31 316 LYS A O 1
ATOM 2429 N N . GLU A 1 317 ? 0.900 10.820 -27.524 1.00 72.69 317 GLU A N 1
ATOM 2430 C CA . GLU A 1 317 ? 1.799 9.822 -28.122 1.00 72.69 317 GLU A CA 1
ATOM 2431 C C . GLU A 1 317 ? 1.271 8.381 -28.018 1.00 72.69 317 GLU A C 1
ATOM 2433 O O . GLU A 1 317 ? 1.854 7.471 -28.603 1.00 72.69 317 GLU A O 1
ATOM 2438 N N . SER A 1 318 ? 0.176 8.145 -27.283 1.00 67.56 318 SER A N 1
ATOM 2439 C CA . SER A 1 318 ? -0.412 6.808 -27.170 1.00 67.56 318 SER A CA 1
ATOM 2440 C C . SER A 1 318 ? -0.853 6.298 -28.548 1.00 67.56 318 SER A C 1
ATOM 2442 O O . SER A 1 318 ? -1.336 7.099 -29.351 1.00 67.56 318 SER A O 1
ATOM 2444 N N . PRO A 1 319 ? -0.756 4.992 -28.839 1.00 61.53 319 PRO A N 1
ATOM 2445 C CA . PRO A 1 319 ? -1.284 4.435 -30.081 1.00 61.53 319 PRO A CA 1
ATOM 2446 C C . PRO A 1 319 ? -2.798 4.662 -30.175 1.00 61.53 319 PRO A C 1
ATOM 2448 O O . PRO A 1 319 ? -3.510 4.565 -29.175 1.00 61.53 319 PRO A O 1
ATOM 2451 N N . GLU A 1 320 ? -3.284 5.012 -31.364 1.00 66.81 320 GLU A N 1
ATOM 2452 C CA . GLU A 1 320 ? -4.717 5.117 -31.644 1.00 66.81 320 GLU A CA 1
ATOM 2453 C C . GLU A 1 320 ? -5.291 3.734 -31.956 1.00 66.81 320 GLU A C 1
ATOM 2455 O O . GLU A 1 320 ? -4.677 2.938 -32.669 1.00 66.81 320 GLU A O 1
ATOM 2460 N N . PHE A 1 321 ? -6.482 3.456 -31.429 1.00 67.50 321 PHE A N 1
ATOM 2461 C CA . PHE A 1 321 ? -7.270 2.282 -31.792 1.00 67.50 321 PHE A CA 1
ATOM 2462 C C . PHE A 1 321 ? -8.430 2.749 -32.668 1.00 67.50 321 PHE A C 1
ATOM 2464 O O . PHE A 1 321 ? -9.498 3.069 -32.133 1.00 67.50 321 PHE A O 1
ATOM 2471 N N . PRO A 1 322 ? -8.224 2.880 -33.991 1.00 75.62 322 PRO A N 1
ATOM 2472 C CA . PRO A 1 322 ? -9.286 3.324 -34.874 1.00 75.62 322 PRO A CA 1
ATOM 2473 C C . PRO A 1 322 ? -10.436 2.314 -34.846 1.00 75.62 322 PRO A C 1
ATOM 2475 O O . PRO A 1 322 ? -10.221 1.113 -34.703 1.00 75.62 322 PRO A O 1
ATOM 2478 N N . LEU A 1 323 ? -11.669 2.794 -35.004 1.00 77.88 323 LEU A N 1
ATOM 2479 C CA . LEU A 1 323 ? -12.839 1.911 -35.070 1.00 77.88 323 LEU A CA 1
ATOM 2480 C C . LEU A 1 323 ? -12.793 0.985 -36.294 1.00 77.88 323 LEU A C 1
ATOM 2482 O O . LEU A 1 323 ? -13.335 -0.113 -36.243 1.00 77.88 323 LEU A O 1
ATOM 2486 N N . ILE A 1 324 ? -12.113 1.420 -37.358 1.00 79.81 324 ILE A N 1
ATOM 2487 C CA . ILE A 1 324 ? -11.873 0.659 -38.582 1.00 79.81 324 ILE A CA 1
ATOM 2488 C C . ILE A 1 324 ? -10.368 0.634 -38.829 1.00 79.81 324 ILE A C 1
ATOM 2490 O O . ILE A 1 324 ? -9.721 1.681 -38.890 1.00 79.81 324 ILE A O 1
ATOM 2494 N N . TYR A 1 325 ? -9.798 -0.555 -38.984 1.00 80.44 325 TYR A N 1
ATOM 2495 C CA . TYR A 1 325 ? -8.385 -0.710 -39.302 1.00 80.44 325 TYR A CA 1
ATOM 2496 C C . TYR A 1 325 ? -8.157 -0.441 -40.799 1.00 80.44 325 TYR A C 1
ATOM 2498 O O . TYR A 1 325 ? -8.342 -1.313 -41.644 1.00 80.44 325 TYR A O 1
ATOM 2506 N N . SER A 1 326 ? -7.773 0.796 -41.126 1.00 62.88 326 SER A N 1
ATOM 2507 C CA . SER A 1 326 ? -7.810 1.386 -42.476 1.00 62.88 326 SER A CA 1
ATOM 2508 C C . SER A 1 326 ? -6.941 0.718 -43.553 1.00 62.88 326 SER A C 1
ATOM 2510 O O . SER A 1 326 ? -7.117 1.023 -44.728 1.00 62.88 326 SER A O 1
ATOM 2512 N N . ASN A 1 327 ? -6.039 -0.198 -43.187 1.00 62.22 327 ASN A N 1
ATOM 2513 C CA . ASN A 1 327 ? -5.092 -0.837 -44.111 1.00 62.22 327 ASN A CA 1
ATOM 2514 C C . ASN A 1 327 ? -5.327 -2.344 -44.320 1.00 62.22 327 ASN A C 1
ATOM 2516 O O . ASN A 1 327 ? -4.467 -3.005 -44.900 1.00 62.22 327 ASN A O 1
ATOM 2520 N N . ALA A 1 328 ? -6.444 -2.908 -43.851 1.00 64.75 328 ALA A N 1
ATOM 2521 C CA . ALA A 1 328 ? -6.740 -4.324 -44.055 1.00 64.75 328 ALA A CA 1
ATOM 2522 C C . ALA A 1 328 ? -8.171 -4.520 -44.556 1.00 64.75 328 ALA A C 1
ATOM 2524 O O . ALA A 1 328 ? -9.130 -4.317 -43.809 1.00 64.75 328 ALA A O 1
ATOM 2525 N N . THR A 1 329 ? -8.299 -4.954 -45.811 1.00 84.12 329 THR A N 1
ATOM 2526 C CA . THR A 1 329 ? -9.469 -5.729 -46.208 1.00 84.12 329 THR A CA 1
ATOM 2527 C C . THR A 1 329 ? -9.349 -7.125 -45.615 1.00 84.12 329 THR A C 1
ATOM 2529 O O . THR A 1 329 ? -8.246 -7.637 -45.409 1.00 84.12 329 THR A O 1
ATOM 2532 N N . CYS A 1 330 ? -10.478 -7.745 -45.314 1.00 87.62 330 CYS A N 1
ATOM 2533 C CA . CYS A 1 330 ? -10.504 -9.070 -44.715 1.00 87.62 330 CYS A CA 1
ATOM 2534 C C . CYS A 1 330 ? -11.520 -9.960 -45.428 1.00 87.62 330 CYS A C 1
ATOM 2536 O O . CYS A 1 330 ? -12.570 -9.503 -45.873 1.00 87.62 330 CYS A O 1
ATOM 2538 N N . GLU A 1 331 ? -11.192 -11.243 -45.538 1.00 86.88 331 GLU A N 1
ATOM 2539 C CA . GLU A 1 331 ? -12.127 -12.277 -45.997 1.00 86.88 331 GLU A CA 1
ATOM 2540 C C . GLU A 1 331 ? -12.745 -13.012 -44.803 1.00 86.88 331 GLU A C 1
ATOM 2542 O O . GLU A 1 331 ? -13.896 -13.439 -44.846 1.00 86.88 331 GLU A O 1
ATOM 2547 N N . ASP A 1 332 ? -11.993 -13.114 -43.706 1.00 87.06 332 ASP A N 1
ATOM 2548 C CA . ASP A 1 332 ? -12.436 -13.724 -42.465 1.00 87.06 332 ASP A CA 1
ATOM 2549 C C . ASP A 1 332 ? -11.796 -13.056 -41.235 1.00 87.06 332 ASP A C 1
ATOM 2551 O O . ASP A 1 332 ? -10.941 -12.168 -41.313 1.00 87.06 332 ASP A O 1
ATOM 2555 N N . ASN A 1 333 ? -12.213 -13.509 -40.054 1.00 85.00 333 ASN A N 1
ATOM 2556 C CA . ASN A 1 333 ? -11.714 -13.011 -38.776 1.00 85.00 333 ASN A CA 1
ATOM 2557 C C . ASN A 1 333 ? -10.216 -13.276 -38.539 1.00 85.00 333 ASN A C 1
ATOM 2559 O O . ASN A 1 333 ? -9.624 -12.616 -37.691 1.00 85.00 333 ASN A O 1
ATOM 2563 N N . SER A 1 334 ? -9.583 -14.221 -39.233 1.00 83.81 334 SER A N 1
ATOM 2564 C CA . SER A 1 334 ? -8.156 -14.511 -39.051 1.00 83.81 334 SER A CA 1
ATOM 2565 C C . SER A 1 334 ? -7.255 -13.445 -39.683 1.00 83.81 334 SER A C 1
ATOM 2567 O O . SER A 1 334 ? -6.154 -13.213 -39.184 1.00 83.81 334 SER A O 1
ATOM 2569 N N . ALA A 1 335 ? -7.754 -12.739 -40.705 1.00 85.75 335 ALA A N 1
ATOM 2570 C CA . ALA A 1 335 ? -7.056 -11.636 -41.367 1.00 85.75 335 ALA A CA 1
ATOM 2571 C C . ALA A 1 335 ? -6.990 -10.349 -40.520 1.00 85.75 335 ALA A C 1
ATOM 2573 O O . ALA A 1 335 ? -6.166 -9.472 -40.777 1.00 85.75 335 ALA A O 1
ATOM 2574 N N . CYS A 1 336 ? -7.835 -10.230 -39.492 1.00 85.50 336 CYS A N 1
ATOM 2575 C CA . CYS A 1 336 ? -7.893 -9.052 -38.633 1.00 85.50 336 CYS A CA 1
ATOM 2576 C C . CYS A 1 336 ? -7.058 -9.228 -37.349 1.00 85.50 336 CYS A C 1
ATOM 2578 O O . CYS A 1 336 ? -7.083 -10.307 -36.740 1.00 85.50 336 CYS A O 1
ATOM 2580 N N . PRO A 1 337 ? -6.397 -8.167 -36.839 1.00 83.69 337 PRO A N 1
ATOM 2581 C CA . PRO A 1 337 ? -5.729 -8.208 -35.536 1.00 83.69 337 PRO A CA 1
ATOM 2582 C C . PRO A 1 337 ? -6.696 -8.609 -34.409 1.00 83.69 337 PRO A C 1
ATOM 2584 O O . PRO A 1 337 ? -7.901 -8.410 -34.522 1.00 83.69 337 PRO A O 1
ATOM 2587 N N . PHE A 1 338 ? -6.186 -9.150 -33.297 1.00 80.88 338 PHE A N 1
ATOM 2588 C CA . PHE A 1 338 ? -7.004 -9.839 -32.277 1.00 80.88 338 PHE A CA 1
ATOM 2589 C C . PHE A 1 338 ? -8.109 -8.997 -31.598 1.00 80.88 338 PHE A C 1
ATOM 2591 O O . PHE A 1 338 ? -9.014 -9.571 -31.000 1.00 80.88 338 PHE A O 1
ATOM 2598 N N . LEU A 1 339 ? -8.054 -7.662 -31.691 1.00 83.56 339 LEU A N 1
ATOM 2599 C CA . LEU A 1 339 ? -9.080 -6.738 -31.173 1.00 83.56 339 LEU A CA 1
ATOM 2600 C C . LEU A 1 339 ? -10.145 -6.342 -32.211 1.00 83.56 339 LEU A C 1
ATOM 2602 O O . LEU A 1 339 ? -11.120 -5.667 -31.878 1.00 83.56 339 LEU A O 1
ATOM 2606 N N . TYR A 1 340 ? -9.951 -6.740 -33.464 1.00 87.38 340 TYR A N 1
ATOM 2607 C CA . TYR A 1 340 ? -10.797 -6.377 -34.594 1.00 87.38 340 TYR A CA 1
ATOM 2608 C C . TYR A 1 340 ? -11.556 -7.597 -35.106 1.00 87.38 340 TYR A C 1
ATOM 2610 O O . TYR A 1 340 ? -11.176 -8.723 -34.813 1.00 87.38 340 TYR A O 1
ATOM 2618 N N . ARG A 1 341 ? -12.610 -7.431 -35.893 1.00 87.25 341 ARG A N 1
ATOM 2619 C CA . ARG A 1 341 ? -13.307 -8.518 -36.588 1.00 87.25 341 ARG A CA 1
ATOM 2620 C C . ARG A 1 341 ? -13.594 -8.136 -38.013 1.00 87.25 341 ARG A C 1
ATOM 2622 O O . ARG A 1 341 ? -13.776 -6.963 -38.298 1.00 87.25 341 ARG A O 1
ATOM 2629 N N . CYS A 1 342 ? -13.625 -9.143 -38.870 1.00 88.25 342 CYS A N 1
ATOM 2630 C CA . CYS A 1 342 ? -13.991 -8.920 -40.245 1.00 88.25 342 CYS A CA 1
ATOM 2631 C C . CYS A 1 342 ? -15.500 -8.749 -40.357 1.00 88.25 342 CYS A C 1
ATOM 2633 O O . CYS A 1 342 ? -16.248 -9.653 -39.980 1.00 88.25 342 CYS A O 1
ATOM 2635 N N . HIS A 1 343 ? -15.919 -7.598 -40.862 1.00 87.50 343 HIS A N 1
ATOM 2636 C CA . HIS A 1 343 ? -17.298 -7.286 -41.187 1.00 87.50 343 HIS A CA 1
ATOM 2637 C C . HIS A 1 343 ? -17.319 -6.444 -42.465 1.00 87.50 343 HIS A C 1
ATOM 2639 O O . HIS A 1 343 ? -16.534 -5.509 -42.587 1.00 87.50 343 HIS A O 1
ATOM 2645 N N . ASP A 1 344 ? -18.137 -6.826 -43.449 1.00 87.44 344 ASP A N 1
ATOM 2646 C CA . ASP A 1 344 ? -18.220 -6.162 -44.761 1.00 87.44 344 ASP A CA 1
ATOM 2647 C C . ASP A 1 344 ? -16.850 -5.883 -45.408 1.00 87.44 344 ASP A C 1
ATOM 2649 O O . ASP A 1 344 ? -16.567 -4.811 -45.941 1.00 87.44 344 ASP A O 1
ATOM 2653 N N . SER A 1 345 ? -15.970 -6.886 -45.335 1.00 88.50 345 SER A N 1
ATOM 2654 C CA . SER A 1 345 ? -14.588 -6.833 -45.821 1.00 88.50 345 SER A CA 1
ATOM 2655 C C . SER A 1 345 ? -13.685 -5.800 -45.137 1.00 88.50 345 SER A C 1
ATOM 2657 O O . SER A 1 345 ? -12.600 -5.523 -45.646 1.00 88.50 345 SER A O 1
ATOM 2659 N N . LEU A 1 346 ? -14.073 -5.282 -43.970 1.00 89.06 346 LEU A N 1
ATOM 2660 C CA . LEU A 1 346 ? -13.295 -4.363 -43.143 1.00 89.06 346 LEU A CA 1
ATOM 2661 C C . LEU A 1 346 ? -13.049 -4.935 -41.745 1.00 89.06 346 LEU A C 1
ATOM 2663 O O . LEU A 1 346 ? -13.886 -5.615 -41.157 1.00 89.06 346 LEU A O 1
ATOM 2667 N N . CYS A 1 347 ? -11.879 -4.640 -41.183 1.00 88.44 347 CYS A N 1
ATOM 2668 C CA . CYS A 1 347 ? -11.564 -5.000 -39.806 1.00 88.44 347 CYS A CA 1
ATOM 2669 C C . CYS A 1 347 ? -12.105 -3.941 -38.833 1.00 88.44 347 CYS A C 1
ATOM 2671 O O . CYS A 1 347 ? -11.484 -2.894 -38.637 1.00 88.44 347 CYS A O 1
ATOM 2673 N N . GLU A 1 348 ? -13.232 -4.232 -38.190 1.00 87.75 348 GLU A N 1
ATOM 2674 C CA . GLU A 1 348 ? -13.896 -3.366 -37.213 1.00 87.75 348 GLU A CA 1
ATOM 2675 C C . GLU A 1 348 ? -13.484 -3.677 -35.775 1.00 87.75 348 GLU A C 1
ATOM 2677 O O . GLU A 1 348 ? -13.334 -4.834 -35.389 1.00 87.75 348 GLU A O 1
ATOM 2682 N N . TYR A 1 349 ? -13.308 -2.651 -34.948 1.00 83.81 349 TYR A N 1
ATOM 2683 C CA . TYR A 1 349 ? -12.927 -2.802 -33.546 1.00 83.81 349 TYR A CA 1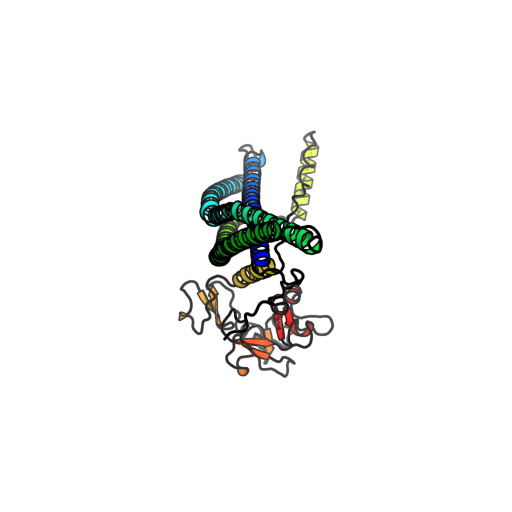
ATOM 2684 C C . TYR A 1 349 ? -14.081 -3.366 -32.703 1.00 83.81 349 TYR A C 1
ATOM 2686 O O . TYR A 1 349 ? -15.155 -2.773 -32.622 1.00 83.81 349 TYR A O 1
ATOM 2694 N N . THR A 1 350 ? -13.844 -4.482 -32.009 1.00 82.31 350 THR A N 1
ATOM 2695 C CA . THR A 1 350 ? -14.887 -5.211 -31.246 1.00 82.31 350 THR A CA 1
ATOM 2696 C C . THR A 1 350 ? -14.634 -5.260 -29.743 1.00 82.31 350 THR A C 1
ATOM 2698 O O . THR A 1 350 ? -15.307 -5.979 -29.003 1.00 82.31 350 THR A O 1
ATOM 2701 N N . PHE A 1 351 ? -13.641 -4.523 -29.260 1.00 78.44 351 PHE A N 1
ATOM 2702 C CA . PHE A 1 351 ? -13.262 -4.559 -27.855 1.00 78.44 351 PHE A CA 1
ATOM 2703 C C . PHE A 1 351 ? -13.921 -3.417 -27.066 1.00 78.44 351 PHE A C 1
ATOM 2705 O O . PHE A 1 351 ? -14.940 -2.856 -27.466 1.00 78.44 351 PHE A O 1
ATOM 2712 N N . PHE A 1 352 ? -13.371 -3.112 -25.896 1.00 75.69 352 PHE A N 1
ATOM 2713 C CA . PHE A 1 352 ? -13.855 -2.091 -24.977 1.00 75.69 352 PHE A CA 1
ATOM 2714 C C . PHE A 1 352 ? -14.087 -0.730 -25.653 1.00 75.69 352 PHE A C 1
ATOM 2716 O O . PHE A 1 352 ? -13.139 -0.035 -26.002 1.00 75.69 352 PHE A O 1
ATOM 2723 N N . LYS A 1 353 ? -15.359 -0.343 -25.784 1.00 81.19 353 LYS A N 1
ATOM 2724 C CA . LYS A 1 353 ? -15.804 0.913 -26.401 1.00 81.19 353 LYS A CA 1
ATOM 2725 C C . LYS A 1 353 ? -16.751 1.647 -25.457 1.00 81.19 353 LYS A C 1
ATOM 2727 O O . LYS A 1 353 ? -17.575 1.003 -24.807 1.00 81.19 353 LYS A O 1
ATOM 2732 N N . ALA A 1 354 ? -16.640 2.967 -25.364 1.00 83.81 354 ALA A N 1
ATOM 2733 C CA . ALA A 1 354 ? -17.619 3.767 -24.632 1.00 83.81 354 ALA A CA 1
ATOM 2734 C C . ALA A 1 354 ? -18.978 3.751 -25.350 1.00 83.81 354 ALA A C 1
ATOM 2736 O O . ALA A 1 354 ? -19.040 3.672 -26.578 1.00 83.81 354 ALA A O 1
ATOM 2737 N N . CYS A 1 355 ? -20.067 3.849 -24.596 1.00 86.94 355 CYS A N 1
ATOM 2738 C CA . CYS A 1 355 ? -21.415 3.849 -25.155 1.00 86.94 355 CYS A CA 1
ATOM 2739 C C . CYS A 1 355 ? -22.338 4.795 -24.393 1.00 86.94 355 CYS A C 1
ATOM 2741 O O . CYS A 1 355 ? -22.099 5.122 -23.234 1.00 86.94 355 CYS A O 1
ATOM 2743 N N . LYS A 1 356 ? -23.414 5.232 -25.046 1.00 84.56 356 LYS A N 1
ATOM 2744 C CA . LYS A 1 356 ? -24.559 5.894 -24.405 1.00 84.56 356 LYS A CA 1
ATOM 2745 C C . LYS A 1 356 ? -25.767 4.956 -24.397 1.00 84.56 356 LYS A C 1
ATOM 2747 O O . LYS A 1 356 ? -26.514 4.896 -23.420 1.00 84.56 356 LYS A O 1
ATOM 2752 N N . THR A 1 357 ? -25.917 4.190 -25.472 1.00 86.12 357 THR A N 1
ATOM 2753 C CA . THR A 1 357 ? -26.994 3.238 -25.733 1.00 86.12 357 THR A CA 1
ATOM 2754 C C . THR A 1 357 ? -26.430 1.903 -26.216 1.00 86.12 357 THR A C 1
ATOM 2756 O O . THR A 1 357 ? -25.258 1.802 -26.580 1.00 86.12 357 THR A O 1
ATOM 2759 N N . LYS A 1 358 ? -27.274 0.862 -26.259 1.00 86.06 358 LYS A N 1
ATOM 2760 C CA . LYS A 1 358 ? -26.881 -0.439 -26.818 1.00 86.06 358 LYS A CA 1
ATOM 2761 C C . LYS A 1 358 ? -26.398 -0.310 -28.265 1.00 86.06 358 LYS A C 1
ATOM 2763 O O . LYS A 1 358 ? -25.438 -0.986 -28.594 1.00 86.06 358 LYS A O 1
ATOM 2768 N N . LEU A 1 359 ? -26.981 0.589 -29.068 1.00 85.19 359 LEU A N 1
ATOM 2769 C CA . LEU A 1 359 ? -26.646 0.802 -30.486 1.00 85.19 359 LEU A CA 1
ATOM 2770 C C . LEU A 1 359 ? -25.216 1.307 -30.719 1.00 85.19 359 LEU A C 1
ATOM 2772 O O . LEU A 1 359 ? -24.676 1.117 -31.802 1.00 85.19 359 LEU A O 1
ATOM 2776 N N . ASP A 1 360 ? -24.589 1.918 -29.711 1.00 82.12 360 ASP A N 1
ATOM 2777 C CA . ASP A 1 360 ? -23.198 2.371 -29.817 1.00 82.12 360 ASP A CA 1
ATOM 2778 C C . ASP A 1 360 ? -22.202 1.202 -29.757 1.00 82.12 360 ASP A C 1
ATOM 2780 O O . ASP A 1 360 ? -21.035 1.347 -30.141 1.00 82.12 360 ASP A O 1
ATOM 2784 N N . CYS A 1 361 ? -22.653 0.044 -29.269 1.00 87.06 361 CYS A N 1
ATOM 2785 C CA . CYS A 1 361 ? -21.879 -1.186 -29.215 1.00 87.06 361 CYS A CA 1
ATOM 2786 C C . CYS A 1 361 ? -21.915 -1.935 -30.542 1.00 87.06 361 CYS A C 1
ATOM 2788 O O . CYS A 1 361 ? -22.741 -1.663 -31.405 1.00 87.06 361 CYS A O 1
ATOM 2790 N N . PHE A 1 362 ? -21.022 -2.904 -30.702 1.00 83.31 362 PHE A N 1
ATOM 2791 C CA . PHE A 1 362 ? -20.987 -3.758 -31.883 1.00 83.31 362 PHE A CA 1
ATOM 2792 C C . PHE A 1 362 ? -22.315 -4.535 -32.026 1.00 83.31 362 PHE A C 1
ATOM 2794 O O . PHE A 1 362 ? -22.688 -5.267 -31.108 1.00 83.31 362 PHE A O 1
ATOM 2801 N N . GLN A 1 363 ? -23.043 -4.337 -33.136 1.00 77.62 363 GLN A N 1
ATOM 2802 C CA . GLN A 1 363 ? -24.431 -4.815 -33.327 1.00 77.62 363 GLN A CA 1
ATOM 2803 C C . GLN A 1 363 ? -24.562 -6.104 -34.160 1.00 77.62 363 GLN A C 1
ATOM 2805 O O . GLN A 1 363 ? -25.670 -6.494 -34.527 1.00 77.62 363 GLN A O 1
ATOM 2810 N N . HIS A 1 364 ? -23.462 -6.786 -34.462 1.00 76.25 364 HIS A N 1
ATOM 2811 C CA . HIS A 1 364 ? -23.465 -7.893 -35.421 1.00 76.25 364 HIS A CA 1
ATOM 2812 C C . HIS A 1 364 ? -23.755 -9.233 -34.738 1.00 76.25 364 HIS A C 1
ATOM 2814 O O . HIS A 1 364 ? -22.851 -9.989 -34.369 1.00 76.25 364 HIS A O 1
ATOM 2820 N N . ALA A 1 365 ? -25.049 -9.505 -34.542 1.00 66.75 365 ALA A N 1
ATOM 2821 C CA . ALA A 1 365 ? -25.547 -10.755 -33.965 1.00 66.75 365 ALA A CA 1
ATOM 2822 C C . ALA A 1 365 ? -25.218 -11.986 -34.834 1.00 66.75 365 ALA A C 1
ATOM 2824 O O . ALA A 1 365 ? -25.071 -13.091 -34.314 1.00 66.75 365 ALA A O 1
ATOM 2825 N N . ASP A 1 366 ? -25.048 -11.790 -36.142 1.00 72.62 366 ASP A N 1
ATOM 2826 C CA . ASP A 1 366 ? -24.618 -12.789 -37.126 1.00 72.62 366 ASP A 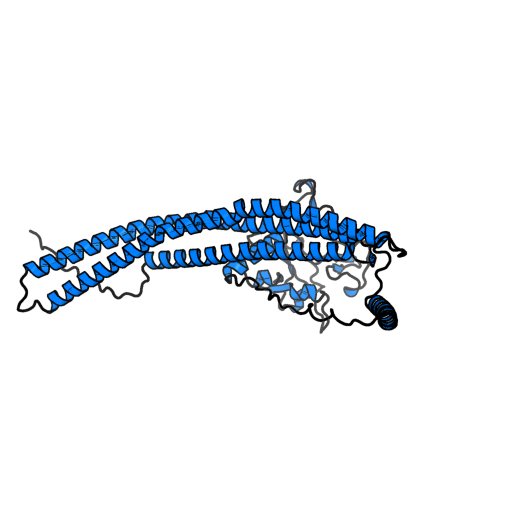CA 1
ATOM 2827 C C . ASP A 1 366 ? -23.219 -13.355 -36.835 1.00 72.62 366 ASP A C 1
ATOM 2829 O O . ASP A 1 366 ? -22.935 -14.511 -37.145 1.00 72.62 366 ASP A O 1
ATOM 2833 N N . LEU A 1 367 ? -22.371 -12.591 -36.141 1.00 73.12 367 LEU A N 1
ATOM 2834 C CA . LEU A 1 367 ? -21.047 -13.035 -35.699 1.00 73.12 367 LEU A CA 1
ATOM 2835 C C . LEU A 1 367 ? -21.067 -13.775 -34.350 1.00 73.12 367 LEU A C 1
ATOM 2837 O O . LEU A 1 367 ? -20.001 -14.048 -33.783 1.00 73.12 367 LEU A O 1
ATOM 2841 N N . GLY A 1 368 ? -22.263 -14.080 -33.827 1.00 76.44 368 GLY A N 1
ATOM 2842 C CA . GLY A 1 368 ? -22.466 -14.764 -32.548 1.00 76.44 368 GLY A CA 1
ATOM 2843 C C . GLY A 1 368 ? -21.990 -13.947 -31.347 1.00 76.44 368 GLY A C 1
ATOM 2844 O O . GLY A 1 368 ? -21.690 -14.506 -30.293 1.00 76.44 368 GLY A O 1
ATOM 2845 N N . LEU A 1 369 ? -21.857 -12.630 -31.518 1.00 83.06 369 LEU A N 1
ATOM 2846 C CA . LEU A 1 369 ? -21.439 -11.717 -30.470 1.00 83.06 369 LEU A CA 1
ATOM 2847 C C . LEU A 1 369 ? -22.612 -10.859 -30.032 1.00 83.06 369 LEU A C 1
ATOM 2849 O O . LEU A 1 369 ? -23.235 -10.188 -30.847 1.00 83.06 369 LEU A O 1
ATOM 2853 N N . GLU A 1 370 ? -22.858 -10.821 -28.729 1.00 88.81 370 GLU A N 1
ATOM 2854 C CA . GLU A 1 370 ? -23.820 -9.895 -28.154 1.00 88.81 370 GLU A CA 1
ATOM 2855 C C . GLU A 1 370 ? -23.107 -8.944 -27.196 1.00 88.81 370 GLU A C 1
ATOM 2857 O O . GLU A 1 370 ? -22.267 -9.362 -26.397 1.00 88.81 370 GLU A O 1
ATOM 2862 N N . TYR A 1 371 ? -23.440 -7.659 -27.283 1.00 90.88 371 TYR A N 1
ATOM 2863 C CA . TYR A 1 371 ? -22.919 -6.619 -26.407 1.00 90.88 371 TYR A CA 1
ATOM 2864 C C . TYR A 1 371 ? -24.066 -5.891 -25.719 1.00 90.88 371 TYR A C 1
ATOM 2866 O O . TYR A 1 371 ? -25.112 -5.661 -26.326 1.00 90.88 371 TYR A O 1
ATOM 2874 N N . ASP A 1 372 ? -23.833 -5.464 -24.481 1.00 91.62 372 ASP A N 1
ATOM 2875 C CA . ASP A 1 372 ? -24.699 -4.520 -23.780 1.00 91.62 372 ASP A CA 1
ATOM 2876 C C . ASP A 1 372 ? -23.904 -3.305 -23.305 1.00 91.62 372 ASP A C 1
ATOM 2878 O O . ASP A 1 372 ? -22.732 -3.396 -22.933 1.00 91.62 372 ASP A O 1
ATOM 2882 N N . CYS A 1 373 ? -24.574 -2.156 -23.301 1.00 91.62 373 CYS A N 1
ATOM 2883 C CA . CYS A 1 373 ? -24.040 -0.914 -22.767 1.00 91.62 373 CYS A CA 1
ATOM 2884 C C . CYS A 1 373 ? -24.344 -0.833 -21.266 1.00 91.62 373 CYS A C 1
ATOM 2886 O O . CYS A 1 373 ? -25.505 -0.670 -20.883 1.00 91.62 373 CYS A O 1
ATOM 2888 N N . ARG A 1 374 ? -23.322 -0.961 -20.413 1.00 87.94 374 ARG A N 1
ATOM 2889 C CA . ARG A 1 374 ? -23.479 -0.967 -18.946 1.00 87.94 374 ARG A CA 1
ATOM 2890 C C . ARG A 1 374 ? -22.641 0.122 -18.294 1.00 87.94 374 ARG A C 1
ATOM 2892 O O . ARG A 1 374 ? -21.616 0.511 -18.846 1.00 87.94 374 ARG A O 1
ATOM 2899 N N . GLU A 1 375 ? -23.081 0.595 -17.129 1.00 82.19 375 GLU A N 1
ATOM 2900 C CA . GLU A 1 375 ? -22.273 1.493 -16.297 1.00 82.19 375 GLU A CA 1
ATOM 2901 C C . GLU A 1 375 ? -20.943 0.828 -15.960 1.00 82.19 375 GLU A C 1
ATOM 2903 O O . GLU A 1 375 ? -20.874 -0.355 -15.611 1.00 82.19 375 GLU A O 1
ATOM 2908 N N . ARG A 1 376 ? -19.882 1.607 -16.113 1.00 68.81 376 ARG A N 1
ATOM 2909 C CA . ARG A 1 376 ? -18.552 1.255 -15.649 1.00 68.81 376 ARG A CA 1
ATOM 2910 C C . ARG A 1 376 ? -18.580 1.353 -14.118 1.00 68.81 376 ARG A C 1
ATOM 2912 O O . ARG A 1 376 ? -19.362 2.123 -13.573 1.00 68.81 376 ARG A O 1
ATOM 2919 N N . SER A 1 377 ? -17.798 0.503 -13.446 1.00 66.25 377 SER A N 1
ATOM 2920 C CA . SER A 1 377 ? -17.655 0.437 -11.975 1.00 66.25 377 SER A CA 1
ATOM 2921 C C . SER A 1 377 ? -17.825 1.797 -11.279 1.00 66.25 377 SER A C 1
ATOM 2923 O O . SER A 1 377 ? -17.404 2.809 -11.829 1.00 66.25 377 SER A O 1
ATOM 2925 N N . GLU A 1 378 ? -18.331 1.816 -10.039 1.00 55.03 378 GLU A N 1
ATOM 2926 C CA . GLU A 1 378 ? -18.548 3.033 -9.228 1.00 55.03 378 GLU A CA 1
ATOM 2927 C C . GLU A 1 378 ? -17.348 4.006 -9.198 1.00 55.03 378 GLU A C 1
ATOM 2929 O O . GLU A 1 378 ? -17.511 5.199 -8.960 1.00 55.03 378 GLU A O 1
ATOM 2934 N N . GLN A 1 379 ? -16.137 3.514 -9.473 1.00 48.47 379 GLN A N 1
ATOM 2935 C CA . GLN A 1 379 ? -14.890 4.280 -9.502 1.00 48.47 379 GLN A CA 1
ATOM 2936 C C . GLN A 1 379 ? -14.626 5.049 -10.812 1.00 48.47 379 GLN A C 1
ATOM 2938 O O . GLN A 1 379 ? -13.715 5.876 -10.850 1.00 48.47 379 GLN A O 1
ATOM 2943 N N . MET A 1 380 ? -15.372 4.797 -11.892 1.00 53.19 380 MET A N 1
ATOM 2944 C CA . MET A 1 380 ? -15.241 5.516 -13.164 1.00 53.19 380 MET A CA 1
ATOM 2945 C C . MET A 1 380 ? -16.617 5.833 -13.760 1.00 53.19 380 MET A C 1
ATOM 2947 O O . MET A 1 380 ? -17.283 4.916 -14.230 1.00 53.19 380 MET A O 1
ATOM 2951 N N . PRO A 1 381 ? -17.029 7.111 -13.828 1.00 56.50 381 PRO A N 1
ATOM 2952 C CA . PRO A 1 381 ? -18.314 7.472 -14.414 1.00 56.50 381 PRO A CA 1
ATOM 2953 C C . PRO A 1 381 ? -18.340 7.208 -15.929 1.00 56.50 381 PRO A C 1
ATOM 2955 O O . PRO A 1 381 ? -17.378 7.512 -16.640 1.00 56.50 381 PRO A O 1
ATOM 2958 N N . GLY A 1 382 ? -19.464 6.684 -16.425 1.00 74.69 382 GLY A N 1
ATOM 2959 C CA . GLY A 1 382 ? -19.740 6.483 -17.849 1.00 74.69 382 GLY A CA 1
ATOM 2960 C C . GLY A 1 382 ? -20.065 5.032 -18.202 1.00 74.69 382 GLY A C 1
ATOM 2961 O O . GLY A 1 382 ? -19.742 4.108 -17.462 1.00 74.69 382 GLY A O 1
ATOM 2962 N N . LYS A 1 383 ? -20.681 4.812 -19.370 1.00 82.94 383 LYS A N 1
ATOM 2963 C CA . LYS A 1 383 ? -21.060 3.469 -19.827 1.00 82.94 383 LYS A CA 1
ATOM 2964 C C . LYS A 1 383 ? -20.093 2.911 -20.864 1.00 82.94 383 LYS A C 1
ATOM 2966 O O . LYS A 1 383 ? -19.523 3.637 -21.681 1.00 82.94 383 LYS A O 1
ATOM 2971 N N . GLN A 1 384 ? -19.939 1.593 -20.845 1.00 87.06 384 GLN A N 1
ATOM 2972 C CA . GLN A 1 384 ? -19.051 0.850 -21.724 1.00 87.06 384 GLN A CA 1
ATOM 2973 C C . GLN A 1 384 ? -19.764 -0.369 -22.320 1.00 87.06 384 GLN A C 1
ATOM 2975 O O . GLN A 1 384 ? -20.648 -0.965 -21.704 1.00 87.06 384 GLN A O 1
ATOM 2980 N N . CYS A 1 385 ? -19.377 -0.734 -23.537 1.00 88.44 385 CYS A N 1
ATOM 2981 C CA . CYS A 1 385 ? -19.825 -1.945 -24.201 1.00 88.44 385 CYS A CA 1
ATOM 2982 C C . CYS A 1 385 ? -19.145 -3.164 -23.586 1.00 88.44 385 CYS A C 1
ATOM 2984 O O . CYS A 1 385 ? -17.928 -3.336 -23.711 1.00 88.44 385 CYS A O 1
ATOM 2986 N N . TYR A 1 386 ? -19.945 -4.022 -22.965 1.00 89.19 386 TYR A N 1
ATOM 2987 C CA . TYR A 1 386 ? -19.516 -5.307 -22.436 1.00 89.19 386 TYR A CA 1
ATOM 2988 C C . TYR A 1 386 ? -20.019 -6.425 -23.335 1.00 89.19 386 TYR A C 1
ATOM 2990 O O . TYR A 1 386 ? -21.214 -6.522 -23.611 1.00 89.19 386 TYR A O 1
ATOM 2998 N N . ARG A 1 387 ? -19.099 -7.287 -23.767 1.00 90.25 387 ARG A N 1
ATOM 2999 C CA . ARG A 1 387 ? -19.436 -8.507 -24.499 1.00 90.25 387 ARG A CA 1
ATOM 3000 C C . ARG A 1 387 ? -20.093 -9.499 -23.543 1.00 90.25 387 ARG A C 1
ATOM 3002 O O . ARG A 1 387 ? -19.543 -9.744 -22.472 1.00 90.25 387 ARG A O 1
ATOM 3009 N N . LYS A 1 388 ? -21.218 -10.091 -23.933 1.00 91.56 388 LYS A N 1
ATOM 3010 C CA . LYS A 1 388 ? -21.844 -11.193 -23.202 1.00 91.56 388 LYS A CA 1
ATOM 3011 C C . LYS A 1 388 ? -21.048 -12.481 -23.346 1.00 91.56 388 LYS A C 1
ATOM 3013 O O . LYS A 1 388 ? -20.419 -12.739 -24.374 1.00 91.56 388 LYS A O 1
ATOM 3018 N N . CYS A 1 389 ? -21.104 -13.301 -22.314 1.00 92.69 389 CYS A N 1
ATOM 3019 C CA . CYS A 1 389 ? -20.464 -14.602 -22.270 1.00 92.69 389 CYS A CA 1
ATOM 3020 C C . CYS A 1 389 ? -21.254 -15.555 -21.378 1.00 92.69 389 CYS A C 1
ATOM 3022 O O . CYS A 1 389 ? -21.975 -15.138 -20.475 1.00 92.69 389 CYS A O 1
ATOM 3024 N N . VAL A 1 390 ? -21.073 -16.846 -21.621 1.00 93.06 390 VAL A N 1
ATOM 3025 C CA . VAL A 1 390 ? -21.564 -17.931 -20.770 1.00 93.06 390 VAL A CA 1
ATOM 3026 C C . VAL A 1 390 ? -20.388 -18.576 -20.043 1.00 93.06 390 VAL A C 1
ATOM 3028 O O . VAL A 1 390 ? -20.474 -18.892 -18.859 1.00 93.06 390 VAL A O 1
ATOM 3031 N N . ILE A 1 391 ? -19.259 -18.726 -20.735 1.00 93.38 391 ILE A N 1
ATOM 3032 C CA . ILE A 1 391 ? -18.026 -19.299 -20.198 1.00 93.38 391 ILE A CA 1
ATOM 3033 C C . ILE A 1 391 ? -16.833 -18.386 -20.480 1.00 93.38 391 ILE A C 1
ATOM 3035 O O . ILE A 1 391 ? -16.832 -17.583 -21.410 1.00 93.38 391 ILE A O 1
ATOM 3039 N N . HIS A 1 392 ? -15.757 -18.524 -19.700 1.00 91.38 392 HIS A N 1
ATOM 3040 C CA . HIS A 1 392 ? -14.558 -17.691 -19.871 1.00 91.38 392 HIS A CA 1
ATOM 3041 C C . HIS A 1 392 ? -13.959 -17.769 -21.284 1.00 91.38 392 HIS A C 1
ATOM 3043 O O . HIS A 1 392 ? -13.413 -16.785 -21.778 1.00 91.38 392 HIS A O 1
ATOM 3049 N N . ARG A 1 393 ? -14.114 -18.919 -21.949 1.00 91.94 393 ARG A N 1
ATOM 3050 C CA . ARG A 1 393 ? -13.631 -19.144 -23.316 1.00 91.94 393 ARG A CA 1
ATOM 3051 C C . ARG A 1 393 ? -14.325 -18.266 -24.354 1.00 91.94 393 ARG A C 1
ATOM 3053 O O . ARG A 1 393 ? -13.703 -17.948 -25.365 1.00 91.94 393 ARG A O 1
ATOM 3060 N N . ASP A 1 394 ? -15.549 -17.817 -24.086 1.00 90.00 394 ASP A N 1
ATOM 3061 C CA . ASP A 1 394 ? -16.263 -16.897 -24.973 1.00 90.00 394 ASP A CA 1
ATOM 3062 C C . ASP A 1 394 ? -15.528 -15.555 -25.027 1.00 90.00 394 ASP A C 1
ATOM 3064 O O . ASP A 1 394 ? -15.330 -14.990 -26.098 1.00 90.00 394 ASP A O 1
ATOM 3068 N N . CYS A 1 395 ? -14.997 -15.091 -23.894 1.00 89.31 395 CYS A N 1
ATOM 3069 C CA . CYS A 1 395 ? -14.231 -13.846 -23.811 1.00 89.31 395 CYS A CA 1
ATOM 3070 C C . CYS A 1 395 ? -12.888 -13.894 -24.534 1.00 89.31 395 CYS A C 1
ATOM 3072 O O . CYS A 1 395 ? -12.339 -12.851 -24.882 1.00 89.31 395 CYS A O 1
ATOM 3074 N N . TRP A 1 396 ? -12.364 -15.094 -24.766 1.00 89.31 396 TRP A N 1
ATOM 3075 C CA . TRP A 1 396 ? -11.115 -15.318 -25.492 1.00 89.31 396 TRP A CA 1
ATOM 3076 C C . TRP A 1 396 ? -11.339 -15.633 -26.967 1.00 89.31 396 TRP A C 1
ATOM 3078 O O . TRP A 1 396 ? -10.365 -15.803 -27.707 1.00 89.31 396 TRP A O 1
ATOM 3088 N N . ASP A 1 397 ? -12.607 -15.709 -27.379 1.00 86.69 397 ASP A N 1
ATOM 3089 C CA . ASP A 1 397 ? -13.013 -16.025 -28.738 1.00 86.69 397 ASP A CA 1
ATOM 3090 C C . ASP A 1 397 ? -12.410 -17.351 -29.225 1.00 86.69 397 ASP A C 1
ATOM 3092 O O . ASP A 1 397 ? -11.619 -17.406 -30.171 1.00 86.69 397 ASP A O 1
ATOM 3096 N N . CYS A 1 398 ? -12.701 -18.421 -28.481 1.00 87.31 398 CYS A N 1
ATOM 3097 C CA . CYS A 1 398 ? -12.190 -19.751 -28.782 1.00 87.31 398 CYS A CA 1
ATOM 3098 C C . CYS A 1 398 ? -13.098 -20.518 -29.745 1.00 87.31 398 CYS A C 1
ATOM 3100 O O . CYS A 1 398 ? -14.284 -20.690 -29.482 1.00 87.31 398 CYS A O 1
ATOM 3102 N N . ASN A 1 399 ? -12.500 -21.092 -30.790 1.00 83.38 399 ASN A N 1
ATOM 3103 C CA . ASN A 1 399 ? -13.119 -22.110 -31.631 1.00 83.38 399 ASN A CA 1
ATOM 3104 C C . ASN A 1 399 ? -12.337 -23.429 -31.485 1.00 83.38 399 ASN A C 1
ATOM 3106 O O . ASN A 1 399 ? -11.160 -23.527 -31.851 1.00 83.38 399 ASN A O 1
ATOM 3110 N N . GLY A 1 400 ? -12.962 -24.443 -30.879 1.00 85.31 400 GLY A N 1
ATOM 3111 C CA . GLY A 1 400 ? -12.292 -25.700 -30.538 1.00 85.31 400 GLY A CA 1
ATOM 3112 C C . GLY A 1 400 ? -11.179 -25.484 -29.510 1.00 85.31 400 GLY A C 1
ATOM 3113 O O . GLY A 1 400 ? -11.458 -25.062 -28.394 1.00 85.31 400 GLY A O 1
ATOM 3114 N N . ASN A 1 401 ? -9.918 -25.751 -29.867 1.00 85.25 401 ASN A N 1
ATOM 3115 C CA . ASN A 1 401 ? -8.744 -25.552 -28.996 1.00 85.25 401 ASN A CA 1
ATOM 3116 C C . ASN A 1 401 ? -7.945 -24.280 -29.309 1.00 85.25 401 ASN A C 1
ATOM 3118 O O . ASN A 1 401 ? -6.960 -23.998 -28.633 1.00 85.25 401 ASN A O 1
ATOM 3122 N N . LYS A 1 402 ? -8.345 -23.511 -30.326 1.00 84.69 402 LYS A N 1
ATOM 3123 C CA . LYS A 1 402 ? -7.655 -22.279 -30.713 1.00 84.69 402 LYS A CA 1
ATOM 3124 C C . LYS A 1 402 ? -8.457 -21.081 -30.238 1.00 84.69 402 LYS A C 1
ATOM 3126 O O . LYS A 1 402 ? -9.645 -20.980 -30.527 1.00 84.69 402 LYS A O 1
ATOM 3131 N N . CYS A 1 403 ? -7.799 -20.186 -29.516 1.00 88.81 403 CYS A N 1
ATOM 3132 C CA . CYS A 1 403 ? -8.378 -18.931 -29.059 1.00 88.81 403 CYS A CA 1
ATOM 3133 C C . CYS A 1 403 ? -7.690 -17.780 -29.773 1.00 88.81 403 CYS A C 1
ATOM 3135 O O . CYS A 1 403 ? -6.474 -17.805 -29.970 1.00 88.81 403 CYS A O 1
ATOM 3137 N N . ARG A 1 404 ? -8.475 -16.786 -30.181 1.00 85.75 404 ARG A N 1
ATOM 3138 C CA . ARG A 1 404 ? -7.956 -15.652 -30.942 1.00 85.75 404 ARG A CA 1
ATOM 3139 C C . ARG A 1 404 ? -7.133 -14.698 -30.081 1.00 85.75 404 ARG A C 1
ATOM 3141 O O . ARG A 1 404 ? -6.169 -14.104 -30.559 1.00 85.75 404 ARG A O 1
ATOM 3148 N N . TYR A 1 405 ? -7.515 -14.545 -28.816 1.00 83.81 405 TYR A N 1
ATOM 3149 C CA . TYR A 1 405 ? -6.797 -13.685 -27.884 1.00 83.81 405 TYR A CA 1
ATOM 3150 C C . TYR A 1 405 ? -5.462 -14.331 -27.484 1.00 83.81 405 TYR A C 1
ATOM 3152 O O . TYR A 1 405 ? -5.453 -15.520 -27.161 1.00 83.81 405 TYR A O 1
ATOM 3160 N N . PRO A 1 406 ? -4.343 -13.582 -27.447 1.00 84.19 406 PRO A N 1
ATOM 3161 C CA . PRO A 1 406 ? -3.067 -14.098 -26.955 1.00 84.19 406 PRO A CA 1
ATOM 3162 C C . PRO A 1 406 ? -3.182 -14.610 -25.514 1.00 84.19 406 PRO A C 1
ATOM 3164 O O . PRO A 1 406 ? -3.958 -14.066 -24.728 1.00 84.19 406 PRO A O 1
ATOM 3167 N N . GLU A 1 407 ? -2.369 -15.595 -25.120 1.00 83.38 407 GLU A N 1
ATOM 3168 C CA . GLU A 1 407 ? -2.393 -16.153 -23.753 1.00 83.38 407 GLU A CA 1
ATOM 3169 C C . GLU A 1 407 ? -2.229 -15.084 -22.660 1.00 83.38 407 GLU A C 1
ATOM 3171 O O . GLU A 1 407 ? -2.813 -15.189 -21.582 1.00 83.38 407 GLU A O 1
ATOM 3176 N N . THR A 1 408 ? -1.475 -14.019 -22.943 1.00 77.62 408 THR A N 1
ATOM 3177 C CA . THR A 1 408 ? -1.320 -12.870 -22.042 1.00 77.62 408 THR A CA 1
ATOM 3178 C C . THR A 1 408 ? -2.654 -12.184 -21.744 1.00 77.62 408 THR A C 1
ATOM 3180 O O . THR A 1 408 ? -2.913 -11.838 -20.595 1.00 77.62 408 THR A O 1
ATOM 3183 N N . PHE A 1 409 ? -3.535 -12.063 -22.740 1.00 75.38 409 PHE A N 1
ATOM 3184 C CA . PHE A 1 409 ? -4.883 -11.518 -22.580 1.00 75.38 409 PHE A CA 1
ATOM 3185 C C . PHE A 1 409 ? -5.857 -12.522 -21.952 1.00 75.38 409 PHE A C 1
ATOM 3187 O O . PHE A 1 409 ? -6.708 -12.140 -21.150 1.00 75.38 409 PHE A O 1
ATOM 3194 N N . GLN A 1 410 ? -5.714 -13.813 -22.254 1.00 85.38 410 GLN A N 1
ATOM 3195 C CA . GLN A 1 410 ? -6.544 -14.861 -21.644 1.00 85.38 410 GLN A CA 1
ATOM 3196 C C . GLN A 1 410 ? -6.347 -14.942 -20.122 1.00 85.38 410 GLN A C 1
ATOM 3198 O O . GLN A 1 410 ? -7.272 -15.251 -19.369 1.00 85.38 410 GLN A O 1
ATOM 3203 N N . LYS A 1 411 ? -5.139 -14.621 -19.641 1.00 85.31 411 LYS A N 1
ATOM 3204 C CA . LYS A 1 411 ? -4.840 -14.574 -18.204 1.00 85.31 411 LYS A CA 1
ATOM 3205 C C . LYS A 1 411 ? -5.587 -13.460 -17.478 1.00 85.31 411 LYS A C 1
ATOM 3207 O O . LYS A 1 411 ? -5.911 -13.663 -16.312 1.00 85.31 411 LYS A O 1
ATOM 3212 N N . ILE A 1 412 ? -5.887 -12.347 -18.149 1.00 81.25 412 ILE A N 1
ATOM 3213 C CA . ILE A 1 412 ? -6.498 -11.156 -17.537 1.00 81.25 412 ILE A CA 1
ATOM 3214 C C . ILE A 1 412 ? -8.004 -11.036 -17.775 1.00 81.25 412 ILE A C 1
ATOM 3216 O O . ILE A 1 412 ? -8.654 -10.342 -17.004 1.00 81.25 412 ILE A O 1
ATOM 3220 N N . LEU A 1 413 ? -8.569 -11.693 -18.791 1.00 83.88 413 LEU A N 1
ATOM 3221 C CA . LEU A 1 413 ? -9.999 -11.630 -19.118 1.00 83.88 413 LEU A CA 1
ATOM 3222 C C . LEU A 1 413 ? -10.745 -12.890 -18.668 1.00 83.88 413 LEU A C 1
ATOM 3224 O O . LEU A 1 413 ? -10.257 -14.008 -18.845 1.00 83.88 413 LEU A O 1
ATOM 3228 N N . SER A 1 414 ? -11.955 -12.717 -18.149 1.00 91.19 414 SER A N 1
ATOM 3229 C CA . SER A 1 414 ? -12.871 -13.803 -17.795 1.00 91.19 414 SER A CA 1
ATOM 3230 C C . SER A 1 414 ? -14.325 -13.391 -17.978 1.00 91.19 414 SER A C 1
ATOM 3232 O O . SER A 1 414 ? -14.666 -12.211 -18.012 1.00 91.19 414 SER A O 1
ATOM 3234 N N . CYS A 1 415 ? -15.182 -14.400 -18.093 1.00 92.56 415 CYS A N 1
ATOM 3235 C CA . CYS A 1 415 ? -16.627 -14.225 -18.009 1.00 92.56 415 CYS A CA 1
ATOM 3236 C C . CYS A 1 415 ? -17.084 -14.058 -16.558 1.00 92.56 415 CYS A C 1
ATOM 3238 O O . CYS A 1 415 ? -16.812 -14.950 -15.754 1.00 92.56 415 CYS A O 1
ATOM 3240 N N . CYS A 1 416 ? -17.747 -12.944 -16.249 1.00 90.00 416 CYS A N 1
ATOM 3241 C CA . CYS A 1 416 ? -18.153 -12.534 -14.906 1.00 90.00 416 CYS A CA 1
ATOM 3242 C C . CYS A 1 416 ? -19.548 -11.918 -14.968 1.00 90.00 416 CYS A C 1
ATOM 3244 O O . CYS A 1 416 ? -19.787 -11.011 -15.765 1.00 90.00 416 CYS A O 1
ATOM 3246 N N . ASP A 1 417 ? -20.483 -12.477 -14.202 1.00 89.88 417 ASP A N 1
ATOM 3247 C CA . ASP A 1 417 ? -21.910 -12.129 -14.245 1.00 89.88 417 ASP A CA 1
ATOM 3248 C C . ASP A 1 417 ? -22.513 -12.125 -15.658 1.00 89.88 417 ASP A C 1
ATOM 3250 O O . ASP A 1 417 ? -23.378 -11.314 -15.988 1.00 89.88 417 ASP A O 1
ATOM 3254 N N . GLY A 1 418 ? -22.028 -13.022 -16.521 1.00 91.62 418 GLY A N 1
ATOM 3255 C CA . GLY A 1 418 ? -22.457 -13.127 -17.917 1.00 91.62 418 GLY A CA 1
ATOM 3256 C C . GLY A 1 418 ? -21.806 -12.119 -18.872 1.00 91.62 418 GLY A C 1
ATOM 3257 O O . GLY A 1 418 ? -22.244 -12.006 -20.017 1.00 91.62 418 GLY A O 1
ATOM 3258 N N . TYR A 1 419 ? -20.764 -11.395 -18.442 1.00 91.56 419 TYR A N 1
ATOM 3259 C CA . TYR A 1 419 ? -20.046 -10.416 -19.263 1.00 91.56 419 TYR A CA 1
ATOM 3260 C C . TYR A 1 419 ? -18.528 -10.573 -19.201 1.00 91.56 419 TYR A C 1
ATOM 3262 O O . TYR A 1 419 ? -17.941 -10.913 -18.176 1.00 91.56 419 TYR A O 1
ATOM 3270 N N . CYS A 1 420 ? -17.861 -10.288 -20.313 1.00 89.56 420 CYS A N 1
ATOM 3271 C CA . CYS A 1 420 ? -16.412 -10.312 -20.392 1.00 89.56 420 CYS A CA 1
ATOM 3272 C C . CYS A 1 420 ? -15.818 -9.097 -19.692 1.00 89.56 420 CYS A C 1
ATOM 3274 O O . CYS A 1 420 ? -15.961 -7.964 -20.154 1.00 89.56 420 CYS A O 1
ATOM 3276 N N . SER A 1 421 ? -15.115 -9.354 -18.595 1.00 85.69 421 SER A N 1
ATOM 3277 C CA . SER A 1 421 ? -14.446 -8.34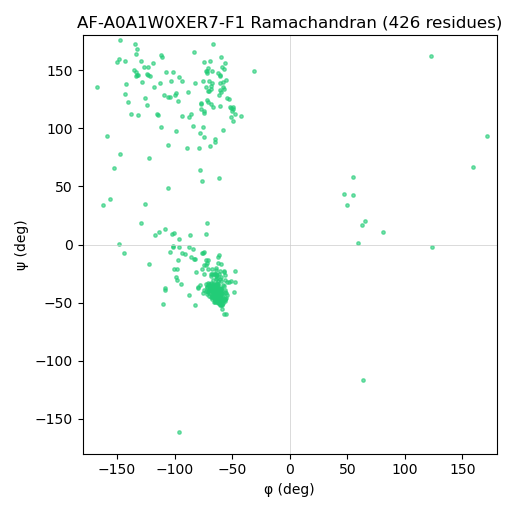3 -17.786 1.00 85.69 421 SER A CA 1
ATOM 3278 C C . SER A 1 421 ? -13.031 -8.791 -17.427 1.00 85.69 421 SER A C 1
ATOM 3280 O O . SER A 1 421 ? -12.614 -9.918 -17.714 1.00 85.69 421 SER A O 1
ATOM 3282 N N . ARG A 1 422 ? -12.253 -7.892 -16.822 1.00 81.62 422 ARG A N 1
ATOM 3283 C CA . ARG A 1 422 ? -10.967 -8.271 -16.233 1.00 81.62 422 ARG A CA 1
ATOM 3284 C C . ARG A 1 422 ? -11.230 -9.168 -15.022 1.00 81.62 422 ARG A C 1
ATOM 3286 O O . ARG A 1 422 ? -12.065 -8.806 -14.205 1.00 81.62 422 ARG A O 1
ATOM 3293 N N . LYS A 1 423 ? -10.475 -10.259 -14.853 1.00 80.50 423 LYS A N 1
ATOM 3294 C CA . LYS A 1 423 ? -10.602 -11.195 -13.711 1.00 80.50 423 LYS A CA 1
ATOM 3295 C C . LYS A 1 423 ? -10.644 -10.494 -12.359 1.00 80.50 423 LYS A C 1
ATOM 3297 O O . LYS A 1 423 ? -11.461 -10.819 -11.516 1.00 80.50 423 LYS A O 1
ATOM 3302 N N . ILE A 1 424 ? -9.815 -9.468 -12.195 1.00 69.44 424 ILE A N 1
ATOM 3303 C CA . ILE A 1 424 ? -9.712 -8.704 -10.947 1.00 69.44 424 ILE A CA 1
ATOM 3304 C C . ILE A 1 424 ? -11.021 -7.970 -10.606 1.00 69.44 424 ILE A C 1
ATOM 3306 O O . ILE A 1 424 ? -11.296 -7.702 -9.444 1.00 69.44 424 ILE A O 1
ATOM 3310 N N . SER A 1 425 ? -11.843 -7.653 -11.608 1.00 67.56 425 SER A N 1
ATOM 3311 C CA . SER A 1 425 ? -13.160 -7.036 -11.423 1.00 67.56 425 SER A CA 1
ATOM 3312 C C . SER A 1 425 ? -14.267 -8.047 -11.116 1.00 67.56 425 SER A C 1
ATOM 3314 O O . SER A 1 425 ? -15.401 -7.632 -10.937 1.00 67.56 425 SER A O 1
ATOM 3316 N N . CYS A 1 426 ? -13.964 -9.344 -11.123 1.00 70.00 426 CYS A N 1
ATOM 3317 C CA . CYS A 1 426 ? -14.923 -10.422 -10.883 1.00 70.00 426 CYS A CA 1
ATOM 3318 C C . CYS A 1 426 ? -14.883 -10.926 -9.440 1.00 70.00 426 CYS A C 1
ATOM 3320 O O . CYS A 1 426 ? -15.844 -11.523 -8.973 1.00 70.00 426 CYS A O 1
ATOM 3322 N N . ASP A 1 427 ? -13.762 -10.677 -8.762 1.00 56.00 427 ASP A N 1
ATOM 3323 C CA . ASP A 1 427 ? -13.516 -11.039 -7.365 1.00 56.00 427 ASP A CA 1
ATOM 3324 C C . ASP A 1 427 ? -13.810 -9.866 -6.401 1.00 56.00 427 ASP A C 1
ATOM 3326 O O . ASP A 1 427 ? -13.513 -9.946 -5.207 1.00 56.00 427 ASP A O 1
ATOM 3330 N N . ALA A 1 428 ? -14.322 -8.748 -6.930 1.00 49.69 428 ALA A N 1
ATOM 3331 C CA . ALA A 1 428 ? -14.639 -7.512 -6.216 1.00 49.69 428 ALA A CA 1
ATOM 3332 C C . ALA A 1 428 ? -16.150 -7.325 -6.138 1.00 49.69 428 ALA A C 1
ATOM 3334 O O . ALA A 1 428 ? -16.589 -6.855 -5.062 1.00 49.69 428 ALA A O 1
#

Mean predicted aligned error: 19.58 Å

InterPro domains:
  IPR027267 AH/BAR domain superfamily [G3DSA:1.20.1270.60] (16-228)
  IPR027267 AH/BAR domain superfamily [SSF103657] (13-220)
  IPR046982 Bridging integrator 3/RVS161-like [PTHR47174] (11-258)

Solvent-accessible surface area (backbone atoms only — not comparable to full-atom values): 24474 Å² total; per-residue (Å²): 138,81,85,82,85,85,78,83,70,83,72,75,95,78,65,102,61,82,51,72,60,59,53,51,53,50,53,51,54,50,50,52,52,52,51,52,50,50,53,52,51,56,50,52,50,53,52,50,53,53,49,50,54,53,51,50,51,50,53,47,52,50,51,54,69,29,77,82,42,40,94,72,93,61,94,40,70,64,57,41,51,40,44,50,54,39,49,53,50,47,53,50,50,52,54,54,45,53,56,46,52,54,49,43,42,62,65,49,50,40,60,53,50,52,51,54,51,57,56,57,67,48,49,63,56,53,54,52,42,54,52,31,48,49,50,25,53,52,33,48,51,54,39,52,50,49,62,72,61,39,83,81,81,59,59,71,66,59,57,51,50,39,48,50,52,29,48,54,31,45,51,54,32,52,54,44,50,55,52,50,47,54,53,53,50,54,48,55,54,51,45,57,72,46,50,58,58,40,53,52,49,49,54,50,52,53,49,55,48,53,55,50,51,50,52,51,51,49,53,46,55,68,59,50,67,75,89,67,79,63,49,72,67,55,47,52,48,50,50,48,52,52,47,53,56,44,66,73,69,56,96,76,92,86,83,88,85,80,84,85,73,88,74,78,81,79,71,81,87,58,54,75,66,54,43,50,50,50,47,50,52,52,53,62,52,70,46,60,94,71,59,43,67,24,95,46,54,82,64,27,57,97,67,32,32,39,37,87,46,58,31,30,21,37,55,67,83,55,85,82,70,60,63,55,47,91,90,41,75,26,92,40,54,83,70,25,60,76,56,30,33,44,52,98,44,31,20,32,54,68,56,80,28,41,28,92,44,53,83,64,28,70,80,55,58,91,75,77,44,52,50,43,52,39,76,43,60,97,90,42,90,56,31,29,30,32,42,55,27,92,44,44,55,56,60,28,53,49,60,91,93,50,51,62,43,55,70,78,51,48,74,43,44,25,42,42,99,47,23,43,39,49,46,77,72,64,81,106

Foldseek 3Di:
DDDDDDDPDPDDPDDPDPDPLNVLVVVLVVVLVVLVVVLVVVVVVLVVVVVVLVVQLVVLVVVCVDPQNDPPDHPPPLSNVLSVLLNVLSVVLVVVSVVLVVVCCVQQNVLSVVLSVLSVVCVVLVVVLVVLVVQLVVLVVVLVVCVVVVPPDDDPVVNVVSVVSNVVSVVVNVVSSVVSVVSSVVSVVVVVVRVVVSVVVVVVSVVVSVVSVCVSVVVSVPSNDPPDPPDPVSVVVVVVVVVVVVVVPDDDDDDDPDPDDDPPPPDDPDPPVRCLVVVVVVVVPVPPPQFDFAPAQVRGDPQWGQQQFARTTDGPPDDHDDQWPVPFFDPFQVREQLQFGHDPRTTGGQDKGFDDFLVSHDDCCVVVWHWGWDADPPSDGGTIIWIFDDWQQVLQCDDPHDGSHPPVVSQQWTQAPRTIDGPSVRVD